Protein 7RU7 (pdb70)

Foldseek 3Di:
DDDDLVVVLVVCVVFPDFEKEFAVVCLVVLVVVLVVLAAPLAAEEEECQFDLQLVSVLVVQVVPHAYEYAFLVSVVSNVVSPRQLARYEYFYLDYDLVRLLVNLVRNHNAYADQDLVVVVSNLVSCVVVVAQHEYEFEEQELADFDDDDDDGTGDDDSGTYYPVCVVVSVVSVVVRPRYHYAYYAYADDAQDQGQRRLLVQLLVQLVVQVVCCVPPVDRHQEGESEENQHDDFDPPGDHHPSSVSRNSSNVSVVVCCVPPHVNHRYYYYDHLSSWQQRMKGKWFFAAWDDDPHAIETETADFQLFFVVLQVQAGDKDKADDDDDDPQFDWDFHWYAYDDPDPSGTRHHRDTGGDHHGGMMMIGGRQGTCGRSVGNNCVVHAWHGWYWYDDPNDIDTSDDTGDSCVVCVVPVD

B-factor: mean 30.93, std 13.12, range [15.96, 106.15]

Sequence (412 aa):
MNLDQAEITALTKRFETPFYLYDGDFIEAHYRQLRSRTNPAIQFYLSLKANNNIHLAKLFRQWGLGVEVASAGELALARHAGFSAENIIFSSGPGKKRSELEIAVQSSGIYCIIAESVEELFYIEELAEKENKTARRVAIRINPDKSFGSTAIKMGGVPRQFGMDESMLDAVMDAVRSLQFTKFIGIHVYTGTQNLNTDSIIESMKYTVDLGRNIYERYGIVCEECINLGGGFGVPYFSSHEKALDIGKITRTVSDYVQEARDTRFPQTTFIIESGRYLLAQAAVVYVTTEVLYRKASKGEVFVIVDGGMHHHAASTFSNYPMEYIPVREDSGRRELEKVTIAGPLCTPEDCCLGKDVHVPALYPGDLVCVLNSSGAYGLLSFSPVHFLGHPTPIEILKRNGSYELIRRKGTADDIVATQLQ

Secondary structure (DSSP, 8-state):
----HHHHHHHHHHSPSSEEEEEHHHHHHHHHHHHHTS-TTEEEEEEGGG---HHHHHHHHHHT-EEEE-SHHHHHHHHHTT--GGGEEE--TT--HHHHHHHHHHT-SEEEE-SHHHHHHHHHHHHHHT--EEEEEEEE-SS--SS--SSSS----SSSEEGGGHHHHHHHHHT-TTEEEEEEE----SSB--HHHHHHHHHHHHHHHHHHHHHH----SEEE----B----STT-----HHHHHHHHHHHHHHHHHTT-TTPEEEEEESHHHHGGGEEEEEEEEEEEEETTEEEEEES--TTT-GGGG-----EEEE---SS-----EEEEEEE-SSSSTT-EEEEEEEEEPP-TT-EEEESS-SSSSGGGS-TTGGGPPPPEEEEEETTEEEEEEPPP-HHHHHHHHH-

Structure (mmCIF, N/CA/C/O backbone):
data_7RU7
#
_entry.id   7RU7
#
_cell.length_a   71.912
_cell.length_b   129.544
_cell.length_c   45.721
_cell.angle_alpha   90.000
_cell.angle_beta   90.000
_cell.angle_gamma   90.000
#
_symmetry.space_group_name_H-M   'P 21 21 2'
#
loop_
_entity.id
_entity.type
_entity.pdbx_description
1 polymer 'L-glutamyl-[BtrI acyl-carrier protein] decarboxylase'
2 non-polymer "PYRIDOXAL-5'-PHOSPHATE"
3 non-polymer DI(HYDROXYETHYL)ETHER
4 water water
#
loop_
_atom_site.group_PDB
_atom_site.id
_atom_site.type_symbol
_atom_site.label_atom_id
_atom_site.label_alt_id
_atom_site.label_comp_id
_atom_site.label_asym_id
_atom_site.label_entity_id
_atom_site.label_seq_id
_atom_site.pdbx_PDB_ins_code
_atom_site.Cartn_x
_atom_site.Cartn_y
_atom_site.Cartn_z
_atom_site.occupancy
_atom_site.B_iso_or_equiv
_atom_site.auth_seq_id
_atom_site.auth_comp_id
_atom_site.auth_asym_id
_atom_site.auth_atom_id
_atom_site.pdbx_PDB_model_num
ATOM 1 N N . MET A 1 21 ? 19.178 276.410 -33.494 1.00 63.12 1 MET A N 1
ATOM 2 C CA . MET A 1 21 ? 19.875 276.400 -32.230 1.00 66.84 1 MET A CA 1
ATOM 3 C C . MET A 1 21 ? 21.197 275.789 -32.679 1.00 81.08 1 MET A C 1
ATOM 4 O O . MET A 1 21 ? 21.214 275.051 -33.663 1.00 80.59 1 MET A O 1
ATOM 9 N N . ASN A 1 22 ? 22.324 276.170 -32.096 1.00 72.67 2 ASN A N 1
ATOM 10 C CA . ASN A 1 22 ? 23.556 275.459 -32.415 1.00 72.56 2 ASN A CA 1
ATOM 11 C C . ASN A 1 22 ? 23.762 274.249 -31.522 1.00 68.18 2 ASN A C 1
ATOM 12 O O . ASN A 1 22 ? 23.622 274.319 -30.295 1.00 64.23 2 ASN A O 1
ATOM 17 N N . LEU A 1 23 ? 24.074 273.135 -32.172 1.00 63.10 3 LEU A N 1
ATOM 18 C CA . LEU A 1 23 ? 24.270 271.843 -31.536 1.00 55.69 3 LEU A CA 1
ATOM 19 C C . LEU A 1 23 ? 25.748 271.684 -31.209 1.00 54.68 3 LEU A C 1
ATOM 20 O O . LEU A 1 23 ? 26.593 271.669 -32.112 1.00 56.54 3 LEU A O 1
ATOM 25 N N . ASP A 1 24 ? 26.053 271.558 -29.921 1.00 48.16 4 ASP A N 1
ATOM 26 C CA . ASP A 1 24 ? 27.401 271.273 -29.445 1.00 48.99 4 ASP A CA 1
ATOM 27 C C . ASP A 1 24 ? 27.498 269.766 -29.225 1.00 44.12 4 ASP A C 1
ATOM 28 O O . ASP A 1 24 ? 26.886 269.232 -28.297 1.00 42.08 4 ASP A O 1
ATOM 33 N N . GLN A 1 25 ? 28.280 269.085 -30.069 1.00 43.88 5 GLN A N 1
ATOM 34 C CA . GLN A 1 25 ? 28.346 267.626 -29.999 1.00 41.25 5 GLN A CA 1
ATOM 35 C C . GLN A 1 25 ? 28.958 267.149 -28.687 1.00 39.13 5 GLN A C 1
ATOM 36 O O . GLN A 1 25 ? 28.525 266.136 -28.128 1.00 38.25 5 GLN A O 1
ATOM 42 N N . ALA A 1 26 ? 29.972 267.856 -28.181 1.00 41.01 6 ALA A N 1
ATOM 43 C CA . ALA A 1 26 ? 30.573 267.448 -26.916 1.00 41.52 6 ALA A CA 1
ATOM 44 C C . ALA A 1 26 ? 29.604 267.660 -25.763 1.00 37.01 6 ALA A C 1
ATOM 45 O O . ALA A 1 26 ? 29.571 266.868 -24.812 1.00 38.82 6 ALA A O 1
ATOM 47 N N . GLU A 1 27 ? 28.806 268.725 -25.840 1.00 37.82 7 GLU A N 1
ATOM 48 C CA . GLU A 1 27 ? 27.766 268.974 -24.852 1.00 38.56 7 GLU A CA 1
ATOM 49 C C . GLU A 1 27 ? 26.732 267.857 -24.859 1.00 37.04 7 GLU A C 1
ATOM 50 O O . GLU A 1 27 ? 26.332 267.353 -23.803 1.00 34.09 7 GLU A O 1
ATOM 56 N N . ILE A 1 28 ? 26.292 267.451 -26.048 1.00 36.48 8 ILE A N 1
ATOM 57 C CA . ILE A 1 28 ? 25.281 266.402 -26.124 1.00 34.84 8 ILE A CA 1
ATOM 58 C C . ILE A 1 28 ? 25.839 265.070 -25.639 1.00 35.96 8 ILE A C 1
ATOM 59 O O . ILE A 1 28 ? 25.187 264.357 -24.866 1.00 31.06 8 ILE A O 1
ATOM 64 N N . THR A 1 29 ? 27.055 264.716 -26.067 1.00 34.42 9 THR A N 1
ATOM 65 C CA . THR A 1 29 ? 27.667 263.486 -25.571 1.00 33.21 9 THR A CA 1
ATOM 66 C C . THR A 1 29 ? 27.767 263.498 -24.050 1.00 34.99 9 THR A C 1
ATOM 67 O O . THR A 1 29 ? 27.450 262.501 -23.392 1.00 35.75 9 THR A O 1
ATOM 71 N N . ALA A 1 30 ? 28.188 264.628 -23.474 1.00 36.07 10 ALA A N 1
ATOM 72 C CA . ALA A 1 30 ? 28.280 264.731 -22.021 1.00 36.76 10 ALA A CA 1
ATOM 73 C C . ALA A 1 30 ? 26.919 264.544 -21.363 1.00 34.21 10 ALA A C 1
ATOM 74 O O . ALA A 1 30 ? 26.813 263.894 -20.316 1.00 35.89 10 ALA A O 1
ATOM 76 N N . LEU A 1 31 ? 25.863 265.098 -21.968 1.00 35.04 11 LEU A N 1
ATOM 77 C CA . LEU A 1 31 ? 24.526 264.964 -21.398 1.00 35.43 11 LEU A CA 1
ATOM 78 C C . LEU A 1 31 ? 24.067 263.511 -21.378 1.00 32.99 11 LEU A C 1
ATOM 79 O O . LEU A 1 31 ? 23.390 263.089 -20.432 1.00 33.71 11 LEU A O 1
ATOM 84 N N . THR A 1 32 ? 24.427 262.728 -22.403 1.00 31.35 12 THR A N 1
ATOM 85 C CA . THR A 1 32 ? 24.007 261.329 -22.431 1.00 31.60 12 THR A CA 1
ATOM 86 C C . THR A 1 32 ? 24.664 260.500 -21.336 1.00 35.68 12 THR A C 1
ATOM 87 O O . THR A 1 32 ? 24.199 259.391 -21.061 1.00 34.22 12 THR A O 1
ATOM 91 N N . LYS A 1 33 ? 25.743 260.994 -20.724 1.00 35.11 13 LYS A N 1
ATOM 92 C CA . LYS A 1 33 ? 26.292 260.317 -19.557 1.00 38.59 13 LYS A CA 1
ATOM 93 C C . LYS A 1 33 ? 25.450 260.590 -18.319 1.00 41.54 13 LYS A C 1
ATOM 94 O O . LYS A 1 33 ? 25.439 259.779 -17.387 1.00 47.58 13 LYS A O 1
ATOM 100 N N . ARG A 1 34 ? 24.744 261.720 -18.298 1.00 37.45 14 ARG A N 1
ATOM 101 C CA . ARG A 1 34 ? 23.920 262.140 -17.171 1.00 41.29 14 ARG A CA 1
ATOM 102 C C . ARG A 1 34 ? 22.444 261.808 -17.350 1.00 41.38 14 ARG A C 1
ATOM 103 O O . ARG A 1 34 ? 21.757 261.541 -16.357 1.00 41.02 14 ARG A O 1
ATOM 111 N N . PHE A 1 35 ? 21.945 261.781 -18.585 1.00 35.93 15 PHE A N 1
ATOM 112 C CA . PHE A 1 35 ? 20.533 261.539 -18.842 1.00 34.48 15 PHE A CA 1
ATOM 113 C C . PHE A 1 35 ? 20.401 260.419 -19.859 1.00 31.64 15 PHE A C 1
ATOM 114 O O . PHE A 1 35 ? 21.075 260.428 -20.893 1.00 32.65 15 PHE A O 1
ATOM 122 N N . GLU A 1 36 ? 19.530 259.464 -19.563 1.00 31.72 16 GLU A N 1
ATOM 123 C CA . GLU A 1 36 ? 19.326 258.325 -20.446 1.00 29.13 16 GLU A CA 1
ATOM 124 C C . GLU A 1 36 ? 18.624 258.748 -21.730 1.00 26.92 16 GLU A C 1
ATOM 125 O O . GLU A 1 36 ? 17.599 259.432 -21.691 1.00 27.00 16 GLU A O 1
ATOM 131 N N . THR A 1 37 ? 19.181 258.336 -22.873 1.00 28.95 17 THR A N 1
ATOM 132 C CA . THR A 1 37 ? 18.497 258.513 -24.146 1.00 24.17 17 THR A CA 1
ATOM 133 C C . THR A 1 37 ? 17.342 257.525 -24.248 1.00 25.44 17 THR A C 1
ATOM 134 O O . THR A 1 37 ? 17.354 256.473 -23.601 1.00 27.01 17 THR A O 1
ATOM 138 N N . PRO A 1 38 ? 16.332 257.835 -25.062 1.00 23.50 18 PRO A N 1
ATOM 139 C CA . PRO A 1 38 ? 16.225 259.065 -25.863 1.00 22.18 18 PRO A CA 1
ATOM 140 C C . PRO A 1 38 ? 15.721 260.248 -25.044 1.00 22.42 18 PRO A C 1
ATOM 141 O O . PRO A 1 38 ? 14.913 260.051 -24.138 1.00 24.78 18 PRO A O 1
ATOM 145 N N . PHE A 1 39 ? 16.159 261.465 -25.369 1.00 21.73 19 PHE A N 1
ATOM 146 C CA . PHE A 1 39 ? 15.634 262.633 -24.676 1.00 20.12 19 PHE A CA 1
ATOM 147 C C . PHE A 1 39 ? 15.474 263.806 -25.632 1.00 20.89 19 PHE A C 1
ATOM 148 O O . PHE A 1 39 ? 16.095 263.857 -26.701 1.00 21.36 19 PHE A O 1
ATOM 156 N N . TYR A 1 40 ? 14.612 264.749 -25.234 1.00 21.77 20 TYR A N 1
ATOM 157 C CA . TYR A 1 40 ? 14.498 266.048 -25.896 1.00 20.55 20 TYR A CA 1
ATOM 158 C C . TYR A 1 40 ? 15.355 267.047 -25.133 1.00 21.46 20 TYR A C 1
ATOM 159 O O . TYR A 1 40 ? 15.312 267.088 -23.901 1.00 23.71 20 TYR A O 1
ATOM 168 N N . LEU A 1 41 ? 16.137 267.837 -25.862 1.00 21.57 21 LEU A N 1
ATOM 169 C CA . LEU A 1 41 ? 16.949 268.898 -25.282 1.00 20.25 21 LEU A CA 1
ATOM 170 C C . LEU A 1 41 ? 16.534 270.220 -25.908 1.00 21.47 21 LEU A C 1
ATOM 171 O O . LEU A 1 41 ? 16.601 270.375 -27.131 1.00 22.36 21 LEU A O 1
ATOM 176 N N . TYR A 1 42 ? 16.125 271.169 -25.071 1.00 20.10 22 TYR A N 1
ATOM 177 C CA . TYR A 1 42 ? 15.646 272.476 -25.503 1.00 19.61 22 TYR A CA 1
ATOM 178 C C . TYR A 1 42 ? 16.681 273.535 -25.167 1.00 22.11 22 TYR A C 1
ATOM 179 O O . TYR A 1 42 ? 17.148 273.605 -24.027 1.00 23.88 22 TYR A O 1
ATOM 188 N N . ASP A 1 43 ? 17.017 274.364 -26.153 1.00 22.63 23 ASP A N 1
ATOM 189 C CA . ASP A 1 43 ? 17.931 275.492 -25.953 1.00 25.11 23 ASP A CA 1
ATOM 190 C C . ASP A 1 43 ? 17.085 276.702 -25.552 1.00 24.06 23 ASP A C 1
ATOM 191 O O . ASP A 1 43 ? 16.517 277.393 -26.406 1.00 23.52 23 ASP A O 1
ATOM 196 N N . GLY A 1 44 ? 16.980 276.947 -24.243 1.00 23.55 24 GLY A N 1
ATOM 197 C CA . GLY A 1 44 ? 16.165 278.044 -23.748 1.00 25.35 24 GLY A CA 1
ATOM 198 C C . GLY A 1 44 ? 16.752 279.412 -24.017 1.00 26.42 24 GLY A C 1
ATOM 199 O O . GLY A 1 44 ? 16.007 280.404 -24.029 1.00 25.78 24 GLY A O 1
ATOM 200 N N . ASP A 1 45 ? 18.068 279.488 -24.240 1.00 28.23 25 ASP A N 1
ATOM 201 C CA . ASP A 1 45 ? 18.663 280.754 -24.663 1.00 25.39 25 ASP A CA 1
ATOM 202 C C . ASP A 1 45 ? 18.241 281.091 -26.084 1.00 27.63 25 ASP A C 1
ATOM 203 O O . ASP A 1 45 ? 17.914 282.245 -26.389 1.00 25.79 25 ASP A O 1
ATOM 208 N N . PHE A 1 46 ? 18.232 280.099 -26.964 1.00 25.24 26 PHE A N 1
ATOM 209 C CA . PHE A 1 46 ? 17.688 280.320 -28.295 1.00 24.07 26 PHE A CA 1
ATOM 210 C C . PHE A 1 46 ? 16.205 280.673 -28.232 1.00 24.10 26 PHE A C 1
ATOM 211 O O . PHE A 1 46 ? 15.752 281.582 -28.940 1.00 22.89 26 PHE A O 1
ATOM 219 N N . ILE A 1 47 ? 15.425 279.975 -27.393 1.00 22.30 27 ILE A N 1
ATOM 220 C CA . ILE A 1 47 ? 13.990 280.270 -27.329 1.00 21.02 27 ILE A CA 1
ATOM 221 C C . ILE A 1 47 ? 13.781 281.748 -27.052 1.00 20.20 27 ILE A C 1
ATOM 222 O O . ILE A 1 47 ? 12.981 282.420 -27.715 1.00 21.86 27 ILE A O 1
ATOM 227 N N . GLU A 1 48 ? 14.513 282.277 -26.071 1.00 20.36 28 GLU A N 1
ATOM 228 C CA . GLU A 1 48 ? 14.327 283.671 -25.684 1.00 20.50 28 GLU A CA 1
ATOM 229 C C . GLU A 1 48 ? 14.804 284.623 -26.773 1.00 23.00 28 GLU A C 1
ATOM 230 O O . GLU A 1 48 ? 14.100 285.579 -27.124 1.00 21.74 28 GLU A O 1
ATOM 236 N N . ALA A 1 49 ? 15.995 284.377 -27.329 1.00 22.68 29 ALA A N 1
ATOM 237 C CA . ALA A 1 49 ? 16.529 285.274 -28.357 1.00 21.42 29 ALA A CA 1
ATOM 238 C C . ALA A 1 49 ? 15.661 285.269 -29.606 1.00 22.89 29 ALA A C 1
ATOM 239 O O . ALA A 1 49 ? 15.404 286.323 -30.201 1.00 23.91 29 ALA A O 1
ATOM 241 N N . HIS A 1 50 ? 15.199 284.086 -30.007 1.00 23.17 30 HIS A N 1
ATOM 242 C CA . HIS A 1 50 ? 14.313 283.952 -31.159 1.00 22.85 30 HIS A CA 1
ATOM 243 C C . HIS A 1 50 ? 12.997 284.695 -30.935 1.00 22.51 30 HIS A C 1
ATOM 244 O O . HIS A 1 50 ? 12.524 285.419 -31.821 1.00 22.05 30 HIS A O 1
ATOM 251 N N . TYR A 1 51 ? 12.413 284.567 -29.738 1.00 20.04 31 TYR A N 1
ATOM 252 C CA . TYR A 1 51 ? 11.190 285.304 -29.443 1.00 20.50 31 TYR A CA 1
ATOM 253 C C . TYR A 1 51 ? 11.439 286.808 -29.431 1.00 20.20 31 TYR A C 1
ATOM 254 O O . TYR A 1 51 ? 10.660 287.577 -30.003 1.00 19.86 31 TYR A O 1
ATOM 263 N N . ARG A 1 52 ? 12.516 287.248 -28.781 1.00 20.54 32 ARG A N 1
ATOM 264 C CA . ARG A 1 52 ? 12.743 288.686 -28.666 1.00 20.48 32 ARG A CA 1
ATOM 265 C C . ARG A 1 52 ? 13.001 289.331 -30.018 1.00 23.51 32 ARG A C 1
ATOM 266 O O . ARG A 1 52 ? 12.592 290.482 -30.243 1.00 22.41 32 ARG A O 1
ATOM 274 N N . GLN A 1 53 ? 13.634 288.600 -30.942 1.00 21.56 33 GLN A N 1
ATOM 275 C CA . GLN A 1 53 ? 13.828 289.150 -32.281 1.00 24.00 33 GLN A CA 1
ATOM 276 C C . GLN A 1 53 ? 12.483 289.345 -32.979 1.00 22.85 33 GLN A C 1
ATOM 277 O O . GLN A 1 53 ? 12.249 290.370 -33.630 1.00 24.60 33 GLN A O 1
ATOM 283 N N . LEU A 1 54 ? 11.573 288.386 -32.811 1.00 21.08 34 LEU A N 1
ATOM 284 C CA . LEU A 1 54 ? 10.234 288.522 -33.374 1.00 19.84 34 LEU A CA 1
ATOM 285 C C . LEU A 1 54 ? 9.491 289.681 -32.720 1.00 22.84 34 LEU A C 1
ATOM 286 O O . LEU A 1 54 ? 8.910 290.531 -33.400 1.00 21.29 34 LEU A O 1
ATOM 291 N N . ARG A 1 55 ? 9.535 289.747 -31.386 1.00 19.92 35 ARG A N 1
ATOM 292 C CA . ARG A 1 55 ? 8.851 290.809 -30.657 1.00 20.09 35 ARG A CA 1
ATOM 293 C C . ARG A 1 55 ? 9.340 292.182 -31.087 1.00 21.96 35 ARG A C 1
ATOM 294 O O . ARG A 1 55 ? 8.534 293.100 -31.298 1.00 21.39 35 ARG A O 1
ATOM 302 N N . SER A 1 56 ? 10.661 292.336 -31.232 1.00 20.57 36 SER A N 1
ATOM 303 C CA . SER A 1 56 ? 11.215 293.661 -31.496 1.00 21.63 36 SER A CA 1
ATOM 304 C C . SER A 1 56 ? 10.732 294.214 -32.828 1.00 21.35 36 SER A C 1
ATOM 305 O O . SER A 1 56 ? 10.685 295.432 -33.009 1.00 22.52 36 SER A O 1
ATOM 308 N N . ARG A 1 57 ? 10.395 293.334 -33.771 1.00 23.03 37 ARG A N 1
ATOM 309 C CA . ARG A 1 57 ? 9.989 293.739 -35.113 1.00 24.35 37 ARG A CA 1
ATOM 310 C C . ARG A 1 57 ? 8.501 294.030 -35.223 1.00 22.75 37 ARG A C 1
ATOM 311 O O . ARG A 1 57 ? 8.042 294.436 -36.299 1.00 27.23 37 ARG A O 1
ATOM 319 N N . THR A 1 58 ? 7.743 293.882 -34.144 1.00 21.05 38 THR A N 1
ATOM 320 C CA . THR A 1 58 ? 6.290 293.828 -34.222 1.00 22.33 38 THR A CA 1
ATOM 321 C C . THR A 1 58 ? 5.651 294.957 -33.417 1.00 24.71 38 THR A C 1
ATOM 322 O O . THR A 1 58 ? 6.023 295.202 -32.265 1.00 21.90 38 THR A O 1
ATOM 326 N N . ASN A 1 59 ? 4.669 295.621 -34.027 1.00 23.53 39 ASN A N 1
ATOM 327 C CA . ASN A 1 59 ? 3.956 296.720 -33.392 1.00 24.63 39 ASN A CA 1
ATOM 328 C C . ASN A 1 59 ? 3.535 296.338 -31.973 1.00 22.62 39 ASN A C 1
ATOM 329 O O . ASN A 1 59 ? 2.978 295.252 -31.771 1.00 21.70 39 ASN A O 1
ATOM 334 N N . PRO A 1 60 ? 3.762 297.200 -30.978 1.00 24.80 40 PRO A N 1
ATOM 335 C CA . PRO A 1 60 ? 3.440 296.822 -29.592 1.00 23.29 40 PRO A CA 1
ATOM 336 C C . PRO A 1 60 ? 1.966 296.594 -29.316 1.00 23.17 40 PRO A C 1
ATOM 337 O O . PRO A 1 60 ? 1.644 295.974 -28.298 1.00 25.64 40 PRO A O 1
ATOM 341 N N . ALA A 1 61 ? 1.065 297.042 -30.196 1.00 22.11 41 ALA A N 1
ATOM 342 C CA . ALA A 1 61 ? -0.362 296.759 -30.061 1.00 24.00 41 ALA A CA 1
ATOM 343 C C . ALA A 1 61 ? -0.713 295.320 -30.407 1.00 23.33 41 ALA A C 1
ATOM 344 O O . ALA A 1 61 ? -1.856 294.900 -30.166 1.00 24.52 41 ALA A O 1
ATOM 346 N N . ILE A 1 62 ? 0.219 294.578 -30.997 1.00 20.24 42 ILE A N 1
ATOM 347 C CA . ILE A 1 62 ? 0.052 293.149 -31.238 1.00 19.82 42 ILE A CA 1
ATOM 348 C C . ILE A 1 62 ? 0.682 292.410 -30.069 1.00 20.64 42 ILE A C 1
ATOM 349 O O . ILE A 1 62 ? 1.846 292.660 -29.732 1.00 21.74 42 ILE A O 1
ATOM 354 N N . GLN A 1 63 ? -0.079 291.512 -29.453 1.00 20.47 43 GLN A N 1
ATOM 355 C CA . GLN A 1 63 ? 0.413 290.620 -28.410 1.00 19.47 43 GLN A CA 1
ATOM 356 C C . GLN A 1 63 ? 0.563 289.231 -29.010 1.00 18.90 43 GLN A C 1
ATOM 357 O O . GLN A 1 63 ? -0.333 288.750 -29.718 1.00 20.20 43 GLN A O 1
ATOM 363 N N . PHE A 1 64 ? 1.693 288.585 -28.738 1.00 17.86 44 PHE A N 1
ATOM 364 C CA . PHE A 1 64 ? 1.830 287.205 -29.163 1.00 17.45 44 PHE A CA 1
ATOM 365 C C . PHE A 1 64 ? 1.196 286.252 -28.163 1.00 18.71 44 PHE A C 1
ATOM 366 O O . PHE A 1 64 ? 1.270 286.457 -26.942 1.00 18.18 44 PHE A O 1
ATOM 374 N N . TYR A 1 65 ? 0.565 285.210 -28.695 1.00 17.05 45 TYR A N 1
ATOM 375 C CA . TYR A 1 65 ? -0.048 284.149 -27.899 1.00 16.27 45 TYR A CA 1
ATOM 376 C C . TYR A 1 65 ? 0.607 282.827 -28.266 1.00 18.96 45 TYR A C 1
ATOM 377 O O . TYR A 1 65 ? 0.686 282.473 -29.447 1.00 19.35 45 TYR A O 1
ATOM 386 N N . LEU A 1 66 ? 1.053 282.095 -27.258 1.00 17.32 46 LEU A N 1
ATOM 387 C CA . LEU A 1 66 ? 1.595 280.753 -27.437 1.00 16.87 46 LEU A CA 1
ATOM 388 C C . LEU A 1 66 ? 0.462 279.753 -27.635 1.00 18.40 46 LEU A C 1
ATOM 389 O O . LEU A 1 66 ? -0.484 279.713 -26.843 1.00 18.52 46 LEU A O 1
ATOM 394 N N . SER A 1 67 ? 0.569 278.924 -28.664 1.00 17.36 47 SER A N 1
ATOM 395 C CA . SER A 1 67 ? -0.398 277.849 -28.862 1.00 17.46 47 SER A CA 1
ATOM 396 C C . SER A 1 67 ? 0.093 276.631 -28.093 1.00 20.27 47 SER A C 1
ATOM 397 O O . SER A 1 67 ? 1.086 276.001 -28.477 1.00 19.87 47 SER A O 1
ATOM 400 N N . LEU A 1 68 ? -0.594 276.306 -27.001 1.00 17.71 48 LEU A N 1
ATOM 401 C CA . LEU A 1 68 ? -0.101 275.271 -26.109 1.00 20.92 48 LEU A CA 1
ATOM 402 C C . LEU A 1 68 ? -0.088 273.896 -26.766 1.00 21.18 48 LEU A C 1
ATOM 403 O O . LEU A 1 68 ? 0.696 273.032 -26.361 1.00 23.72 48 LEU A O 1
ATOM 408 N N . LYS A 1 69 ? -0.908 273.659 -27.782 1.00 18.80 49 LYS A N 1
ATOM 409 C CA . LYS A 1 69 ? -0.910 272.321 -28.349 1.00 21.27 49 LYS A CA 1
ATOM 410 C C . LYS A 1 69 ? 0.401 271.952 -29.020 1.00 20.01 49 LYS A C 1
ATOM 411 O O . LYS A 1 69 ? 0.679 270.754 -29.171 1.00 21.48 49 LYS A O 1
ATOM 417 N N . ALA A 1 70 ? 1.224 272.936 -29.404 1.00 18.25 50 ALA A N 1
ATOM 418 C CA . ALA A 1 70 ? 2.507 272.635 -30.021 1.00 17.70 50 ALA A CA 1
ATOM 419 C C . ALA A 1 70 ? 3.506 272.027 -29.050 1.00 19.03 50 ALA A C 1
ATOM 420 O O . ALA A 1 70 ? 4.467 271.395 -29.492 1.00 19.14 50 ALA A O 1
ATOM 422 N N . ASN A 1 71 ? 3.330 272.226 -27.746 1.00 17.66 51 ASN A N 1
ATOM 423 C CA . ASN A 1 71 ? 4.235 271.647 -26.762 1.00 18.67 51 ASN A CA 1
ATOM 424 C C . ASN A 1 71 ? 3.597 271.802 -25.399 1.00 19.40 51 ASN A C 1
ATOM 425 O O . ASN A 1 71 ? 3.358 272.932 -24.957 1.00 20.91 51 ASN A O 1
ATOM 430 N N . ASN A 1 72 ? 3.273 270.687 -24.744 1.00 20.12 52 ASN A N 1
ATOM 431 C CA . ASN A 1 72 ? 2.508 270.744 -23.503 1.00 19.25 52 ASN A CA 1
ATOM 432 C C . ASN A 1 72 ? 3.378 270.799 -22.257 1.00 19.99 52 ASN A C 1
ATOM 433 O O . ASN A 1 72 ? 2.872 270.554 -21.161 1.00 21.32 52 ASN A O 1
ATOM 438 N N . ASN A 1 73 ? 4.665 271.106 -22.393 1.00 19.82 53 ASN A N 1
ATOM 439 C CA . ASN A 1 73 ? 5.518 271.180 -21.211 1.00 18.83 53 ASN A CA 1
ATOM 440 C C . ASN A 1 73 ? 5.350 272.523 -20.504 1.00 20.91 53 ASN A C 1
ATOM 441 O O . ASN A 1 73 ? 5.678 273.576 -21.065 1.00 21.09 53 ASN A O 1
ATOM 446 N N . ILE A 1 74 ? 4.852 272.479 -19.265 1.00 19.13 54 ILE A N 1
ATOM 447 C CA . ILE A 1 74 ? 4.525 273.698 -18.529 1.00 21.14 54 ILE A CA 1
ATOM 448 C C . ILE A 1 74 ? 5.764 274.526 -18.219 1.00 21.27 54 ILE A C 1
ATOM 449 O O . ILE A 1 74 ? 5.664 275.740 -18.012 1.00 21.72 54 ILE A O 1
ATOM 454 N N . HIS A 1 75 ? 6.942 273.899 -18.145 1.00 21.82 55 HIS A N 1
ATOM 455 C CA . HIS A 1 75 ? 8.146 274.668 -17.836 1.00 21.74 55 HIS A CA 1
ATOM 456 C C . HIS A 1 75 ? 8.592 275.515 -19.015 1.00 22.38 55 HIS A C 1
ATOM 457 O O . HIS A 1 75 ? 9.159 276.598 -18.815 1.00 24.16 55 HIS A O 1
ATOM 464 N N . LEU A 1 76 ? 8.366 275.044 -20.238 1.00 19.65 56 LEU A N 1
ATOM 465 C CA . LEU A 1 76 ? 8.595 275.890 -21.400 1.00 19.42 56 LEU A CA 1
ATOM 466 C C . LEU A 1 76 ? 7.535 276.975 -21.477 1.00 20.42 56 LEU A C 1
ATOM 467 O O . LEU A 1 76 ? 7.846 278.141 -21.750 1.00 21.68 56 LEU A O 1
ATOM 472 N N . ALA A 1 77 ? 6.266 276.606 -21.248 1.00 19.41 57 ALA A N 1
ATOM 473 C CA . ALA A 1 77 ? 5.201 277.593 -21.335 1.00 19.13 57 ALA A CA 1
ATOM 474 C C . ALA A 1 77 ? 5.406 278.717 -20.331 1.00 21.45 57 ALA A C 1
ATOM 475 O O . ALA A 1 77 ? 5.085 279.872 -20.629 1.00 20.06 57 ALA A O 1
ATOM 477 N N . LYS A 1 78 ? 5.973 278.404 -19.159 1.00 21.25 58 LYS A N 1
ATOM 478 C CA . LYS A 1 78 ? 6.229 279.415 -18.139 1.00 21.56 58 LYS A CA 1
ATOM 479 C C . LYS A 1 78 ? 7.199 280.473 -18.630 1.00 20.95 58 LYS A C 1
ATOM 480 O O . LYS A 1 78 ? 7.085 281.643 -18.238 1.00 22.41 58 LYS A O 1
ATOM 486 N N . LEU A 1 79 ? 8.156 280.097 -19.484 1.00 21.45 59 LEU A N 1
ATOM 487 C CA . LEU A 1 79 ? 9.071 281.096 -20.040 1.00 21.71 59 LEU A CA 1
ATOM 488 C C . LEU A 1 79 ? 8.300 282.151 -20.814 1.00 21.71 59 LEU A C 1
ATOM 489 O O . LEU A 1 79 ? 8.503 283.359 -20.627 1.00 22.43 59 LEU A O 1
ATOM 494 N N . PHE A 1 80 ? 7.412 281.706 -21.700 1.00 19.86 60 PHE A N 1
ATOM 495 C CA . PHE A 1 80 ? 6.619 282.646 -22.485 1.00 21.14 60 PHE A CA 1
ATOM 496 C C . PHE A 1 80 ? 5.684 283.461 -21.600 1.00 19.16 60 PHE A C 1
ATOM 497 O O . PHE A 1 80 ? 5.489 284.659 -21.830 1.00 20.44 60 PHE A O 1
ATOM 505 N N . ARG A 1 81 ? 5.098 282.838 -20.581 1.00 20.08 61 ARG A N 1
ATOM 506 C CA . ARG A 1 81 ? 4.299 283.603 -19.632 1.00 18.99 61 ARG A CA 1
ATOM 507 C C . ARG A 1 81 ? 5.118 284.745 -19.040 1.00 20.74 61 ARG A C 1
ATOM 508 O O . ARG A 1 81 ? 4.650 285.884 -18.960 1.00 21.57 61 ARG A O 1
ATOM 516 N N . GLN A 1 82 ? 6.356 284.456 -18.625 1.00 21.35 62 GLN A N 1
ATOM 517 C CA . GLN A 1 82 ? 7.186 285.481 -17.995 1.00 22.86 62 GLN A CA 1
ATOM 518 C C . GLN A 1 82 ? 7.518 286.613 -18.956 1.00 21.19 62 GLN A C 1
ATOM 519 O O . GLN A 1 82 ? 7.721 287.758 -18.519 1.00 27.01 62 GLN A O 1
ATOM 525 N N . TRP A 1 83 ? 7.586 286.329 -20.257 1.00 22.28 63 TRP A N 1
ATOM 526 C CA . TRP A 1 83 ? 7.881 287.370 -21.239 1.00 23.75 63 TRP A CA 1
ATOM 527 C C . TRP A 1 83 ? 6.653 288.172 -21.662 1.00 22.59 63 TRP A C 1
ATOM 528 O O . TRP A 1 83 ? 6.804 289.130 -22.428 1.00 27.90 63 TRP A O 1
ATOM 539 N N . GLY A 1 84 ? 5.464 287.834 -21.177 1.00 21.66 64 GLY A N 1
ATOM 540 C CA . GLY A 1 84 ? 4.280 288.623 -21.437 1.00 22.66 64 GLY A CA 1
ATOM 541 C C . GLY A 1 84 ? 3.367 288.084 -22.510 1.00 22.19 64 GLY A C 1
ATOM 542 O O . GLY A 1 84 ? 2.413 288.781 -22.897 1.00 22.08 64 GLY A O 1
ATOM 543 N N . LEU A 1 85 ? 3.626 286.880 -23.019 1.00 19.58 65 LEU A N 1
ATOM 544 C CA . LEU A 1 85 ? 2.730 286.338 -24.031 1.00 18.48 65 LEU A CA 1
ATOM 545 C C . LEU A 1 85 ? 1.431 285.874 -23.383 1.00 18.96 65 LEU A C 1
ATOM 546 O O . LEU A 1 85 ? 1.375 285.563 -22.191 1.00 20.23 65 LEU A O 1
ATOM 551 N N . GLY A 1 86 ? 0.387 285.816 -24.192 1.00 18.18 66 GLY A N 1
ATOM 552 C CA . GLY A 1 86 ? -0.808 285.090 -23.829 1.00 18.27 66 GLY A CA 1
ATOM 553 C C . GLY A 1 86 ? -0.655 283.621 -24.172 1.00 18.10 66 GLY A C 1
ATOM 554 O O . GLY A 1 86 ? 0.362 283.176 -24.714 1.00 17.62 66 GLY A O 1
ATOM 555 N N . VAL A 1 87 ? -1.688 282.854 -23.860 1.00 16.96 67 VAL A N 1
ATOM 556 C CA . VAL A 1 87 ? -1.724 281.446 -24.244 1.00 17.66 67 VAL A CA 1
ATOM 557 C C . VAL A 1 87 ? -3.089 281.105 -24.826 1.00 18.05 67 VAL A C 1
ATOM 558 O O . VAL A 1 87 ? -4.129 281.524 -24.302 1.00 18.15 67 VAL A O 1
ATOM 562 N N . GLU A 1 88 ? -3.065 280.360 -25.928 1.00 17.71 68 GLU A N 1
ATOM 563 C CA . GLU A 1 88 ? -4.227 279.780 -26.583 1.00 17.63 68 GLU A CA 1
ATOM 564 C C . GLU A 1 88 ? -4.357 278.312 -26.232 1.00 18.21 68 GLU A C 1
ATOM 565 O O . GLU A 1 88 ? -3.446 277.524 -26.524 1.00 19.74 68 GLU A O 1
ATOM 571 N N . VAL A 1 89 ? -5.466 277.962 -25.573 1.00 18.00 69 VAL A N 1
ATOM 572 C CA . VAL A 1 89 ? -5.748 276.601 -25.132 1.00 18.24 69 VAL A CA 1
ATOM 573 C C . VAL A 1 89 ? -6.907 276.045 -25.940 1.00 18.92 69 VAL A C 1
ATOM 574 O O . VAL A 1 89 ? -7.774 276.783 -26.424 1.00 19.62 69 VAL A O 1
ATOM 578 N N . ALA A 1 90 ? -6.936 274.721 -26.068 1.00 18.66 70 ALA A N 1
ATOM 579 C CA . ALA A 1 90 ? -7.952 274.088 -26.900 1.00 20.04 70 ALA A CA 1
ATOM 580 C C . ALA A 1 90 ? -8.749 273.026 -26.158 1.00 17.26 70 ALA A C 1
ATOM 581 O O . ALA A 1 90 ? -9.517 272.281 -26.783 1.00 20.39 70 ALA A O 1
ATOM 583 N N . SER A 1 91 ? -8.617 272.961 -24.843 1.00 17.98 71 SER A N 1
ATOM 584 C CA . SER A 1 91 ? -9.366 272.014 -24.034 1.00 19.23 71 SER A CA 1
ATOM 585 C C . SER A 1 91 ? -9.297 272.465 -22.588 1.00 20.22 71 SER A C 1
ATOM 586 O O . SER A 1 91 ? -8.461 273.294 -22.205 1.00 20.16 71 SER A O 1
ATOM 589 N N . ALA A 1 92 ? -10.173 271.887 -21.767 1.00 20.49 72 ALA A N 1
ATOM 590 C CA . ALA A 1 92 ? -10.081 272.145 -20.338 1.00 21.58 72 ALA A CA 1
ATOM 591 C C . ALA A 1 92 ? -8.768 271.624 -19.762 1.00 21.95 72 ALA A C 1
ATOM 592 O O . ALA A 1 92 ? -8.254 272.195 -18.793 1.00 21.98 72 ALA A O 1
ATOM 594 N N . GLY A 1 93 ? -8.206 270.559 -20.342 1.00 20.53 73 GLY A N 1
ATOM 595 C CA . GLY A 1 93 ? -6.914 270.080 -19.878 1.00 21.43 73 GLY A CA 1
ATOM 596 C C . GLY A 1 93 ? -5.810 271.089 -20.138 1.00 18.92 73 GLY A C 1
ATOM 597 O O . GLY A 1 93 ? -4.971 271.347 -19.264 1.00 19.47 73 GLY A O 1
ATOM 598 N N . GLU A 1 94 ? -5.795 271.676 -21.344 1.00 18.91 74 GLU A N 1
ATOM 599 C CA . GLU A 1 94 ? -4.837 272.730 -21.662 1.00 18.92 74 GLU A CA 1
ATOM 600 C C . GLU A 1 94 ? -5.070 273.963 -20.796 1.00 19.79 74 GLU A C 1
ATOM 601 O O . GLU A 1 94 ? -4.111 274.635 -20.420 1.00 19.06 74 GLU A O 1
ATOM 607 N N . LEU A 1 95 ? -6.334 274.271 -20.457 1.00 19.11 75 LEU A N 1
ATOM 608 C CA . LEU A 1 95 ? -6.582 275.360 -19.515 1.00 19.98 75 LEU A CA 1
ATOM 609 C C . LEU A 1 95 ? -5.899 275.098 -18.174 1.00 20.32 75 LEU A C 1
ATOM 610 O O . LEU A 1 95 ? -5.272 275.998 -17.597 1.00 20.69 75 LEU A O 1
ATOM 615 N N . ALA A 1 96 ? -5.965 273.854 -17.690 1.00 19.83 76 ALA A N 1
ATOM 616 C CA . ALA A 1 96 ? -5.277 273.499 -16.455 1.00 20.62 76 ALA A CA 1
ATOM 617 C C . ALA A 1 96 ? -3.768 273.659 -16.590 1.00 21.26 76 ALA A C 1
ATOM 618 O O . ALA A 1 96 ? -3.113 274.212 -15.697 1.00 22.13 76 ALA A O 1
ATOM 620 N N . LEU A 1 97 ? -3.198 273.183 -17.705 1.00 20.66 77 LEU A N 1
ATOM 621 C CA . LEU A 1 97 ? -1.772 273.382 -17.965 1.00 19.48 77 LEU A CA 1
ATOM 622 C C . LEU A 1 97 ? -1.405 274.861 -17.972 1.00 20.44 77 LEU A C 1
ATOM 623 O O . LEU A 1 97 ? -0.370 275.255 -17.412 1.00 20.43 77 LEU A O 1
ATOM 628 N N . ALA A 1 98 ? -2.251 275.692 -18.587 1.00 19.94 78 ALA A N 1
ATOM 629 C CA . ALA A 1 98 ? -1.968 277.123 -18.670 1.00 19.47 78 ALA A CA 1
ATOM 630 C C . ALA A 1 98 ? -1.897 277.733 -17.278 1.00 20.63 78 ALA A C 1
ATOM 631 O O . ALA A 1 98 ? -1.067 278.609 -17.009 1.00 20.97 78 ALA A O 1
ATOM 633 N N . ARG A 1 99 ? -2.767 277.280 -16.374 1.00 20.17 79 ARG A N 1
ATOM 634 C CA . ARG A 1 99 ? -2.727 277.798 -15.011 1.00 21.64 79 ARG A CA 1
ATOM 635 C C . ARG A 1 99 ? -1.527 277.254 -14.234 1.00 22.50 79 ARG A C 1
ATOM 636 O O . ARG A 1 99 ? -0.902 278.000 -13.482 1.00 25.32 79 ARG A O 1
ATOM 644 N N . HIS A 1 100 ? -1.146 275.982 -14.445 1.00 21.49 80 HIS A N 1
ATOM 645 C CA . HIS A 1 100 ? 0.112 275.493 -13.877 1.00 23.03 80 HIS A CA 1
ATOM 646 C C . HIS A 1 100 ? 1.275 276.375 -14.304 1.00 24.20 80 HIS A C 1
ATOM 647 O O . HIS A 1 100 ? 2.197 276.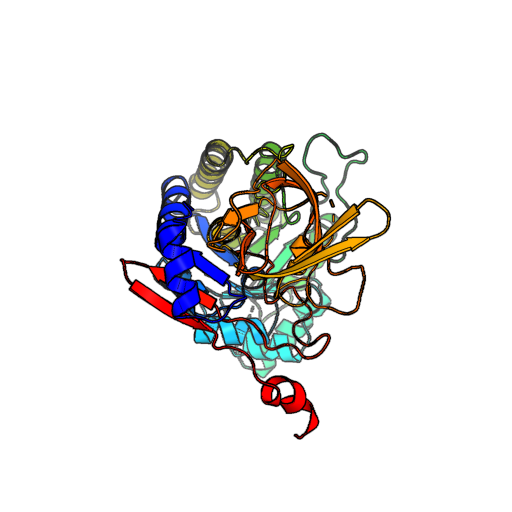628 -13.516 1.00 26.81 80 HIS A O 1
ATOM 654 N N . ALA A 1 101 ? 1.259 276.829 -15.559 1.00 21.42 81 ALA A N 1
ATOM 655 C CA . ALA A 1 101 ? 2.326 277.665 -16.096 1.00 22.22 81 ALA A CA 1
ATOM 656 C C . ALA A 1 101 ? 2.228 279.116 -15.642 1.00 22.96 81 ALA A C 1
ATOM 657 O O . ALA A 1 101 ? 3.121 279.905 -15.961 1.00 22.68 81 ALA A O 1
ATOM 659 N N . GLY A 1 102 ? 1.180 279.478 -14.902 1.00 21.02 82 GLY A N 1
ATOM 660 C CA . GLY A 1 102 ? 1.060 280.803 -14.323 1.00 21.96 82 GLY A CA 1
ATOM 661 C C . GLY A 1 102 ? 0.468 281.875 -15.210 1.00 21.07 82 GLY A C 1
ATOM 662 O O . GLY A 1 102 ? 0.536 283.061 -14.853 1.00 23.76 82 GLY A O 1
ATOM 663 N N . PHE A 1 103 ? -0.121 281.517 -16.344 1.00 21.32 83 PHE A N 1
ATOM 664 C CA . PHE A 1 103 ? -0.781 282.529 -17.160 1.00 19.59 83 PHE A CA 1
ATOM 665 C C . PHE A 1 103 ? -2.006 283.065 -16.434 1.00 22.84 83 PHE A C 1
ATOM 666 O O . PHE A 1 103 ? -2.806 282.296 -15.888 1.00 23.07 83 PHE A O 1
ATOM 674 N N . SER A 1 104 ? -2.158 284.381 -16.431 1.00 21.41 84 SER A N 1
ATOM 675 C CA . SER A 1 104 ? -3.330 284.953 -15.793 1.00 22.23 84 SER A CA 1
ATOM 676 C C . SER A 1 104 ? -4.552 284.791 -16.697 1.00 22.36 84 SER A C 1
ATOM 677 O O . SER A 1 104 ? -4.442 284.640 -17.916 1.00 21.92 84 SER A O 1
ATOM 680 N N . ALA A 1 105 ? -5.733 284.829 -16.078 1.00 22.97 85 ALA A N 1
ATOM 681 C CA . ALA A 1 105 ? -6.986 284.658 -16.814 1.00 22.21 85 ALA A CA 1
ATOM 682 C C . ALA A 1 105 ? -7.114 285.649 -17.972 1.00 23.15 85 ALA A C 1
ATOM 683 O O . ALA A 1 105 ? -7.612 285.290 -19.049 1.00 21.97 85 ALA A O 1
ATOM 685 N N . GLU A 1 106 ? -6.676 286.900 -17.772 1.00 22.49 86 GLU A N 1
ATOM 686 C CA . GLU A 1 106 ? -6.765 287.921 -18.808 1.00 22.09 86 GLU A CA 1
ATOM 687 C C . GLU A 1 106 ? -5.841 287.659 -19.989 1.00 22.57 86 GLU A C 1
ATOM 688 O O . GLU A 1 106 ? -5.952 288.357 -21.007 1.00 23.11 86 GLU A O 1
ATOM 694 N N . ASN A 1 107 ? -4.976 286.643 -19.890 1.00 19.75 87 ASN A N 1
ATOM 695 C CA . ASN A 1 107 ? -4.079 286.262 -20.973 1.00 20.72 87 ASN A CA 1
ATOM 696 C C . ASN A 1 107 ? -4.351 284.862 -21.493 1.00 21.02 87 ASN A C 1
ATOM 697 O O . ASN A 1 107 ? -3.444 284.248 -22.063 1.00 20.15 87 ASN A O 1
ATOM 702 N N . ILE A 1 108 ? -5.564 284.340 -21.304 1.00 18.65 88 ILE A N 1
ATOM 703 C CA . ILE A 1 108 ? -5.933 283.007 -21.781 1.00 19.00 88 ILE A CA 1
ATOM 704 C C . ILE A 1 108 ? -7.124 283.123 -22.722 1.00 18.49 88 ILE A C 1
ATOM 705 O O . ILE A 1 108 ? -8.147 283.725 -22.364 1.00 19.74 88 ILE A O 1
ATOM 710 N N . ILE A 1 109 ? -7.004 282.514 -23.900 1.00 16.11 89 ILE A N 1
ATOM 711 C CA . ILE A 1 109 ? -8.122 282.363 -24.823 1.00 15.96 89 ILE A CA 1
ATOM 712 C C . ILE A 1 109 ? -8.313 280.882 -25.118 1.00 17.77 89 ILE A C 1
ATOM 713 O O . ILE A 1 109 ? -7.360 280.097 -25.112 1.00 17.65 89 ILE A O 1
ATOM 718 N N . PHE A 1 110 ? -9.562 280.513 -25.371 1.00 18.15 90 PHE A N 1
ATOM 719 C CA . PHE A 1 110 ? -10.020 279.138 -25.555 1.00 17.62 90 PHE A CA 1
ATOM 720 C C . PHE A 1 110 ? -10.631 278.900 -26.924 1.00 18.59 90 PHE A C 1
ATOM 721 O O . PHE A 1 110 ? -11.687 279.442 -27.229 1.00 20.02 90 PHE A O 1
ATOM 729 N N A SER A 1 111 ? -9.927 278.135 -27.757 0.56 18.44 91 SER A N 1
ATOM 730 N N B SER A 1 111 ? -9.929 278.121 -27.762 0.44 18.46 91 SER A N 1
ATOM 731 C CA A SER A 1 111 ? -10.364 277.824 -29.109 0.56 18.46 91 SER A CA 1
ATOM 732 C CA B SER A 1 111 ? -10.298 277.858 -29.151 0.44 18.48 91 SER A CA 1
ATOM 733 C C A SER A 1 111 ? -10.833 276.379 -29.195 0.56 18.26 91 SER A C 1
ATOM 734 C C B SER A 1 111 ? -10.616 276.377 -29.334 0.44 18.41 91 SER A C 1
ATOM 735 O O A SER A 1 111 ? -10.656 275.577 -28.274 0.56 18.46 91 SER A O 1
ATOM 736 O O B SER A 1 111 ? -10.115 275.530 -28.594 0.44 19.82 91 SER A O 1
ATOM 741 N N . GLY A 1 112 ? -11.463 276.061 -30.318 1.00 19.24 92 GLY A N 1
ATOM 742 C CA . GLY A 1 112 ? -11.714 274.678 -30.677 1.00 20.27 92 GLY A CA 1
ATOM 743 C C . GLY A 1 112 ? -13.115 274.431 -31.207 1.00 20.16 92 GLY A C 1
ATOM 744 O O . GLY A 1 112 ? -14.082 275.054 -30.764 1.00 19.50 92 GLY A O 1
ATOM 745 N N . PRO A 1 113 ? -13.262 273.497 -32.146 1.00 18.20 93 PRO A N 1
ATOM 746 C CA . PRO A 1 113 ? -14.557 273.274 -32.806 1.00 18.17 93 PRO A CA 1
ATOM 747 C C . PRO A 1 113 ? -15.470 272.300 -32.085 1.00 17.59 93 PRO A C 1
ATOM 748 O O . PRO A 1 113 ? -16.605 272.110 -32.522 1.00 19.72 93 PRO A O 1
ATOM 752 N N . GLY A 1 114 ? -15.010 271.696 -30.994 1.00 17.90 94 GLY A N 1
ATOM 753 C CA . GLY A 1 114 ? -15.795 270.680 -30.328 1.00 18.31 94 GLY A CA 1
ATOM 754 C C . GLY A 1 114 ? -15.738 270.789 -28.818 1.00 19.37 94 GLY A C 1
ATOM 755 O O . GLY A 1 114 ? -15.471 269.799 -28.125 1.00 21.01 94 GLY A O 1
ATOM 756 N N . LYS A 1 115 ? -15.989 271.983 -28.289 1.00 19.60 95 LYS A N 1
ATOM 757 C CA . LYS A 1 115 ? -15.946 272.158 -26.843 1.00 19.17 95 LYS A CA 1
ATOM 758 C C . LYS A 1 115 ? -17.174 271.517 -26.210 1.00 21.35 95 LYS A C 1
ATOM 759 O O . LYS A 1 115 ? -18.311 271.799 -26.598 1.00 21.70 95 LYS A O 1
ATOM 765 N N . LYS A 1 116 ? -16.948 270.625 -25.254 1.00 19.91 96 LYS A N 1
ATOM 766 C CA . LYS A 1 116 ? -18.061 270.077 -24.496 1.00 22.79 96 LYS A CA 1
ATOM 767 C C . LYS A 1 116 ? -18.611 271.131 -23.551 1.00 21.25 96 LYS A C 1
ATOM 768 O O . LYS A 1 116 ? -17.904 272.046 -23.128 1.00 21.39 96 LYS A O 1
ATOM 774 N N . ARG A 1 117 ? -19.887 270.971 -23.179 1.00 23.27 97 ARG A N 1
ATOM 775 C CA . ARG A 1 117 ? -20.478 271.895 -22.216 1.00 22.96 97 ARG A CA 1
ATOM 776 C C . ARG A 1 117 ? -19.710 271.928 -20.891 1.00 22.59 97 ARG A C 1
ATOM 777 O O . ARG A 1 117 ? -19.583 272.997 -20.287 1.00 23.18 97 ARG A O 1
ATOM 785 N N . SER A 1 118 ? -19.144 270.797 -20.449 1.00 22.15 98 SER A N 1
ATOM 786 C CA . SER A 1 118 ? -18.342 270.812 -19.222 1.00 23.08 98 SER A CA 1
ATOM 787 C C . SER A 1 118 ? -17.078 271.657 -19.370 1.00 21.85 98 SER A C 1
ATOM 788 O O . SER A 1 118 ? -16.635 272.292 -18.402 1.00 24.10 98 SER A O 1
ATOM 791 N N . GLU A 1 119 ? -16.498 271.694 -20.574 1.00 21.38 99 GLU A N 1
ATOM 792 C CA . GLU A 1 119 ? -15.361 272.564 -20.838 1.00 21.54 99 GLU A CA 1
ATOM 793 C C . GLU A 1 119 ? -15.771 274.027 -20.877 1.00 20.91 99 GLU A C 1
ATOM 794 O O . GLU A 1 119 ? -15.070 274.890 -20.340 1.00 20.96 99 GLU A O 1
ATOM 800 N N . LEU A 1 120 ? -16.910 274.319 -21.505 1.00 20.92 100 LEU A N 1
ATOM 801 C CA . LEU A 1 120 ? -17.420 275.686 -21.488 1.00 21.53 100 LEU A CA 1
ATOM 802 C C . LEU A 1 120 ? -17.708 276.139 -20.066 1.00 20.36 100 LEU A C 1
ATOM 803 O O . LEU A 1 120 ? -17.461 277.299 -19.721 1.00 20.93 100 LEU A O 1
ATOM 808 N N . GLU A 1 121 ? -18.225 275.230 -19.233 1.00 21.24 101 GLU A N 1
ATOM 809 C CA . GLU A 1 121 ? -18.527 275.572 -17.845 1.00 22.12 101 GLU A CA 1
ATOM 810 C C . GLU A 1 121 ? -17.274 276.017 -17.105 1.00 23.34 101 GLU A C 1
ATOM 811 O O . GLU A 1 121 ? -17.265 277.073 -16.467 1.00 23.84 101 GLU A O 1
ATOM 817 N N . ILE A 1 122 ? -16.207 275.213 -17.174 1.00 23.12 102 ILE A N 1
ATOM 818 C CA . ILE A 1 122 ? -14.955 275.584 -16.508 1.00 22.82 102 ILE A CA 1
ATOM 819 C C . ILE A 1 122 ? -14.405 276.897 -17.055 1.00 22.60 102 ILE A C 1
ATOM 820 O O . ILE A 1 122 ? -13.867 277.719 -16.305 1.00 23.16 102 ILE A O 1
ATOM 825 N N . ALA A 1 123 ? -14.518 277.112 -18.372 1.00 20.91 103 ALA A N 1
ATOM 826 C CA . ALA A 1 123 ? -14.009 278.350 -18.959 1.00 20.79 103 ALA A CA 1
ATOM 827 C C . ALA A 1 123 ? -14.784 279.562 -18.452 1.00 21.56 103 ALA A C 1
ATOM 828 O O . ALA A 1 123 ? -14.191 280.606 -18.170 1.00 22.38 103 ALA A O 1
ATOM 830 N N . VAL A 1 124 ? -16.115 279.443 -18.350 1.00 21.79 104 VAL A N 1
ATOM 831 C CA . VAL A 1 124 ? -16.927 280.522 -17.789 1.00 23.07 104 VAL A CA 1
ATOM 832 C C . VAL A 1 124 ? -16.568 280.749 -16.325 1.00 24.89 104 VAL A C 1
ATOM 833 O O . VAL A 1 124 ? -16.409 281.893 -15.884 1.00 24.84 104 VAL A O 1
ATOM 837 N N . GLN A 1 125 ? -16.399 279.662 -15.562 1.00 22.65 105 GLN A N 1
ATOM 838 C CA . GLN A 1 125 ? -16.056 279.771 -14.141 1.00 24.92 105 GLN A CA 1
ATOM 839 C C . GLN A 1 125 ? -14.677 280.387 -13.929 1.00 27.61 105 GLN A C 1
ATOM 840 O O . GLN A 1 125 ? -14.423 280.999 -12.880 1.00 29.48 105 GLN A O 1
ATOM 846 N N A SER A 1 126 ? -13.778 280.228 -14.900 0.46 25.86 106 SER A N 1
ATOM 847 N N B SER A 1 126 ? -13.781 280.239 -14.901 0.54 25.86 106 SER A N 1
ATOM 848 C CA A SER A 1 126 ? -12.415 280.734 -14.805 0.46 25.85 106 SER A CA 1
ATOM 849 C CA B SER A 1 126 ? -12.421 280.748 -14.786 0.54 25.84 106 SER A CA 1
ATOM 850 C C A SER A 1 126 ? -12.284 282.204 -15.182 0.46 25.31 106 SER A C 1
ATOM 851 C C B SER A 1 126 ? -12.288 282.212 -15.172 0.54 25.29 106 SER A C 1
ATOM 852 O O A SER A 1 126 ? -11.230 282.795 -14.923 0.46 27.60 106 SER A O 1
ATOM 853 O O B SER A 1 126 ? -11.235 282.804 -14.913 0.54 27.62 106 SER A O 1
ATOM 858 N N . GLY A 1 127 ? -13.304 282.803 -15.794 1.00 24.66 107 GLY A N 1
ATOM 859 C CA . GLY A 1 127 ? -13.237 284.213 -16.143 1.00 24.95 107 GLY A CA 1
ATOM 860 C C . GLY A 1 127 ? -12.144 284.574 -17.126 1.00 24.34 107 GLY A C 1
ATOM 861 O O . GLY A 1 127 ? -11.577 285.666 -17.040 1.00 26.15 107 GLY A O 1
ATOM 862 N N . ILE A 1 128 ? -11.837 283.684 -18.070 1.00 22.50 108 ILE A N 1
ATOM 863 C CA . ILE A 1 128 ? -10.738 283.924 -19.001 1.00 21.19 108 ILE A CA 1
ATOM 864 C C . ILE A 1 128 ? -11.072 285.061 -19.952 1.00 21.26 108 ILE A C 1
ATOM 865 O O . ILE A 1 128 ? -12.239 285.445 -20.108 1.00 24.12 108 ILE A O 1
ATOM 870 N N . TYR A 1 129 ? -10.046 285.561 -20.641 1.00 20.47 109 TYR A N 1
ATOM 871 C CA . TYR A 1 129 ? -10.204 286.700 -21.544 1.00 20.47 109 TYR A CA 1
ATOM 872 C C . TYR A 1 129 ? -11.288 286.465 -22.590 1.00 23.44 109 TYR A C 1
ATOM 873 O O . TYR A 1 129 ? -12.139 287.332 -22.808 1.00 24.60 109 TYR A O 1
ATOM 882 N N . CYS A 1 130 ? -11.262 285.323 -23.282 1.00 21.18 110 CYS A N 1
ATOM 883 C CA . CYS A 1 130 ? -12.442 285.006 -24.082 1.00 22.77 110 CYS A CA 1
ATOM 884 C C . CYS A 1 130 ? -12.465 283.541 -24.474 1.00 19.40 110 CYS A C 1
ATOM 885 O O . CYS A 1 130 ? -11.432 282.868 -24.574 1.00 19.52 110 CYS A O 1
ATOM 888 N N . ILE A 1 131 ? -13.680 283.079 -24.726 1.00 17.27 111 ILE A N 1
ATOM 889 C CA . ILE A 1 131 ? -13.937 281.805 -25.371 1.00 18.79 111 ILE A CA 1
ATOM 890 C C . ILE A 1 131 ? -14.213 282.121 -26.827 1.00 19.29 111 ILE A C 1
ATOM 891 O O . ILE A 1 131 ? -15.076 282.958 -27.141 1.00 19.42 111 ILE A O 1
ATOM 896 N N . ILE A 1 132 ? -13.482 281.474 -27.728 1.00 17.54 112 ILE A N 1
ATOM 897 C CA . ILE A 1 132 ? -13.628 281.750 -29.155 1.00 17.33 112 ILE A CA 1
ATOM 898 C C . ILE A 1 132 ? -14.629 280.738 -29.691 1.00 17.88 112 ILE A C 1
ATOM 899 O O . ILE A 1 132 ? -14.291 279.574 -29.947 1.00 18.43 112 ILE A O 1
ATOM 904 N N . ALA A 1 133 ? -15.872 281.178 -29.862 1.00 17.15 113 ALA A N 1
ATOM 905 C CA . ALA A 1 133 ? -16.949 280.283 -30.265 1.00 17.45 113 ALA A CA 1
ATOM 906 C C . ALA A 1 133 ? -16.847 279.921 -31.743 1.00 17.94 113 ALA A C 1
ATOM 907 O O . ALA A 1 133 ? -16.449 280.733 -32.582 1.00 18.03 113 ALA A O 1
ATOM 909 N N . GLU A 1 134 ? -17.242 278.684 -32.056 1.00 18.11 114 GLU A N 1
ATOM 910 C CA . GLU A 1 134 ? -17.187 278.165 -33.414 1.00 19.71 114 GLU A CA 1
ATOM 911 C C . GLU A 1 134 ? -18.557 277.769 -33.944 1.00 21.24 114 GLU A C 1
ATOM 912 O O . GLU A 1 134 ? -18.641 277.222 -35.050 1.00 21.55 114 GLU A O 1
ATOM 918 N N . SER A 1 135 ? -19.629 278.027 -33.198 1.00 18.95 115 SER A N 1
ATOM 919 C CA . SER A 1 135 ? -20.982 277.825 -33.698 1.00 18.28 115 SER A CA 1
ATOM 920 C C . SER A 1 135 ? -21.950 278.697 -32.910 1.00 19.76 115 SER A C 1
ATOM 921 O O . SER A 1 135 ? -21.661 279.149 -31.799 1.00 20.53 115 SER A O 1
ATOM 924 N N . VAL A 1 136 ? -23.119 278.915 -33.508 1.00 22.78 116 VAL A N 1
ATOM 925 C CA . VAL A 1 136 ? -24.177 279.634 -32.806 1.00 22.19 116 VAL A CA 1
ATOM 926 C C . VAL A 1 136 ? -24.668 278.829 -31.609 1.00 22.76 116 VAL A C 1
ATOM 927 O O . VAL A 1 136 ? -24.956 279.387 -30.542 1.00 24.20 116 VAL A O 1
ATOM 931 N N . GLU A 1 137 ? -24.760 277.504 -31.751 1.00 20.91 117 GLU A N 1
ATOM 932 C CA . GLU A 1 13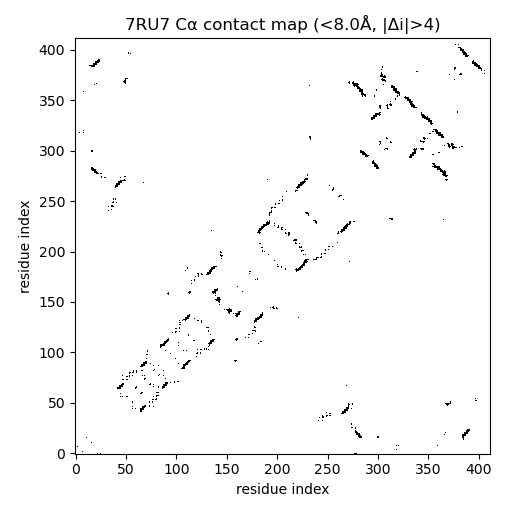7 ? -25.184 276.684 -30.617 1.00 20.43 117 GLU A CA 1
ATOM 933 C C . GLU A 1 137 ? -24.222 276.837 -29.443 1.00 20.84 117 GLU A C 1
ATOM 934 O O . GLU A 1 137 ? -24.652 276.882 -28.280 1.00 21.99 117 GLU A O 1
ATOM 940 N N . GLU A 1 138 ? -22.915 276.905 -29.724 1.00 19.57 118 GLU A N 1
ATOM 941 C CA . GLU A 1 138 ? -21.935 277.176 -28.682 1.00 19.21 118 GLU A CA 1
ATOM 942 C C . GLU A 1 138 ? -22.209 278.485 -27.965 1.00 20.40 118 GLU A C 1
ATOM 943 O O . GLU A 1 138 ? -22.102 278.552 -26.732 1.00 20.10 118 GLU A O 1
ATOM 949 N N . LEU A 1 139 ? -22.527 279.538 -28.722 1.00 19.27 119 LEU A N 1
ATOM 950 C CA . LEU A 1 139 ? -22.860 280.823 -28.105 1.00 20.42 119 LEU A CA 1
ATOM 951 C C . LEU A 1 139 ? -24.006 280.673 -27.116 1.00 21.78 119 LEU A C 1
ATOM 952 O O . LEU A 1 139 ? -23.949 281.205 -26.002 1.00 20.95 119 LEU A O 1
ATOM 957 N N . PHE A 1 140 ? -25.049 279.927 -27.482 1.00 20.68 120 PHE A N 1
ATOM 958 C CA . PHE A 1 140 ? -26.175 279.781 -26.573 1.00 22.72 120 PHE A CA 1
ATOM 959 C C . PHE A 1 140 ? -25.804 278.963 -25.336 1.00 22.69 120 PHE A C 1
ATOM 960 O O . PHE A 1 140 ? -26.273 279.258 -24.231 1.00 23.01 120 PHE A O 1
ATOM 968 N N . TYR A 1 141 ? -24.950 277.947 -25.492 1.00 22.17 121 TYR A N 1
ATOM 969 C CA . TYR A 1 141 ? -24.453 277.201 -24.336 1.00 21.25 121 TYR A CA 1
ATOM 970 C C . TYR A 1 141 ? -23.718 278.117 -23.371 1.00 21.05 121 TYR A C 1
ATOM 971 O O . TYR A 1 141 ? -23.923 278.056 -22.150 1.00 21.94 121 TYR A O 1
ATOM 980 N N . ILE A 1 142 ? -22.853 278.969 -23.911 1.00 19.88 122 ILE A N 1
ATOM 981 C CA . ILE A 1 142 ? -22.094 279.910 -23.092 1.00 20.04 122 ILE A CA 1
ATOM 982 C C . ILE A 1 142 ? -23.030 280.841 -22.346 1.00 21.92 122 ILE A C 1
ATOM 983 O O . ILE A 1 142 ? -22.869 281.066 -21.140 1.00 21.54 122 ILE A O 1
ATOM 988 N N . GLU A 1 143 ? -24.051 281.360 -23.035 1.00 20.62 123 GLU A N 1
ATOM 989 C CA . GLU A 1 143 ? -25.017 282.237 -22.378 1.00 22.06 123 GLU A CA 1
ATOM 990 C C . GLU A 1 143 ? -25.700 281.530 -21.218 1.00 23.06 123 GLU A C 1
ATOM 991 O O . GLU A 1 143 ? -25.872 282.111 -20.132 1.00 22.91 123 GLU A O 1
ATOM 997 N N . GLU A 1 144 ? -26.115 280.277 -21.432 1.00 22.04 124 GLU A N 1
ATOM 998 C CA . GLU A 1 144 ? -26.810 279.536 -20.390 1.00 23.99 124 GLU A CA 1
ATOM 999 C C . GLU A 1 144 ? -25.905 279.326 -19.184 1.00 22.78 124 GLU A C 1
ATOM 1000 O O . GLU A 1 144 ? -26.341 279.449 -18.033 1.00 24.37 124 GLU A O 1
ATOM 1006 N N . LEU A 1 145 ? -24.624 279.060 -19.432 1.00 22.06 125 LEU A N 1
ATOM 1007 C CA . LEU A 1 145 ? -23.681 278.870 -18.336 1.00 22.50 125 LEU A CA 1
ATOM 1008 C C . LEU A 1 145 ? -23.362 280.185 -17.630 1.00 22.96 125 LEU A C 1
ATOM 1009 O O . LEU A 1 145 ? -23.207 280.209 -16.401 1.00 25.40 125 LEU A O 1
ATOM 1014 N N . ALA A 1 146 ? -23.239 281.282 -18.384 1.00 22.03 126 ALA A N 1
ATOM 1015 C CA . ALA A 1 146 ? -23.024 282.582 -17.756 1.00 22.25 126 ALA A CA 1
ATOM 1016 C C . ALA A 1 146 ? -24.172 282.927 -16.819 1.00 25.27 126 ALA A C 1
ATOM 1017 O O . ALA A 1 146 ? -23.954 283.445 -15.713 1.00 23.34 126 ALA A O 1
ATOM 1019 N N . GLU A 1 147 ? -25.407 282.652 -17.241 1.00 22.26 127 GLU A N 1
ATOM 1020 C CA . GLU A 1 147 ? -26.551 282.880 -16.365 1.00 23.75 127 GLU A CA 1
ATOM 1021 C C . GLU A 1 147 ? -26.442 282.040 -15.101 1.00 25.61 127 GLU A C 1
ATOM 1022 O O . GLU A 1 147 ? -26.665 282.535 -13.990 1.00 27.27 127 GLU A O 1
ATOM 1028 N N . LYS A 1 148 ? -26.114 280.756 -15.251 1.00 25.66 128 LYS A N 1
ATOM 1029 C CA . LYS A 1 148 ? -26.077 279.871 -14.090 1.00 26.17 128 LYS A CA 1
ATOM 1030 C C . LYS A 1 148 ? -24.979 280.287 -13.122 1.00 28.42 128 LYS A C 1
ATOM 1031 O O . LYS A 1 148 ? -25.141 280.175 -11.898 1.00 30.71 128 LYS A O 1
ATOM 1037 N N . GLU A 1 149 ? -23.862 280.771 -13.649 1.00 24.53 129 GLU A N 1
ATOM 1038 C CA . GLU A 1 149 ? -22.717 281.173 -12.847 1.00 23.50 129 GLU A CA 1
ATOM 1039 C C . GLU A 1 149 ? -22.755 282.626 -12.407 1.00 28.82 129 GLU A C 1
ATOM 1040 O O . GLU A 1 149 ? -21.866 283.050 -11.657 1.00 28.25 129 GLU A O 1
ATOM 1046 N N . ASN A 1 150 ? -23.769 283.390 -12.813 1.00 23.63 130 ASN A N 1
ATOM 1047 C CA . ASN A 1 150 ? -23.830 284.811 -12.493 1.00 24.22 130 ASN A CA 1
ATOM 1048 C C . ASN A 1 150 ? -22.555 285.540 -12.910 1.00 24.14 130 ASN A C 1
ATOM 1049 O O . ASN A 1 150 ? -21.957 286.291 -12.141 1.00 27.76 130 ASN A O 1
ATOM 1054 N N . LYS A 1 151 ? -22.147 285.320 -14.152 1.00 24.44 131 LYS A N 1
ATOM 1055 C CA . LYS A 1 151 ? -20.987 285.981 -14.723 1.00 25.97 131 LYS A CA 1
ATOM 1056 C C . LYS A 1 151 ? -21.347 286.580 -16.075 1.00 23.75 131 LYS A C 1
ATOM 1057 O O . LYS A 1 151 ? -22.356 286.218 -16.690 1.00 27.57 131 LYS A O 1
ATOM 1063 N N . THR A 1 152 ? -20.548 287.553 -16.502 1.00 22.85 132 THR A N 1
ATOM 1064 C CA . THR A 1 152 ? -20.565 288.010 -17.882 1.00 22.46 132 THR A CA 1
ATOM 1065 C C . THR A 1 152 ? -19.477 287.242 -18.609 1.00 24.92 132 THR A C 1
ATOM 1066 O O . THR A 1 152 ? -18.290 287.418 -18.315 1.00 26.55 132 THR A O 1
ATOM 1070 N N . ALA A 1 153 ? -19.873 286.406 -19.557 1.00 23.28 133 ALA A N 1
ATOM 1071 C CA . ALA A 1 153 ? -18.906 285.662 -20.343 1.00 23.61 133 ALA A CA 1
ATOM 1072 C C . ALA A 1 153 ? -18.465 286.465 -21.564 1.00 23.05 133 ALA A C 1
ATOM 1073 O O . ALA A 1 153 ? -19.280 287.078 -22.246 1.00 31.06 133 ALA A O 1
ATOM 1075 N N B ARG A 1 154 ? -17.172 286.433 -21.843 0.48 22.40 134 ARG A N 1
ATOM 1076 N N C ARG A 1 154 ? -17.159 286.489 -21.810 0.52 22.38 134 ARG A N 1
ATOM 1077 C CA B ARG A 1 154 ? -16.600 287.164 -22.962 0.48 21.32 134 ARG A CA 1
ATOM 1078 C CA C ARG A 1 154 ? -16.598 287.176 -22.968 0.52 21.32 134 ARG A CA 1
ATOM 1079 C C B ARG A 1 154 ? -16.341 286.201 -24.114 0.48 20.29 134 ARG A C 1
ATOM 1080 C C C ARG A 1 154 ? -16.392 286.177 -24.100 0.52 20.27 134 ARG A C 1
ATOM 1081 O O B ARG A 1 154 ? -15.669 285.178 -23.936 0.48 20.03 134 ARG A O 1
ATOM 1082 O O C ARG A 1 154 ? -15.794 285.113 -23.900 0.52 20.09 134 ARG A O 1
ATOM 1097 N N . VAL A 1 155 ? -16.881 286.518 -25.287 1.00 19.42 135 VAL A N 1
ATOM 1098 C CA . VAL A 1 155 ? -16.790 285.614 -26.431 1.00 19.79 135 VAL A CA 1
ATOM 1099 C C . VAL A 1 155 ? -16.247 286.331 -27.657 1.00 19.06 135 VAL A C 1
ATOM 1100 O O . VAL A 1 155 ? -16.507 287.516 -27.889 1.00 20.90 135 VAL A O 1
ATOM 1104 N N . ALA A 1 156 ? -15.491 285.593 -28.461 1.00 18.85 136 ALA A N 1
ATOM 1105 C CA . ALA A 1 156 ? -15.127 285.995 -29.807 1.00 17.53 136 ALA A CA 1
ATOM 1106 C C . ALA A 1 156 ? -15.698 284.966 -30.770 1.00 18.18 136 ALA A C 1
ATOM 1107 O O . ALA A 1 156 ? -16.176 283.904 -30.369 1.00 19.23 136 ALA A O 1
ATOM 1109 N N . ILE A 1 157 ? -15.676 285.281 -32.050 1.00 18.46 137 ILE A N 1
ATOM 1110 C CA . ILE A 1 157 ? -16.155 284.347 -33.057 1.00 17.66 137 ILE A CA 1
ATOM 1111 C C . ILE A 1 157 ? -15.020 283.972 -33.997 1.00 19.67 137 ILE A C 1
ATOM 1112 O O . ILE A 1 157 ? -14.282 284.844 -34.476 1.00 19.21 137 ILE A O 1
ATOM 1117 N N . ARG A 1 158 ? -14.895 282.678 -34.266 1.00 17.89 138 ARG A N 1
ATOM 1118 C CA . ARG A 1 158 ? -13.943 282.197 -35.254 1.00 17.33 138 ARG A CA 1
ATOM 1119 C C . ARG A 1 158 ? -14.616 282.207 -36.620 1.00 17.41 138 ARG A C 1
ATOM 1120 O O . ARG A 1 158 ? -15.663 281.577 -36.814 1.00 18.43 138 ARG A O 1
ATOM 1128 N N . ILE A 1 159 ? -14.041 282.961 -37.557 1.00 17.42 139 ILE A N 1
ATOM 1129 C CA . ILE A 1 159 ? -14.623 283.148 -38.880 1.00 18.52 139 ILE A CA 1
ATOM 1130 C C . ILE A 1 159 ? -13.814 282.361 -39.904 1.00 18.70 139 ILE A C 1
ATOM 1131 O O . ILE A 1 159 ? -12.580 282.470 -39.952 1.00 19.07 139 ILE A O 1
ATOM 1136 N N . ASN A 1 160 ? -14.506 281.585 -40.720 1.00 19.37 140 ASN A N 1
ATOM 1137 C CA . ASN A 1 160 ? -13.901 280.933 -41.868 1.00 19.56 140 ASN A CA 1
ATOM 1138 C C . ASN A 1 160 ? -14.089 281.867 -43.057 1.00 20.18 140 ASN A C 1
ATOM 1139 O O . ASN A 1 160 ? -15.203 281.968 -43.585 1.00 21.41 140 ASN A O 1
ATOM 1144 N N . PRO A 1 161 ? -13.042 282.559 -43.515 1.00 21.60 141 PRO A N 1
ATOM 1145 C CA . PRO A 1 161 ? -13.236 283.608 -44.529 1.00 24.20 141 PRO A CA 1
ATOM 1146 C C . PRO A 1 161 ? -13.796 283.060 -45.831 1.00 26.27 141 PRO A C 1
ATOM 1147 O O . PRO A 1 161 ? -13.503 281.930 -46.243 1.00 26.12 141 PRO A O 1
ATOM 1151 N N . ASP A 1 162 ? -14.583 283.894 -46.501 1.00 25.05 142 ASP A N 1
ATOM 1152 C CA . ASP A 1 162 ? -15.069 283.551 -47.834 1.00 28.53 142 ASP A CA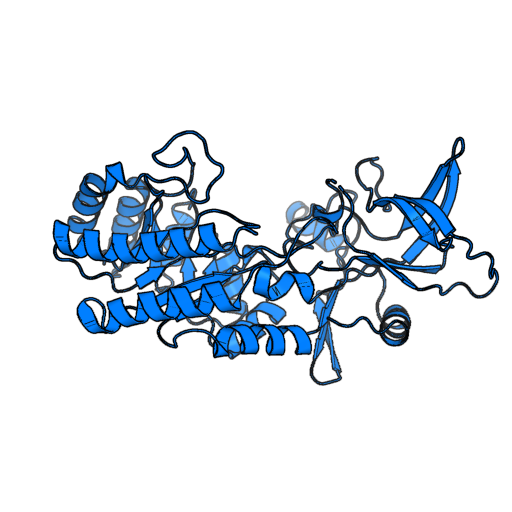 1
ATOM 1153 C C . ASP A 1 162 ? -14.084 284.029 -48.895 1.00 28.70 142 ASP A C 1
ATOM 1154 O O . ASP A 1 162 ? -14.433 284.715 -49.849 1.00 30.03 142 ASP A O 1
ATOM 1159 N N . LYS A 1 163 ? -12.821 283.667 -48.701 1.00 29.38 143 LYS A N 1
ATOM 1160 C CA . LYS A 1 163 ? -11.755 284.023 -49.623 1.00 28.53 143 LYS A CA 1
ATOM 1161 C C . LYS A 1 163 ? -10.635 283.013 -49.452 1.00 28.62 143 LYS A C 1
ATOM 1162 O O . LYS A 1 163 ? -10.389 282.548 -48.341 1.00 26.99 143 LYS A O 1
ATOM 1168 N N . SER A 1 164 ? -9.989 282.646 -50.558 1.00 32.86 144 SER A N 1
ATOM 1169 C CA . SER A 1 164 ? -8.825 281.773 -50.516 1.00 33.92 144 SER A CA 1
ATOM 1170 C C . SER A 1 164 ? -7.574 282.631 -50.623 1.00 33.96 144 SER A C 1
ATOM 1171 O O . SER A 1 164 ? -7.535 283.593 -51.395 1.00 37.92 144 SER A O 1
ATOM 1174 N N . PHE A 1 165 ? -6.544 282.269 -49.875 1.00 28.98 145 PHE A N 1
ATOM 1175 C CA . PHE A 1 165 ? -5.342 283.086 -49.789 1.00 32.66 145 PHE A CA 1
ATOM 1176 C C . PHE A 1 165 ? -4.153 282.407 -50.456 1.00 44.08 145 PHE A C 1
ATOM 1177 O O . PHE A 1 165 ? -4.044 281.177 -50.478 1.00 47.61 145 PHE A O 1
ATOM 1185 N N . GLY A 1 166 ? -3.252 283.234 -50.975 1.00 44.35 146 GLY A N 1
ATOM 1186 C CA . GLY A 1 166 ? -2.134 282.780 -51.774 1.00 48.37 146 GLY A CA 1
ATOM 1187 C C . GLY A 1 166 ? -2.383 283.007 -53.251 1.00 58.34 146 GLY A C 1
ATOM 1188 O O . GLY A 1 166 ? -3.308 283.712 -53.665 1.00 57.90 146 GLY A O 1
ATOM 1189 N N . SER A 1 167 ? -1.532 282.385 -54.062 1.00 67.57 147 SER A N 1
ATOM 1190 C CA . SER A 1 167 ? -1.653 282.470 -55.513 1.00 70.25 147 SER A CA 1
ATOM 1191 C C . SER A 1 167 ? -1.647 281.084 -56.147 1.00 66.61 147 SER A C 1
ATOM 1192 O O . SER A 1 167 ? -1.106 280.886 -57.238 1.00 60.83 147 SER A O 1
ATOM 1195 N N . THR A 1 168 ? -2.285 280.109 -55.488 1.00 78.86 148 THR A N 1
ATOM 1196 C CA . THR A 1 168 ? -2.281 278.726 -55.963 1.00 75.74 148 THR A CA 1
ATOM 1197 C C . THR A 1 168 ? -3.644 278.018 -55.947 1.00 78.58 148 THR A C 1
ATOM 1198 O O . THR A 1 168 ? -3.840 277.088 -56.742 1.00 75.13 148 THR A O 1
ATOM 1202 N N . ALA A 1 169 ? -4.600 278.449 -55.126 1.00 58.59 149 ALA A N 1
ATOM 1203 C CA . ALA A 1 169 ? -5.918 277.830 -55.117 1.00 49.69 149 ALA A CA 1
ATOM 1204 C C . ALA A 1 169 ? -6.691 278.155 -56.392 1.00 44.12 149 ALA A C 1
ATOM 1205 O O . ALA A 1 169 ? -6.537 279.224 -56.991 1.00 43.00 149 ALA A O 1
ATOM 1207 N N . ILE A 1 170 ? -7.547 277.216 -56.792 1.00 39.38 150 ILE A N 1
ATOM 1208 C CA . ILE A 1 170 ? -8.335 277.385 -58.013 1.00 44.80 150 ILE A CA 1
ATOM 1209 C C . ILE A 1 170 ? -9.588 278.222 -57.762 1.00 46.11 150 ILE A C 1
ATOM 1210 O O . ILE A 1 170 ? -9.831 279.283 -58.368 1.00 42.13 150 ILE A O 1
ATOM 1215 N N . LYS A 1 171 ? -10.465 277.720 -56.897 1.00 43.71 151 LYS A N 1
ATOM 1216 C CA . LYS A 1 171 ? -11.769 278.352 -56.763 1.00 42.59 151 LYS A CA 1
ATOM 1217 C C . LYS A 1 171 ? -11.694 279.547 -55.803 1.00 45.91 151 LYS A C 1
ATOM 1218 O O . LYS A 1 171 ? -10.991 279.514 -54.778 1.00 43.10 151 LYS A O 1
ATOM 1224 N N . MET A 1 172 ? -12.363 280.615 -56.178 1.00 39.33 152 MET A N 1
ATOM 1225 C CA . MET A 1 172 ? -12.561 281.742 -55.275 1.00 43.57 152 MET A CA 1
ATOM 1226 C C . MET A 1 172 ? -13.482 281.340 -54.127 1.00 44.81 152 MET A C 1
ATOM 1227 O O . MET A 1 172 ? -14.226 280.354 -54.198 1.00 42.86 152 MET A O 1
ATOM 1232 N N . GLY A 1 173 ? -13.437 282.133 -53.066 1.00 41.21 153 GLY A N 1
ATOM 1233 C CA . GLY A 1 173 ? -14.450 282.089 -52.043 1.00 35.14 153 GLY A CA 1
ATOM 1234 C C . GLY A 1 173 ? -14.123 281.303 -50.794 1.00 35.87 153 GLY A C 1
ATOM 1235 O O . GLY A 1 173 ? -15.019 281.092 -49.974 1.00 40.50 153 GLY A O 1
ATOM 1236 N N . GLY A 1 174 ? -12.896 280.853 -50.623 1.00 34.59 154 GLY A N 1
ATOM 1237 C CA . GLY A 1 174 ? -12.554 280.146 -49.402 1.00 36.20 154 GLY A CA 1
ATOM 1238 C C . GLY A 1 174 ? -12.971 278.688 -49.466 1.00 38.74 154 GLY A C 1
ATOM 1239 O O . GLY A 1 174 ? -13.609 278.223 -50.417 1.00 36.92 154 GLY A O 1
ATOM 1240 N N . VAL A 1 175 ? -12.624 277.965 -48.404 1.00 35.64 155 VAL A N 1
ATOM 1241 C CA . VAL A 1 175 ? -12.617 276.502 -48.405 1.00 37.39 155 VAL A CA 1
ATOM 1242 C C . VAL A 1 175 ? -13.494 275.900 -47.309 1.00 34.00 155 VAL A C 1
ATOM 1243 O O . VAL A 1 175 ? -13.604 276.467 -46.211 1.00 27.75 155 VAL A O 1
ATOM 1247 N N . PRO A 1 176 ? -14.152 274.770 -47.570 1.00 28.62 156 PRO A N 1
ATOM 1248 C CA . PRO A 1 176 ? -15.004 274.150 -46.546 1.00 27.81 156 PRO A CA 1
ATOM 1249 C C . PRO A 1 176 ? -14.157 273.632 -45.396 1.00 27.03 156 PRO A C 1
ATOM 1250 O O . PRO A 1 176 ? -13.194 272.891 -45.602 1.00 28.47 156 PRO A O 1
ATOM 1254 N N . ARG A 1 177 ? -14.517 274.028 -44.173 1.00 27.01 157 ARG A N 1
ATOM 1255 C CA . ARG A 1 177 ? -13.751 273.639 -43.005 1.00 28.18 157 ARG A CA 1
ATOM 1256 C C . ARG A 1 177 ? -14.690 273.361 -41.844 1.00 22.65 157 ARG A C 1
ATOM 1257 O O . ARG A 1 177 ? -15.751 273.971 -41.738 1.00 22.78 157 ARG A O 1
ATOM 1265 N N . GLN A 1 178 ? -14.275 272.434 -40.972 1.00 22.78 158 GLN A N 1
ATOM 1266 C CA . GLN A 1 178 ? -15.005 272.167 -39.740 1.00 22.98 158 GLN A CA 1
ATOM 1267 C C . GLN A 1 178 ? -14.842 273.275 -38.712 1.00 21.64 158 GLN A C 1
ATOM 1268 O O . GLN A 1 178 ? -15.568 273.267 -37.713 1.00 22.29 158 GLN A O 1
ATOM 1274 N N . PHE A 1 179 ? -13.925 274.224 -38.928 1.00 19.87 159 PHE A N 1
ATOM 1275 C CA . PHE A 1 179 ? -13.601 275.233 -37.929 1.00 19.27 159 PHE A CA 1
ATOM 1276 C C . PHE A 1 179 ? -14.410 276.504 -38.152 1.00 21.70 159 PHE A C 1
ATOM 1277 O O . PHE A 1 179 ? -14.577 276.960 -39.289 1.00 23.78 159 PHE A O 1
ATOM 1285 N N . GLY A 1 180 ? -14.928 277.053 -37.060 1.00 19.77 160 GLY A N 1
ATOM 1286 C CA . GLY A 1 180 ? -15.550 278.365 -37.087 1.00 21.10 160 GLY A CA 1
ATOM 1287 C C . GLY A 1 180 ? -16.823 278.399 -37.919 1.00 20.39 160 GLY A C 1
ATOM 1288 O O . GLY A 1 180 ? -17.506 277.392 -38.135 1.00 20.58 160 GLY A O 1
ATOM 1289 N N . MET A 1 181 ? -17.148 279.598 -38.383 1.00 19.60 161 MET A N 1
ATOM 1290 C CA . MET A 1 181 ? -18.423 279.857 -39.032 1.00 21.17 161 MET A CA 1
ATOM 1291 C C . MET A 1 181 ? -18.104 280.626 -40.304 1.00 20.16 161 MET A C 1
ATOM 1292 O O . MET A 1 181 ? -17.303 281.572 -40.264 1.00 20.32 161 MET A O 1
ATOM 1297 N N . ASP A 1 182 ? -18.693 280.200 -41.425 1.00 22.27 162 ASP A N 1
ATOM 1298 C CA . ASP A 1 182 ? -18.467 280.877 -42.702 1.00 21.94 162 ASP A CA 1
ATOM 1299 C C . ASP A 1 182 ? -18.746 282.367 -42.568 1.00 23.64 162 ASP A C 1
ATOM 1300 O O . ASP A 1 182 ? -19.731 282.778 -41.955 1.00 23.38 162 ASP A O 1
ATOM 1305 N N . GLU A 1 183 ? -17.889 283.177 -43.190 1.00 22.58 163 GLU A N 1
ATOM 1306 C CA . GLU A 1 183 ? -18.098 284.620 -43.203 1.00 22.49 163 GLU A CA 1
ATOM 1307 C C . GLU A 1 183 ? -19.490 284.993 -43.716 1.00 23.89 163 GLU A C 1
ATOM 1308 O O . GLU A 1 183 ? -20.075 285.978 -43.254 1.00 26.13 163 GLU A O 1
ATOM 1314 N N . SER A 1 184 ? -20.036 284.223 -44.662 1.00 24.34 164 SER A N 1
ATOM 1315 C CA . SER A 1 184 ? -21.358 284.515 -45.209 1.00 26.84 164 SER A CA 1
ATOM 1316 C C . SER A 1 184 ? -22.457 284.426 -44.155 1.00 28.69 164 SER A C 1
ATOM 1317 O O . SER A 1 184 ? -23.556 284.956 -44.373 1.00 29.60 164 SER A O 1
ATOM 1320 N N . MET A 1 185 ? -22.195 283.759 -43.036 1.00 28.77 165 MET A N 1
ATOM 1321 C CA . MET A 1 185 ? -23.149 283.615 -41.945 1.00 27.04 165 MET A CA 1
ATOM 1322 C C . MET A 1 185 ? -23.066 284.726 -40.918 1.00 27.06 165 MET A C 1
ATOM 1323 O O . MET A 1 185 ? -23.743 284.642 -39.890 1.00 28.10 165 MET A O 1
ATOM 1328 N N . LEU A 1 186 ? -22.266 285.767 -41.165 1.00 23.86 166 LEU A N 1
ATOM 1329 C CA . LEU A 1 186 ? -22.015 286.769 -40.133 1.00 22.91 166 LEU A CA 1
ATOM 1330 C C . LEU A 1 186 ? -23.295 287.429 -39.616 1.00 25.84 166 LEU A C 1
ATOM 1331 O O . LEU A 1 186 ? -23.401 287.713 -38.419 1.00 24.13 166 LEU A O 1
ATOM 1336 N N . ASP A 1 187 ? -24.267 287.706 -40.491 1.00 27.02 167 ASP A N 1
ATOM 1337 C CA . ASP A 1 187 ? -25.491 288.351 -40.014 1.00 26.69 167 ASP A CA 1
ATOM 1338 C C . ASP A 1 187 ? -26.222 287.480 -39.000 1.00 27.06 167 ASP A C 1
ATOM 1339 O O . ASP A 1 187 ? -26.684 287.971 -37.961 1.00 27.14 167 ASP A O 1
ATOM 1344 N N . ALA A 1 188 ? -26.356 286.189 -39.295 1.00 26.00 168 ALA A N 1
ATOM 1345 C CA . ALA A 1 188 ? -27.013 285.282 -38.359 1.00 28.54 168 ALA A CA 1
ATOM 1346 C C . ALA A 1 188 ? -26.234 285.186 -37.054 1.00 25.15 168 ALA A C 1
ATOM 1347 O O . ALA A 1 188 ? -26.820 285.164 -35.964 1.00 27.36 168 ALA A O 1
ATOM 1349 N N . VAL A 1 189 ? -24.906 285.137 -37.144 1.00 24.27 169 VAL A N 1
ATOM 1350 C CA . VAL A 1 189 ? -24.081 285.050 -35.946 1.00 25.93 169 VAL A CA 1
ATOM 1351 C C . VAL A 1 189 ? -24.242 286.305 -35.095 1.00 25.81 169 VAL A C 1
ATOM 1352 O O . VAL A 1 189 ? -24.468 286.226 -33.881 1.00 24.51 169 VAL A O 1
ATOM 1356 N N . MET A 1 190 ? -24.110 287.487 -35.717 1.00 25.69 170 MET A N 1
ATOM 1357 C CA . MET A 1 190 ? -24.282 288.745 -34.984 1.00 25.75 170 MET A CA 1
ATOM 1358 C C . MET A 1 190 ? -25.691 288.933 -34.434 1.00 25.78 170 MET A C 1
ATOM 1359 O O . MET A 1 190 ? -25.845 289.510 -33.353 1.00 27.52 170 MET A O 1
ATOM 1364 N N . ASP A 1 191 ? -26.718 288.444 -35.129 1.00 27.78 171 ASP A N 1
ATOM 1365 C CA . ASP A 1 191 ? -28.058 288.472 -34.545 1.00 28.27 171 ASP A CA 1
ATOM 1366 C C . ASP A 1 191 ? -28.107 287.639 -33.269 1.00 29.24 171 ASP A C 1
ATOM 1367 O O . ASP A 1 191 ? -28.645 288.081 -32.246 1.00 29.99 171 ASP A O 1
ATOM 1372 N N . ALA A 1 192 ? -27.525 286.434 -33.304 1.00 25.00 172 ALA A N 1
ATOM 1373 C CA . ALA A 1 192 ? -27.460 285.609 -32.103 1.00 25.18 172 ALA A CA 1
ATOM 1374 C C . ALA A 1 192 ? -26.657 286.297 -31.002 1.00 25.99 172 ALA A C 1
ATOM 1375 O O . ALA A 1 192 ? -27.102 286.364 -29.851 1.00 26.53 172 ALA A O 1
ATOM 1377 N N . VAL A 1 193 ? -25.454 286.780 -31.338 1.00 26.82 173 VAL A N 1
ATOM 1378 C CA . VAL A 1 193 ? -24.579 287.458 -30.377 1.00 26.96 173 VAL A CA 1
ATOM 1379 C C . VAL A 1 193 ? -25.319 288.562 -29.637 1.00 29.74 173 VAL A C 1
ATOM 1380 O O . VAL A 1 193 ? -25.271 288.661 -28.405 1.00 29.67 173 VAL A O 1
ATOM 1384 N N . ARG A 1 194 ? -25.996 289.421 -30.384 1.00 29.04 174 ARG A N 1
ATOM 1385 C CA . ARG A 1 194 ? -26.590 290.597 -29.769 1.00 30.20 174 ARG A CA 1
ATOM 1386 C C . ARG A 1 194 ? -27.815 290.277 -28.923 1.00 31.84 174 ARG A C 1
ATOM 1387 O O . ARG A 1 194 ? -28.261 291.145 -28.168 1.00 36.52 174 ARG A O 1
ATOM 1395 N N . SER A 1 195 ? -28.335 289.053 -28.989 1.00 30.83 175 SER A N 1
ATOM 1396 C CA . SER A 1 195 ? -29.455 288.633 -28.161 1.00 29.23 175 SER A CA 1
ATOM 1397 C C . SER A 1 195 ? -29.030 288.031 -26.825 1.00 28.72 175 SER A C 1
ATOM 1398 O O . SER A 1 195 ? -29.902 287.700 -26.013 1.00 33.18 175 SER A O 1
ATOM 1401 N N . LEU A 1 196 ? -27.727 287.878 -26.578 1.00 26.65 176 LEU A N 1
ATOM 1402 C CA . LEU A 1 196 ? -27.228 287.181 -25.392 1.00 29.46 176 LEU A CA 1
ATOM 1403 C C . LEU A 1 196 ? -26.975 288.203 -24.292 1.00 30.65 176 LEU A C 1
ATOM 1404 O O . LEU A 1 196 ? -26.021 288.979 -24.368 1.00 39.62 176 LEU A O 1
ATOM 1409 N N . GLN A 1 197 ? -27.785 288.155 -23.241 1.00 26.27 177 GLN A N 1
ATOM 1410 C CA . GLN A 1 197 ? -27.776 289.224 -22.249 1.00 26.68 177 GLN A CA 1
ATOM 1411 C C . GLN A 1 197 ? -26.632 289.121 -21.250 1.00 30.00 177 GLN A C 1
ATOM 1412 O O . GLN A 1 197 ? -26.289 290.134 -20.623 1.00 32.13 177 GLN A O 1
ATOM 1418 N N . PHE A 1 198 ? -26.062 287.933 -21.065 1.00 24.62 178 PHE A N 1
ATOM 1419 C CA . PHE A 1 198 ? -24.987 287.682 -20.110 1.00 24.12 178 PHE A CA 1
ATOM 1420 C C . PHE A 1 198 ? -23.647 287.470 -20.791 1.00 30.53 178 PHE A C 1
ATOM 1421 O O . PHE A 1 198 ? -22.684 287.054 -20.140 1.00 32.13 178 PHE A O 1
ATOM 1429 N N . THR A 1 199 ? -23.563 287.721 -22.089 1.00 25.39 179 THR A N 1
ATOM 1430 C CA . THR A 1 199 ? -22.357 287.454 -22.846 1.00 25.51 179 THR A CA 1
ATOM 1431 C C . THR A 1 199 ? -21.955 288.749 -23.533 1.00 26.48 179 THR A C 1
ATOM 1432 O O . THR A 1 199 ? -22.813 289.465 -24.060 1.00 30.26 179 THR A O 1
ATOM 1436 N N . LYS A 1 200 ? -20.664 289.069 -23.493 1.00 24.06 180 LYS A N 1
ATOM 1437 C CA . LYS A 1 200 ? -20.128 290.258 -24.151 1.00 21.85 180 LYS A CA 1
ATOM 1438 C C . LYS A 1 200 ? -19.299 289.838 -25.362 1.00 21.88 180 LYS A C 1
ATOM 1439 O O . LYS A 1 200 ? -18.384 289.019 -25.244 1.00 21.75 180 LYS A O 1
ATOM 1445 N N . PHE A 1 201 ? -19.641 290.373 -26.527 1.00 22.91 181 PHE A N 1
ATOM 1446 C CA . PHE A 1 201 ? -18.887 290.094 -27.744 1.00 19.36 181 PHE A CA 1
ATOM 1447 C C . PHE A 1 201 ? -17.630 290.941 -27.721 1.00 20.75 181 PHE A C 1
ATOM 1448 O O . PHE A 1 201 ? -17.702 292.169 -27.621 1.00 24.41 181 PHE A O 1
ATOM 1456 N N . ILE A 1 202 ? -16.469 290.313 -27.846 1.00 20.12 182 ILE A N 1
ATOM 1457 C CA . ILE A 1 202 ? -15.234 291.080 -27.842 1.00 21.11 182 ILE A CA 1
ATOM 1458 C C . ILE A 1 202 ? -14.456 291.030 -29.141 1.00 20.19 182 ILE A C 1
ATOM 1459 O O . ILE A 1 202 ? -13.531 291.833 -29.299 1.00 20.52 182 ILE A O 1
ATOM 1464 N N . GLY A 1 203 ? -14.806 290.164 -30.091 1.00 19.16 183 GLY A N 1
ATOM 1465 C CA . GLY A 1 203 ? -14.114 290.294 -31.367 1.00 19.86 183 GLY A CA 1
ATOM 1466 C C . GLY A 1 203 ? -14.108 289.004 -32.166 1.00 18.72 183 GLY A C 1
ATOM 1467 O O . GLY A 1 203 ? -15.019 288.177 -32.050 1.00 18.53 183 GLY A O 1
ATOM 1468 N N . ILE A 1 204 ? -13.074 288.882 -33.002 1.00 19.18 184 ILE A N 1
ATOM 1469 C CA . ILE A 1 204 ? -13.041 287.886 -34.068 1.00 17.53 184 ILE A CA 1
ATOM 1470 C C . ILE A 1 204 ? -11.684 287.199 -34.110 1.00 17.87 184 ILE A C 1
ATOM 1471 O O . ILE A 1 204 ? -10.685 287.688 -33.569 1.00 18.22 184 ILE A O 1
ATOM 1476 N N . HIS A 1 205 ? -11.661 286.057 -34.804 1.00 17.17 185 HIS A N 1
ATOM 1477 C CA . HIS A 1 205 ? -10.455 285.247 -34.941 1.00 17.39 185 HIS A CA 1
ATOM 1478 C C . HIS A 1 205 ? -10.477 284.592 -36.316 1.00 16.38 185 HIS A C 1
ATOM 1479 O O . HIS A 1 205 ? -11.494 284.005 -36.707 1.00 17.01 185 HIS A O 1
ATOM 1486 N N . VAL A 1 206 ? -9.361 284.686 -37.039 1.00 17.46 186 VAL A N 1
ATOM 1487 C CA . VAL A 1 206 ? -9.149 283.944 -38.282 1.00 18.62 186 VAL A CA 1
ATOM 1488 C C . VAL A 1 206 ? -7.840 283.180 -38.147 1.00 18.38 186 VAL A C 1
ATOM 1489 O O . VAL A 1 206 ? -6.829 283.750 -37.725 1.00 20.18 186 VAL A O 1
ATOM 1493 N N . TYR A 1 207 ? -7.860 281.894 -38.493 1.00 18.64 187 TYR A N 1
ATOM 1494 C CA . TYR A 1 207 ? -6.640 281.086 -38.497 1.00 17.90 187 TYR A CA 1
ATOM 1495 C C . TYR A 1 207 ? -6.685 280.210 -39.729 1.00 20.97 187 TYR A C 1
ATOM 1496 O O . TYR A 1 207 ? -7.597 279.389 -39.871 1.00 21.77 187 TYR A O 1
ATOM 1505 N N . THR A 1 208 ? -5.703 280.382 -40.608 1.00 20.04 188 THR A N 1
ATOM 1506 C CA . THR A 1 208 ? -5.771 279.753 -41.919 1.00 24.21 188 THR A CA 1
ATOM 1507 C C . THR A 1 208 ? -5.079 278.397 -42.000 1.00 29.28 188 THR A C 1
ATOM 1508 O O . THR A 1 208 ? -5.210 277.726 -43.032 1.00 36.72 188 THR A O 1
ATOM 1512 N N . GLY A 1 209 ? -4.384 277.959 -40.957 1.00 22.19 189 GLY A N 1
ATOM 1513 C CA . GLY A 1 209 ? -3.791 276.632 -40.972 1.00 22.76 189 GLY A CA 1
ATOM 1514 C C . GLY A 1 209 ? -2.312 276.641 -40.644 1.00 21.91 189 GLY A C 1
ATOM 1515 O O . GLY A 1 209 ? -1.620 277.653 -40.789 1.00 23.37 189 GLY A O 1
ATOM 1516 N N . THR A 1 210 ? -1.809 275.482 -40.240 1.00 20.66 190 THR A N 1
ATOM 1517 C CA . THR A 1 210 ? -0.451 275.359 -39.746 1.00 19.31 190 THR A CA 1
ATOM 1518 C C . THR A 1 210 ? 0.538 275.169 -40.892 1.00 21.88 190 THR A C 1
ATOM 1519 O O . THR A 1 210 ? 0.168 274.855 -42.025 1.00 22.66 190 THR A O 1
ATOM 1523 N N . GLN A 1 211 ? 1.818 275.3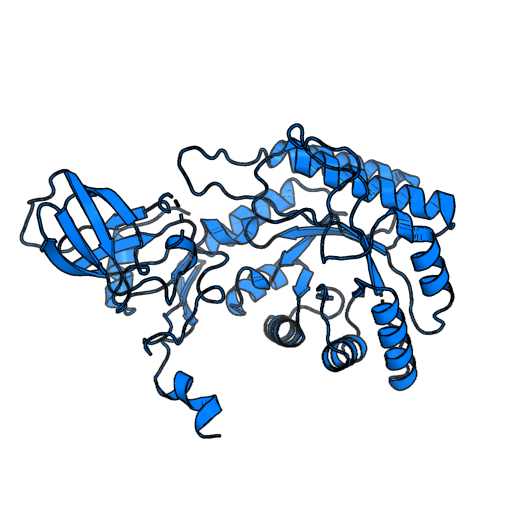82 -40.571 1.00 20.74 191 GLN A N 1
ATOM 1524 C CA . GLN A 1 211 ? 2.937 275.152 -41.497 1.00 21.41 191 GLN A CA 1
ATOM 1525 C C . GLN A 1 211 ? 2.767 275.933 -42.800 1.00 22.74 191 GLN A C 1
ATOM 1526 O O . GLN A 1 211 ? 2.892 275.406 -43.912 1.00 24.58 191 GLN A O 1
ATOM 1532 N N . ASN A 1 212 ? 2.452 277.213 -42.653 1.00 20.59 192 ASN A N 1
ATOM 1533 C CA . ASN A 1 212 ? 2.287 278.104 -43.785 1.00 22.96 192 ASN A CA 1
ATOM 1534 C C . ASN A 1 212 ? 3.649 278.715 -44.092 1.00 21.39 192 ASN A C 1
ATOM 1535 O O . ASN A 1 212 ? 4.190 279.491 -43.292 1.00 22.49 192 ASN A O 1
ATOM 1540 N N . LEU A 1 213 ? 4.209 278.362 -45.246 1.00 24.47 193 LEU A N 1
ATOM 1541 C CA . LEU A 1 213 ? 5.499 278.885 -45.673 1.00 24.19 193 LEU A CA 1
ATOM 1542 C C . LEU A 1 213 ? 5.364 279.926 -46.775 1.00 27.48 193 LEU A C 1
ATOM 1543 O O . LEU A 1 213 ? 6.361 280.285 -47.413 1.00 27.85 193 LEU A O 1
ATOM 1548 N N . ASN A 1 214 ? 4.158 280.431 -47.002 1.00 24.73 194 ASN A N 1
ATOM 1549 C CA . ASN A 1 214 ? 3.896 281.370 -48.085 1.00 26.00 194 ASN A CA 1
ATOM 1550 C C . ASN A 1 214 ? 3.736 282.738 -47.414 1.00 24.27 194 ASN A C 1
ATOM 1551 O O . ASN A 1 214 ? 2.683 283.053 -46.846 1.00 24.00 194 ASN A O 1
ATOM 1556 N N . THR A 1 215 ? 4.801 283.542 -47.476 1.00 25.34 195 THR A N 1
ATOM 1557 C CA . THR A 1 215 ? 4.840 284.838 -46.806 1.00 24.51 195 THR A CA 1
ATOM 1558 C C . THR A 1 215 ? 3.669 285.716 -47.210 1.00 24.43 195 THR A C 1
ATOM 1559 O O . THR A 1 215 ? 3.003 286.315 -46.357 1.00 23.60 195 THR A O 1
ATOM 1563 N N . ASP A 1 216 ? 3.409 285.816 -48.514 1.00 25.99 196 ASP A N 1
ATOM 1564 C CA . ASP A 1 216 ? 2.370 286.730 -48.973 1.00 25.46 196 ASP A CA 1
ATOM 1565 C C . ASP A 1 216 ? 0.982 286.261 -48.543 1.00 25.27 196 ASP A C 1
ATOM 1566 O O . ASP A 1 216 ? 0.117 287.093 -48.251 1.00 26.59 196 ASP A O 1
ATOM 1571 N N . SER A 1 217 ? 0.757 284.945 -48.472 1.00 24.56 197 SER A N 1
ATOM 1572 C CA . SER A 1 217 ? -0.556 284.456 -48.054 1.00 27.78 197 SER A CA 1
ATOM 1573 C C . SER A 1 217 ? -0.831 284.797 -46.600 1.00 25.70 197 SER A C 1
ATOM 1574 O O . SER A 1 217 ? -1.981 285.066 -46.225 1.00 23.45 197 SER A O 1
ATOM 1577 N N . ILE A 1 218 ? 0.200 284.761 -45.765 1.00 21.24 198 ILE A N 1
ATOM 1578 C CA . ILE A 1 218 ? 0.047 285.158 -44.369 1.00 20.91 198 ILE A CA 1
ATOM 1579 C C . ILE A 1 218 ? -0.305 286.635 -44.272 1.00 22.03 198 ILE A C 1
ATOM 1580 O O . ILE A 1 218 ? -1.228 287.024 -43.547 1.00 20.24 198 ILE A O 1
ATOM 1585 N N . ILE A 1 219 ? 0.447 287.489 -44.969 1.00 22.25 199 ILE A N 1
ATOM 1586 C CA . ILE A 1 219 ? 0.155 288.920 -44.952 1.00 22.23 199 ILE A CA 1
ATOM 1587 C C . ILE A 1 219 ? -1.272 289.180 -45.422 1.00 23.68 199 ILE A C 1
ATOM 1588 O O . ILE A 1 219 ? -2.026 289.931 -44.788 1.00 21.93 199 ILE A O 1
ATOM 1593 N N . GLU A 1 220 ? -1.666 288.541 -46.530 1.00 21.84 200 GLU A N 1
ATOM 1594 C CA . GLU A 1 220 ? -3.014 288.720 -47.067 1.00 23.74 200 GLU A CA 1
ATOM 1595 C C . GLU A 1 220 ? -4.088 288.320 -46.062 1.00 22.34 200 GLU A C 1
ATOM 1596 O O . GLU A 1 220 ? -5.086 289.033 -45.892 1.00 22.79 200 GLU A O 1
ATOM 1602 N N . SER A 1 221 ? -3.923 287.173 -45.404 1.00 20.53 201 SER A N 1
ATOM 1603 C CA . SER A 1 221 ? -4.957 286.746 -44.461 1.00 20.31 201 SER A CA 1
ATOM 1604 C C . SER A 1 221 ? -5.046 287.677 -43.259 1.00 20.09 201 SER A C 1
ATOM 1605 O O . SER A 1 221 ? -6.141 287.958 -42.762 1.00 20.53 201 SER A O 1
ATOM 1608 N N . MET A 1 222 ? -3.904 288.151 -42.752 1.00 20.59 202 MET A N 1
ATOM 1609 C CA . MET A 1 222 ? -3.941 289.031 -41.582 1.00 21.01 202 MET A CA 1
ATOM 1610 C C . MET A 1 222 ? -4.566 290.378 -41.942 1.00 19.83 202 MET A C 1
ATOM 1611 O O . MET A 1 222 ? -5.362 290.931 -41.171 1.00 20.22 202 MET A O 1
ATOM 1616 N N . LYS A 1 223 ? -4.223 290.919 -43.122 1.00 20.88 203 LYS A N 1
ATOM 1617 C CA . LYS A 1 223 ? -4.877 292.138 -43.579 1.00 22.14 203 LYS A CA 1
ATOM 1618 C C . LYS A 1 223 ? -6.373 291.922 -43.736 1.00 21.16 203 LYS A C 1
ATOM 1619 O O . LYS A 1 223 ? -7.175 292.786 -43.357 1.00 22.28 203 LYS A O 1
ATOM 1625 N N . TYR A 1 224 ? -6.764 290.772 -44.294 1.00 20.77 204 TYR A N 1
ATOM 1626 C CA . TYR A 1 224 ? -8.185 290.463 -44.467 1.00 20.60 204 TYR A CA 1
ATOM 1627 C C . TYR A 1 224 ? -8.904 290.442 -43.125 1.00 22.22 204 TYR A C 1
ATOM 1628 O O . TYR A 1 224 ? -10.060 290.866 -43.020 1.00 21.65 204 TYR A O 1
ATOM 1637 N N . THR A 1 225 ? -8.230 289.956 -42.085 1.00 20.36 205 THR A N 1
ATOM 1638 C CA . THR A 1 225 ? -8.841 289.888 -40.762 1.00 19.36 205 THR A CA 1
ATOM 1639 C C . THR A 1 225 ? -9.033 291.274 -40.156 1.00 20.83 205 THR A C 1
ATOM 1640 O O . THR A 1 225 ? -10.075 291.545 -39.541 1.00 21.25 205 THR A O 1
ATOM 1644 N N . VAL A 1 226 ? -8.047 292.164 -40.308 1.00 20.34 206 VAL A N 1
ATOM 1645 C CA . VAL A 1 226 ? -8.253 293.547 -39.881 1.00 21.27 206 VAL A CA 1
ATOM 1646 C C . VAL A 1 226 ? -9.427 294.153 -40.629 1.00 23.45 206 VAL A C 1
ATOM 1647 O O . VAL A 1 226 ? -10.278 294.836 -40.041 1.00 22.94 206 VAL A O 1
ATOM 1651 N N . ASP A 1 227 ? -9.500 293.894 -41.938 1.00 22.41 207 ASP A N 1
ATOM 1652 C CA . ASP A 1 227 ? -10.582 294.440 -42.753 1.00 23.30 207 ASP A CA 1
ATOM 1653 C C . ASP A 1 227 ? -11.935 293.883 -42.337 1.00 24.96 207 ASP A C 1
ATOM 1654 O O . ASP A 1 227 ? -12.943 294.591 -42.424 1.00 26.71 207 ASP A O 1
ATOM 1659 N N . LEU A 1 228 ? -11.984 292.621 -41.893 1.00 21.67 208 LEU A N 1
ATOM 1660 C CA . LEU A 1 228 ? -13.226 292.076 -41.347 1.00 23.87 208 LEU A CA 1
ATOM 1661 C C . LEU A 1 228 ? -13.651 292.842 -40.105 1.00 24.85 208 LEU A C 1
ATOM 1662 O O . LEU A 1 228 ? -14.850 293.064 -39.877 1.00 24.52 208 LEU A O 1
ATOM 1667 N N . GLY A 1 229 ? -12.684 293.244 -39.280 1.00 21.91 209 GLY A N 1
ATOM 1668 C CA . GLY A 1 229 ? -13.001 294.103 -38.152 1.00 22.41 209 GLY A CA 1
ATOM 1669 C C . GLY A 1 229 ? -13.635 295.407 -38.599 1.00 24.95 209 GLY A C 1
ATOM 1670 O O . GLY A 1 229 ? -14.619 295.863 -38.016 1.00 25.86 209 GLY A O 1
ATOM 1671 N N . ARG A 1 230 ? -13.098 296.011 -39.656 1.00 23.40 210 ARG A N 1
ATOM 1672 C CA . ARG A 1 230 ? -13.727 297.220 -40.176 1.00 26.01 210 ARG A CA 1
ATOM 1673 C C . ARG A 1 230 ? -15.136 296.932 -40.673 1.00 26.97 210 ARG A C 1
ATOM 1674 O O . ARG A 1 230 ? -16.060 297.722 -40.440 1.00 28.54 210 ARG A O 1
ATOM 1682 N N . ASN A 1 231 ? -15.317 295.798 -41.354 1.00 26.59 211 ASN A N 1
ATOM 1683 C CA . ASN A 1 231 ? -16.619 295.418 -41.892 1.00 28.41 211 ASN A CA 1
ATOM 1684 C C . ASN A 1 231 ? -17.648 295.261 -40.776 1.00 29.18 211 ASN A C 1
ATOM 1685 O O . ASN A 1 231 ? -18.812 295.656 -40.929 1.00 28.72 211 ASN A O 1
ATOM 1690 N N . ILE A 1 232 ? -17.223 294.738 -39.624 1.00 26.66 212 ILE A N 1
ATOM 1691 C CA . ILE A 1 232 ? -18.131 294.567 -38.497 1.00 26.29 212 ILE A CA 1
ATOM 1692 C C . ILE A 1 232 ? -18.534 295.918 -37.915 1.00 30.07 212 ILE A C 1
ATOM 1693 O O . ILE A 1 232 ? -19.682 296.108 -37.492 1.00 29.17 212 ILE A O 1
ATOM 1698 N N . TYR A 1 233 ? -17.611 296.882 -37.884 1.00 26.00 213 TYR A N 1
ATOM 1699 C CA . TYR A 1 233 ? -18.014 298.225 -37.474 1.00 28.13 213 TYR A CA 1
ATOM 1700 C C . TYR A 1 233 ? -18.993 298.841 -38.468 1.00 31.16 213 TYR A C 1
ATOM 1701 O O . TYR A 1 233 ? -19.996 299.448 -38.067 1.00 31.69 213 TYR A O 1
ATOM 1710 N N . GLU A 1 234 ? -18.720 298.693 -39.765 1.00 27.12 214 GLU A N 1
ATOM 1711 C CA . GLU A 1 234 ? -19.572 299.305 -40.787 1.00 30.76 214 GLU A CA 1
ATOM 1712 C C . GLU A 1 234 ? -20.975 298.709 -40.779 1.00 34.98 214 GLU A C 1
ATOM 1713 O O . GLU A 1 234 ? -21.958 299.426 -40.992 1.00 33.87 214 GLU A O 1
ATOM 1719 N N . ARG A 1 235 ? -21.088 297.401 -40.547 1.00 30.51 215 ARG A N 1
ATOM 1720 C CA . ARG A 1 235 ? -22.371 296.715 -40.644 1.00 29.58 215 ARG A CA 1
ATOM 1721 C C . ARG A 1 235 ? -23.153 296.697 -39.340 1.00 33.10 215 ARG A C 1
ATOM 1722 O O . ARG A 1 235 ? -24.393 296.700 -39.379 1.00 34.50 215 ARG A O 1
ATOM 1730 N N . TYR A 1 236 ? -22.472 296.672 -38.190 1.00 30.71 216 TYR A N 1
ATOM 1731 C CA . TYR A 1 236 ? -23.133 296.509 -36.901 1.00 29.99 216 TYR A CA 1
ATOM 1732 C C . TYR A 1 236 ? -22.818 297.606 -35.898 1.00 31.46 216 TYR A C 1
ATOM 1733 O O . TYR A 1 236 ? -23.381 297.596 -34.795 1.00 33.74 216 TYR A O 1
ATOM 1742 N N . GLY A 1 237 ? -21.934 298.541 -36.228 1.00 29.60 217 GLY A N 1
ATOM 1743 C CA . GLY A 1 237 ? -21.586 299.571 -35.274 1.00 30.55 217 GLY A CA 1
ATOM 1744 C C . GLY A 1 237 ? -20.756 299.114 -34.098 1.00 33.66 217 GLY A C 1
ATOM 1745 O O . GLY A 1 237 ? -20.577 299.881 -33.148 1.00 36.26 217 GLY A O 1
ATOM 1746 N N . ILE A 1 238 ? -20.216 297.899 -34.138 1.00 31.27 218 ILE A N 1
ATOM 1747 C CA . ILE A 1 238 ? -19.434 297.340 -33.042 1.00 29.17 218 ILE A CA 1
ATOM 1748 C C . ILE A 1 238 ? -17.956 297.471 -33.380 1.00 26.20 218 ILE A C 1
ATOM 1749 O O . ILE A 1 238 ? -17.545 297.175 -34.509 1.00 28.00 218 ILE A O 1
ATOM 1754 N N . VAL A 1 239 ? -17.168 297.937 -32.413 1.00 24.36 219 VAL A N 1
ATOM 1755 C CA . VAL A 1 239 ? -15.712 297.997 -32.512 1.00 24.89 219 VAL A CA 1
ATOM 1756 C C . VAL A 1 239 ? -15.164 296.800 -31.746 1.00 25.05 219 VAL A C 1
ATOM 1757 O O . VAL A 1 239 ? -15.277 296.733 -30.516 1.00 26.56 219 VAL A O 1
ATOM 1761 N N . CYS A 1 240 ? -14.595 295.843 -32.479 1.00 24.26 220 CYS A N 1
ATOM 1762 C CA . CYS A 1 240 ? -13.960 294.691 -31.855 1.00 22.69 220 CYS A CA 1
ATOM 1763 C C . CYS A 1 240 ? -12.868 295.126 -30.886 1.00 24.39 220 CYS A C 1
ATOM 1764 O O . CYS A 1 240 ? -11.958 295.883 -31.244 1.00 26.28 220 CYS A O 1
ATOM 1767 N N . GLU A 1 241 ? -12.955 294.624 -29.661 1.00 22.60 221 GLU A N 1
ATOM 1768 C CA A GLU A 1 241 ? -11.922 294.864 -28.663 0.51 26.29 221 GLU A CA 1
ATOM 1769 C CA B GLU A 1 241 ? -11.941 294.853 -28.649 0.49 26.29 221 GLU A CA 1
ATOM 1770 C C . GLU A 1 241 ? -10.723 293.951 -28.845 1.00 22.78 221 GLU A C 1
ATOM 1771 O O . GLU A 1 241 ? -9.640 294.246 -28.324 1.00 22.29 221 GLU A O 1
ATOM 1782 N N . CYS A 1 242 ? -10.885 292.853 -29.578 1.00 20.68 222 CYS A N 1
ATOM 1783 C CA . CYS A 1 242 ? -9.822 291.890 -29.810 1.00 20.90 222 CYS A CA 1
ATOM 1784 C C . CYS A 1 242 ? -9.946 291.403 -31.239 1.00 19.68 222 CYS A C 1
ATOM 1785 O O . CYS A 1 242 ? -11.015 290.944 -31.655 1.00 20.82 222 CYS A O 1
ATOM 1788 N N . ILE A 1 243 ? -8.873 291.533 -32.003 1.00 19.58 223 ILE A N 1
ATOM 1789 C CA . ILE A 1 243 ? -8.815 290.977 -33.345 1.00 18.56 223 ILE A CA 1
ATOM 1790 C C . ILE A 1 243 ? -7.641 289.999 -33.362 1.00 19.29 223 ILE A C 1
ATOM 1791 O O . ILE A 1 243 ? -6.469 290.401 -33.261 1.00 19.98 223 ILE A O 1
ATOM 1796 N N . ASN A 1 244 ? -7.961 288.706 -33.473 1.00 17.20 224 ASN A N 1
ATOM 1797 C CA . ASN A 1 244 ? -6.970 287.639 -33.446 1.00 18.12 224 ASN A CA 1
ATOM 1798 C C . ASN A 1 244 ? -6.650 287.271 -34.896 1.00 17.00 224 ASN A C 1
ATOM 1799 O O . ASN A 1 244 ? -7.497 286.719 -35.617 1.00 17.64 224 ASN A O 1
ATOM 1804 N N . LEU A 1 245 ? -5.426 287.601 -35.313 1.00 17.56 225 LEU A N 1
ATOM 1805 C CA . LEU A 1 245 ? -4.942 287.421 -36.669 1.00 17.94 225 LEU A CA 1
ATOM 1806 C C . LEU A 1 245 ? -4.464 286.005 -36.947 1.00 17.47 225 LEU A C 1
ATOM 1807 O O . LEU A 1 245 ? -4.076 285.719 -38.089 1.00 20.83 225 LEU A O 1
ATOM 1812 N N . GLY A 1 246 ? -4.470 285.132 -35.953 1.00 17.59 226 GLY A N 1
ATOM 1813 C CA . GLY A 1 246 ? -4.006 283.768 -36.180 1.00 21.06 226 GLY A CA 1
ATOM 1814 C C . GLY A 1 246 ? -2.514 283.746 -36.460 1.00 19.17 226 GLY A C 1
ATOM 1815 O O . GLY A 1 246 ? -1.721 284.399 -35.777 1.00 19.38 226 GLY A O 1
ATOM 1816 N N . GLY A 1 247 ? -2.108 283.005 -37.481 1.00 18.22 227 GLY A N 1
ATOM 1817 C CA . GLY A 1 247 ? -0.687 282.956 -37.790 1.00 21.57 227 GLY A CA 1
ATOM 1818 C C . GLY A 1 247 ? -0.311 281.750 -38.619 1.00 20.46 227 GLY A C 1
ATOM 1819 O O . GLY A 1 247 ? -0.263 281.820 -39.857 1.00 23.08 227 GLY A O 1
ATOM 1820 N N . GLY A 1 248 ? -0.055 280.636 -37.940 1.00 20.24 228 GLY A N 1
ATOM 1821 C CA . GLY A 1 248 ? 0.379 279.436 -38.629 1.00 19.30 228 GLY A CA 1
ATOM 1822 C C . GLY A 1 248 ? 1.741 279.562 -39.265 1.00 20.61 228 GLY A C 1
ATOM 1823 O O . GLY A 1 248 ? 2.010 278.878 -40.244 1.00 19.67 228 GLY A O 1
ATOM 1824 N N . PHE A 1 249 ? 2.607 280.434 -38.745 1.00 20.43 229 PHE A N 1
ATOM 1825 C CA . PHE A 1 249 ? 3.925 280.617 -39.352 1.00 19.38 229 PHE A CA 1
ATOM 1826 C C . PHE A 1 249 ? 4.637 279.270 -39.446 1.00 19.10 229 PHE A C 1
ATOM 1827 O O . PHE A 1 249 ? 4.815 278.581 -38.438 1.00 19.38 229 PHE A O 1
ATOM 1835 N N . GLY A 1 250 ? 5.052 278.904 -40.648 1.00 19.68 230 GLY A N 1
ATOM 1836 C CA . GLY A 1 250 ? 5.758 277.655 -40.829 1.00 22.16 230 GLY A CA 1
ATOM 1837 C C . GLY A 1 250 ? 7.235 277.747 -40.521 1.00 21.41 230 GLY A C 1
ATOM 1838 O O . GLY A 1 250 ? 7.812 278.827 -40.404 1.00 21.90 230 GLY A O 1
ATOM 1839 N N . VAL A 1 251 ? 7.846 276.567 -40.417 1.00 22.78 231 VAL A N 1
ATOM 1840 C CA . VAL A 1 251 ? 9.284 276.437 -40.202 1.00 24.36 231 VAL A CA 1
ATOM 1841 C C . VAL A 1 251 ? 9.781 275.458 -41.261 1.00 24.92 231 VAL A C 1
ATOM 1842 O O . VAL A 1 251 ? 9.142 274.415 -41.458 1.00 26.72 231 VAL A O 1
ATOM 1846 N N . PRO A 1 252 ? 10.889 275.724 -41.951 1.00 24.16 232 PRO A N 1
ATOM 1847 C CA . PRO A 1 252 ? 11.377 274.753 -42.944 1.00 27.04 232 PRO A CA 1
ATOM 1848 C C . PRO A 1 252 ? 11.942 273.522 -42.249 1.00 30.17 232 PRO A C 1
ATOM 1849 O O . PRO A 1 252 ? 12.752 273.630 -41.326 1.00 30.97 232 PRO A O 1
ATOM 1853 N N . TYR A 1 253 ? 11.484 272.349 -42.680 1.00 25.52 233 TYR A N 1
ATOM 1854 C CA . TYR A 1 253 ? 12.048 271.086 -42.216 1.00 26.47 233 TYR A CA 1
ATOM 1855 C C . TYR A 1 253 ? 12.896 270.399 -43.268 1.00 31.35 233 TYR A C 1
ATOM 1856 O O . TYR A 1 253 ? 13.846 269.697 -42.919 1.00 35.03 233 TYR A O 1
ATOM 1865 N N . PHE A 1 254 ? 12.578 270.587 -44.539 1.00 33.99 234 PHE A N 1
ATOM 1866 C CA . PHE A 1 254 ? 13.229 269.854 -45.611 1.00 39.51 234 PHE A CA 1
ATOM 1867 C C . PHE A 1 254 ? 14.040 270.804 -46.482 1.00 45.96 234 PHE A C 1
ATOM 1868 O O . PHE A 1 254 ? 13.822 272.020 -46.484 1.00 44.20 234 PHE A O 1
ATOM 1876 N N A SER A 1 255 ? 14.994 270.232 -47.224 0.49 45.28 235 SER A N 1
ATOM 1877 N N B SER A 1 255 ? 14.990 270.218 -47.218 0.51 45.27 235 SER A N 1
ATOM 1878 C CA A SER A 1 255 ? 15.955 271.053 -47.956 0.49 48.42 235 SER A CA 1
ATOM 1879 C CA B SER A 1 255 ? 15.953 271.006 -47.983 0.51 48.43 235 SER A CA 1
ATOM 1880 C C A SER A 1 255 ? 15.285 271.911 -49.023 0.49 48.86 235 SER A C 1
ATOM 1881 C C B SER A 1 255 ? 15.264 271.915 -48.992 0.51 48.85 235 SER A C 1
ATOM 1882 O O A SER A 1 255 ? 15.773 273.005 -49.331 0.49 51.68 235 SER A O 1
ATOM 1883 O O B SER A 1 255 ? 15.711 273.044 -49.228 0.51 51.67 235 SER A O 1
ATOM 1888 N N . HIS A 1 256 ? 14.174 271.446 -49.593 1.00 47.17 236 HIS A N 1
ATOM 1889 C CA . HIS A 1 256 ? 13.471 272.217 -50.609 1.00 50.91 236 HIS A CA 1
ATOM 1890 C C . HIS A 1 256 ? 12.607 273.331 -50.029 1.00 50.93 236 HIS A C 1
ATOM 1891 O O . HIS A 1 256 ? 12.032 274.109 -50.799 1.00 54.06 236 HIS A O 1
ATOM 1898 N N . GLU A 1 257 ? 12.490 273.432 -48.709 1.00 46.72 237 GLU A N 1
ATOM 1899 C CA . GLU A 1 257 ? 11.642 274.447 -48.099 1.00 45.50 237 GLU A CA 1
ATOM 1900 C C . GLU A 1 257 ? 12.455 275.689 -47.762 1.00 43.95 237 GLU A C 1
ATOM 1901 O O . GLU A 1 257 ? 13.629 275.600 -47.389 1.00 43.21 237 GLU A O 1
ATOM 1907 N N . LYS A 1 258 ? 11.830 276.852 -47.924 1.00 39.39 238 LYS A N 1
ATOM 1908 C CA . LYS A 1 258 ? 12.463 278.132 -47.653 1.00 39.14 238 LYS A CA 1
ATOM 1909 C C . LYS A 1 258 ? 11.780 278.788 -46.461 1.00 35.81 238 LYS A C 1
ATOM 1910 O O . LYS A 1 258 ? 10.562 278.671 -46.289 1.00 34.80 238 LYS A O 1
ATOM 1916 N N . ALA A 1 259 ? 12.574 279.468 -45.640 1.00 35.09 239 ALA A N 1
ATOM 1917 C CA . ALA A 1 259 ? 12.047 280.139 -44.461 1.00 33.56 239 ALA A CA 1
ATOM 1918 C C . ALA A 1 259 ? 11.163 281.313 -44.863 1.00 30.59 239 ALA A C 1
ATOM 1919 O O . ALA A 1 259 ? 11.366 281.949 -45.902 1.00 33.04 239 ALA A O 1
ATOM 1921 N N . LEU A 1 260 ? 10.179 281.607 -44.012 1.00 26.83 240 LEU A N 1
ATOM 1922 C CA . LEU A 1 260 ? 9.357 282.792 -44.214 1.00 27.26 240 LEU A CA 1
ATOM 1923 C C . LEU A 1 260 ? 10.200 284.058 -44.142 1.00 27.80 240 LEU A C 1
ATOM 1924 O O . LEU A 1 260 ? 11.196 284.130 -43.416 1.00 27.68 240 LEU A O 1
ATOM 1929 N N . ASP A 1 261 ? 9.762 285.082 -44.876 1.00 25.14 241 ASP A N 1
ATOM 1930 C CA . ASP A 1 261 ? 10.309 286.430 -44.725 1.00 26.52 241 ASP A CA 1
ATOM 1931 C C . ASP A 1 261 ? 9.585 287.078 -43.544 1.00 27.18 241 ASP A C 1
ATOM 1932 O O . ASP A 1 261 ? 8.588 287.794 -43.686 1.00 26.50 241 ASP A O 1
ATOM 1937 N N . ILE A 1 262 ? 10.084 286.779 -42.342 1.00 26.16 242 ILE A N 1
ATOM 1938 C CA . ILE A 1 262 ? 9.453 287.276 -41.122 1.00 26.14 242 ILE A CA 1
ATOM 1939 C C . ILE A 1 262 ? 9.560 288.795 -41.041 1.00 26.92 242 ILE A C 1
ATOM 1940 O O . ILE A 1 262 ? 8.656 289.469 -40.527 1.00 26.55 242 ILE A O 1
ATOM 1945 N N . GLY A 1 263 ? 10.648 289.366 -41.562 1.00 27.59 243 GLY A N 1
ATOM 1946 C CA . GLY A 1 263 ? 10.739 290.816 -41.644 1.00 30.38 243 GLY A CA 1
ATOM 1947 C C . GLY A 1 263 ? 9.597 291.428 -42.432 1.00 28.00 243 GLY A C 1
ATOM 1948 O O . GLY A 1 263 ? 8.996 292.418 -42.006 1.00 28.29 243 GLY A O 1
ATOM 1949 N N . LYS A 1 264 ? 9.281 290.851 -43.591 1.00 27.04 244 LYS A N 1
ATOM 1950 C CA . LYS A 1 264 ? 8.200 291.395 -44.405 1.00 25.34 244 LYS A CA 1
ATOM 1951 C C . LYS A 1 264 ? 6.847 291.246 -43.717 1.00 25.80 244 LYS A C 1
ATOM 1952 O O . LYS A 1 264 ? 6.041 292.186 -43.721 1.00 24.90 244 LYS A O 1
ATOM 1958 N N . ILE A 1 265 ? 6.571 290.078 -43.133 1.00 23.89 245 ILE A N 1
ATOM 1959 C CA . ILE A 1 265 ? 5.305 289.870 -42.427 1.00 23.47 245 ILE A CA 1
ATOM 1960 C C . ILE A 1 265 ? 5.151 290.870 -41.292 1.00 24.00 245 ILE A C 1
ATOM 1961 O O . ILE A 1 265 ? 4.125 291.553 -41.179 1.00 23.25 245 ILE A O 1
ATOM 1966 N N . THR A 1 266 ? 6.163 290.958 -40.425 1.00 24.79 246 THR A N 1
ATOM 1967 C CA . THR A 1 266 ? 6.050 291.815 -39.250 1.00 26.34 246 THR A CA 1
ATOM 1968 C C . THR A 1 266 ? 5.917 293.279 -39.640 1.00 24.68 246 THR A C 1
ATOM 1969 O O . THR A 1 266 ? 5.088 293.995 -39.076 1.00 25.61 246 THR A O 1
ATOM 1973 N N . ARG A 1 267 ? 6.701 293.738 -40.616 1.00 25.14 247 ARG A N 1
ATOM 1974 C CA . ARG A 1 267 ? 6.618 295.143 -41.002 1.00 26.59 247 ARG A CA 1
ATOM 1975 C C . A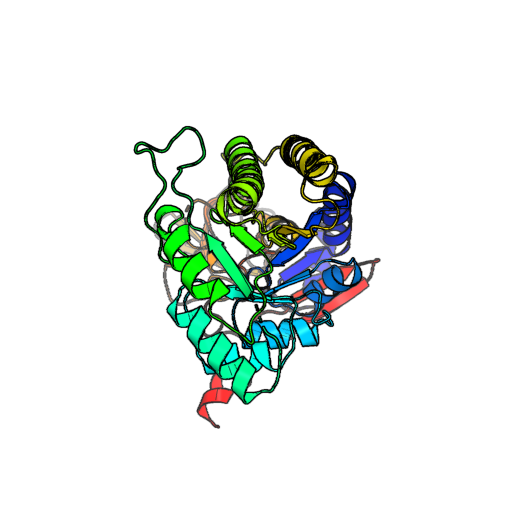RG A 1 267 ? 5.259 295.461 -41.617 1.00 29.54 247 ARG A C 1
ATOM 1976 O O . ARG A 1 267 ? 4.598 296.425 -41.220 1.00 27.75 247 ARG A O 1
ATOM 1984 N N . THR A 1 268 ? 4.823 294.653 -42.593 1.00 24.88 248 THR A N 1
ATOM 1985 C CA . THR A 1 268 ? 3.589 294.965 -43.315 1.00 24.17 248 THR A CA 1
ATOM 1986 C C . THR A 1 268 ? 2.359 294.871 -42.413 1.00 23.32 248 THR A C 1
ATOM 1987 O O . THR A 1 268 ? 1.502 295.759 -42.431 1.00 23.38 248 THR A O 1
ATOM 1991 N N . VAL A 1 269 ? 2.270 293.827 -41.596 1.00 21.71 249 VAL A N 1
ATOM 1992 C CA . VAL A 1 269 ? 1.121 293.696 -40.701 1.00 20.98 249 VAL A CA 1
ATOM 1993 C C . VAL A 1 269 ? 1.159 294.761 -39.608 1.00 22.70 249 VAL A C 1
ATOM 1994 O O . VAL A 1 269 ? 0.125 295.335 -39.261 1.00 21.61 249 VAL A O 1
ATOM 1998 N N . SER A 1 270 ? 2.348 295.063 -39.065 1.00 22.39 250 SER A N 1
ATOM 1999 C CA . SER A 1 270 ? 2.448 296.125 -38.057 1.00 24.83 250 SER A CA 1
ATOM 2000 C C . SER A 1 270 ? 1.921 297.446 -38.593 1.00 24.75 250 SER A C 1
ATOM 2001 O O . SER A 1 270 ? 1.184 298.159 -37.897 1.00 24.80 250 SER A O 1
ATOM 2004 N N . ASP A 1 271 ? 2.294 297.788 -39.832 1.00 24.41 251 ASP A N 1
ATOM 2005 C CA . ASP A 1 271 ? 1.837 299.037 -40.430 1.00 27.28 251 ASP A CA 1
ATOM 2006 C C . ASP A 1 271 ? 0.328 299.019 -40.645 1.00 26.75 251 ASP A C 1
ATOM 2007 O O . ASP A 1 271 ? -0.351 300.024 -40.406 1.00 26.53 251 ASP A O 1
ATOM 2012 N N . TYR A 1 272 ? -0.216 297.882 -41.093 1.00 22.53 252 TYR A N 1
ATOM 2013 C CA . TYR A 1 272 ? -1.659 297.786 -41.311 1.00 24.84 252 TYR A CA 1
ATOM 2014 C C . TYR A 1 272 ? -2.420 297.893 -39.995 1.00 24.42 252 TYR A C 1
ATOM 2015 O O . TYR A 1 272 ? -3.472 298.543 -39.919 1.00 24.99 252 TYR A O 1
ATOM 2024 N N . VAL A 1 273 ? -1.888 297.270 -38.942 1.00 22.66 253 VAL A N 1
ATOM 2025 C CA . VAL A 1 273 ? -2.490 297.372 -37.620 1.00 23.08 253 VAL A CA 1
ATOM 2026 C C . VAL A 1 273 ? -2.390 298.797 -37.085 1.00 24.20 253 VAL A C 1
ATOM 2027 O O . VAL A 1 273 ? -3.334 299.308 -36.468 1.00 24.76 253 VAL A O 1
ATOM 2031 N N . GLN A 1 274 ? -1.248 299.461 -37.301 1.00 24.12 254 GLN A N 1
ATOM 2032 C CA . GLN A 1 274 ? -1.116 300.835 -36.823 1.00 24.38 254 GLN A CA 1
ATOM 2033 C C . GLN A 1 274 ? -2.147 301.747 -37.475 1.00 26.43 254 GLN A C 1
ATOM 2034 O O . GLN A 1 274 ? -2.733 302.605 -36.805 1.00 26.47 254 GLN A O 1
ATOM 2040 N N . GLU A 1 275 ? -2.389 301.571 -38.778 1.00 25.42 255 GLU A N 1
ATOM 2041 C CA . GLU A 1 275 ? -3.415 302.369 -39.441 1.00 26.98 255 GLU A CA 1
ATOM 2042 C C . GLU A 1 275 ? -4.788 302.121 -38.825 1.00 29.11 255 GLU A C 1
ATOM 2043 O O . GLU A 1 275 ? -5.579 303.055 -38.661 1.00 29.25 255 GLU A O 1
ATOM 2045 N N . ALA A 1 276 ? -5.078 300.876 -38.439 1.00 27.41 256 ALA A N 1
ATOM 2046 C CA . ALA A 1 276 ? -6.348 300.614 -37.769 1.00 28.69 256 ALA A CA 1
ATOM 2047 C C . ALA A 1 276 ? -6.391 301.250 -36.382 1.00 29.08 256 ALA A C 1
ATOM 2048 O O . ALA A 1 276 ? -7.410 301.832 -35.997 1.00 28.30 256 ALA A O 1
ATOM 2050 N N . ARG A 1 277 ? -5.295 301.159 -35.621 1.00 25.25 257 ARG A N 1
ATOM 2051 C CA . ARG A 1 277 ? -5.261 301.785 -34.300 1.00 25.22 257 ARG A CA 1
ATOM 2052 C C . ARG A 1 277 ? -5.407 303.298 -34.401 1.00 30.49 257 ARG A C 1
ATOM 2053 O O . ARG A 1 277 ? -6.015 303.927 -33.528 1.00 33.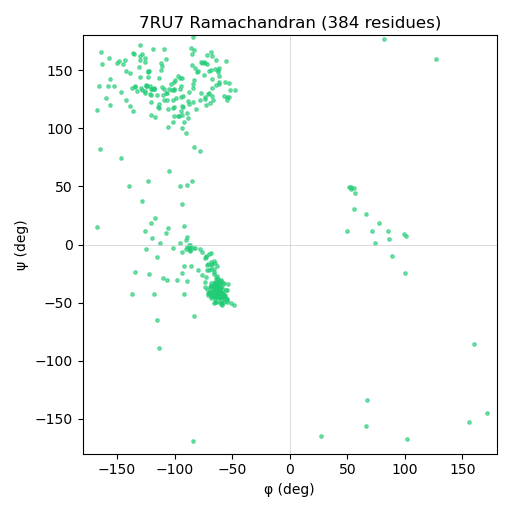39 257 ARG A O 1
ATOM 2061 N N . ASP A 1 278 ? -4.830 303.902 -35.446 1.00 27.78 258 ASP A N 1
ATOM 2062 C CA . ASP A 1 278 ? -4.894 305.352 -35.605 1.00 30.44 258 ASP A CA 1
ATOM 2063 C C . ASP A 1 278 ? -6.278 305.830 -35.999 1.00 33.19 258 ASP A C 1
ATOM 2064 O O . ASP A 1 278 ? -6.567 307.025 -35.881 1.00 34.50 258 ASP A O 1
ATOM 2069 N N . THR A 1 279 ? -7.126 304.941 -36.492 1.00 29.63 259 THR A N 1
ATOM 2070 C CA . THR A 1 279 ? -8.451 305.343 -36.933 1.00 32.39 259 THR A CA 1
ATOM 2071 C C . THR A 1 279 ? -9.531 304.737 -36.043 1.00 35.69 259 THR A C 1
ATOM 2072 O O . THR A 1 279 ? -9.902 305.330 -35.024 1.00 39.84 259 THR A O 1
ATOM 2076 N N . ARG A 1 280 ? -10.001 303.541 -36.385 1.00 31.88 260 ARG A N 1
ATOM 2077 C CA . ARG A 1 280 ? -11.202 302.989 -35.774 1.00 33.42 260 ARG A CA 1
ATOM 2078 C C . ARG A 1 280 ? -10.937 302.131 -34.537 1.00 30.83 260 ARG A C 1
ATOM 2079 O O . ARG A 1 280 ? -11.856 301.926 -33.735 1.00 29.77 260 ARG A O 1
ATOM 2087 N N . PHE A 1 281 ? -9.707 301.651 -34.331 1.00 27.68 261 PHE A N 1
ATOM 2088 C CA . PHE A 1 281 ? -9.469 300.654 -33.287 1.00 25.53 261 PHE A CA 1
ATOM 2089 C C . PHE A 1 281 ? -8.416 301.079 -32.267 1.00 25.53 261 PHE A C 1
ATOM 2090 O O . PHE A 1 281 ? -7.454 300.337 -32.034 1.00 25.64 261 PHE A O 1
ATOM 2098 N N . PRO A 1 282 ? -8.560 302.242 -31.614 1.00 27.28 262 PRO A N 1
ATOM 2099 C CA . PRO A 1 282 ? -7.457 302.756 -30.780 1.00 28.76 262 PRO A CA 1
ATOM 2100 C C . PRO A 1 282 ? -7.160 301.949 -29.530 1.00 27.10 262 PRO A C 1
ATOM 2101 O O . PRO A 1 282 ? -6.053 302.078 -28.990 1.00 30.36 262 PRO A O 1
ATOM 2105 N N . GLN A 1 283 ? -8.097 301.145 -29.030 1.00 24.77 263 GLN A N 1
ATOM 2106 C CA . GLN A 1 283 ? -7.868 300.367 -27.816 1.00 25.52 263 GLN A CA 1
ATOM 2107 C C . GLN A 1 283 ? -8.001 298.869 -28.063 1.00 24.98 263 GLN A C 1
ATOM 2108 O O . GLN A 1 283 ? -8.166 298.094 -27.114 1.00 28.77 263 GLN A O 1
ATOM 2114 N N . THR A 1 284 ? -7.912 298.448 -29.315 1.00 25.30 264 THR A N 1
ATOM 2115 C CA . THR A 1 284 ? -8.099 297.041 -29.653 1.00 23.23 264 THR A CA 1
ATOM 2116 C C . THR A 1 284 ? -6.805 296.266 -29.452 1.00 23.98 264 THR A C 1
ATOM 2117 O O . THR A 1 284 ? -5.730 296.718 -29.862 1.00 26.01 264 THR A O 1
ATOM 2121 N N . THR A 1 285 ? -6.917 295.096 -28.816 1.00 23.30 265 THR A N 1
ATOM 2122 C CA . THR A 1 285 ? -5.808 294.154 -28.711 1.00 23.38 265 THR A CA 1
ATOM 2123 C C . THR A 1 285 ? -5.762 293.319 -29.979 1.00 22.40 265 THR A C 1
ATOM 2124 O O . THR A 1 285 ? -6.759 292.687 -30.346 1.00 24.05 265 THR A O 1
ATOM 2128 N N . PHE A 1 286 ? -4.634 293.345 -30.678 1.00 19.30 266 PHE A N 1
ATOM 2129 C CA . PHE A 1 286 ? -4.422 292.466 -31.820 1.00 19.32 266 PHE A CA 1
ATOM 2130 C C . PHE A 1 286 ? -3.546 291.307 -31.356 1.00 19.52 266 PHE A C 1
ATOM 2131 O O . PHE A 1 286 ? -2.638 291.494 -30.540 1.00 20.97 266 PHE A O 1
ATOM 2139 N N . ILE A 1 287 ? -3.864 290.098 -31.820 1.00 18.66 267 ILE A N 1
ATOM 2140 C CA . ILE A 1 287 ? -3.135 288.893 -31.422 1.00 18.23 267 ILE A CA 1
ATOM 2141 C C . ILE A 1 287 ? -2.552 288.222 -32.658 1.00 16.39 267 ILE A C 1
ATOM 2142 O O . ILE A 1 287 ? -3.224 288.096 -33.693 1.00 18.37 267 ILE A O 1
ATOM 2147 N N . ILE A 1 288 ? -1.292 287.795 -32.546 1.00 18.53 268 ILE A N 1
ATOM 2148 C CA . ILE A 1 288 ? -0.717 286.786 -33.430 1.00 18.19 268 ILE A CA 1
ATOM 2149 C C . ILE A 1 288 ? -0.405 285.568 -32.570 1.00 16.82 268 ILE A C 1
ATOM 2150 O O . ILE A 1 288 ? 0.248 285.690 -31.529 1.00 18.35 268 ILE A O 1
ATOM 2155 N N . GLU A 1 289 ? -0.881 284.410 -33.003 1.00 18.63 269 GLU A N 1
ATOM 2156 C CA . GLU A 1 289 ? -0.680 283.145 -32.322 1.00 18.46 269 GLU A CA 1
ATOM 2157 C C . GLU A 1 289 ? 0.490 282.422 -32.965 1.00 18.62 269 GLU A C 1
ATOM 2158 O O . GLU A 1 289 ? 0.688 282.486 -34.182 1.00 19.36 269 GLU A O 1
ATOM 2164 N N . SER A 1 290 ? 1.254 281.704 -32.145 1.00 18.26 270 SER A N 1
ATOM 2165 C CA . SER A 1 290 ? 2.297 280.834 -32.676 1.00 17.93 270 SER A CA 1
ATOM 2166 C C . SER A 1 290 ? 2.561 279.679 -31.722 1.00 18.02 270 SER A C 1
ATOM 2167 O O . SER A 1 290 ? 2.695 279.871 -30.508 1.00 19.22 270 SER A O 1
ATOM 2170 N N . GLY A 1 291 ? 2.685 278.483 -32.299 1.00 18.95 271 GLY A N 1
ATOM 2171 C CA . GLY A 1 291 ? 3.267 277.350 -31.592 1.00 18.54 271 GLY A CA 1
ATOM 2172 C C . GLY A 1 291 ? 4.562 276.917 -32.255 1.00 18.06 271 GLY A C 1
ATOM 2173 O O . GLY A 1 291 ? 5.649 277.081 -31.690 1.00 18.76 271 GLY A O 1
ATOM 2174 N N . ARG A 1 292 ? 4.446 276.436 -33.495 1.00 18.18 272 ARG A N 1
ATOM 2175 C CA . ARG A 1 292 ? 5.600 275.884 -34.199 1.00 17.23 272 ARG A CA 1
ATOM 2176 C C . ARG A 1 292 ? 6.734 276.894 -34.310 1.00 18.27 272 ARG A C 1
ATOM 2177 O O . ARG A 1 292 ? 7.902 276.555 -34.079 1.00 18.85 272 ARG A O 1
ATOM 2185 N N . TYR A 1 293 ? 6.438 278.118 -34.752 1.00 18.09 273 TYR A N 1
ATOM 2186 C CA . TYR A 1 293 ? 7.530 279.051 -35.020 1.00 17.72 273 TYR A CA 1
ATOM 2187 C C . TYR A 1 293 ? 8.302 279.379 -33.749 1.00 18.79 273 TYR A C 1
ATOM 2188 O O . TYR A 1 293 ? 9.526 279.546 -33.794 1.00 19.75 273 TYR A O 1
ATOM 2197 N N . LEU A 1 294 ? 7.612 279.452 -32.609 1.00 18.57 274 LEU A N 1
ATOM 2198 C CA . LEU A 1 294 ? 8.293 279.809 -31.375 1.00 18.77 274 LEU A CA 1
ATOM 2199 C C . LEU A 1 294 ? 9.173 278.681 -30.862 1.00 19.87 274 LEU A C 1
ATOM 2200 O O . LEU A 1 294 ? 10.152 278.953 -30.166 1.00 21.93 274 LEU A O 1
ATOM 2205 N N . LEU A 1 295 ? 8.840 277.416 -31.168 1.00 19.52 275 LEU A N 1
ATOM 2206 C CA . LEU A 1 295 ? 9.451 276.278 -30.484 1.00 20.85 275 LEU A CA 1
ATOM 2207 C C . LEU A 1 295 ? 10.181 275.267 -31.362 1.00 19.55 275 LEU A C 1
ATOM 2208 O O . LEU A 1 295 ? 11.068 274.584 -30.845 1.00 21.08 275 LEU A O 1
ATOM 2213 N N . ALA A 1 296 ? 9.849 275.135 -32.650 1.00 19.09 276 ALA A N 1
ATOM 2214 C CA . ALA A 1 296 ? 10.322 273.977 -33.414 1.00 19.13 276 ALA A CA 1
ATOM 2215 C C . ALA A 1 296 ? 11.843 273.893 -33.427 1.00 20.22 276 ALA A C 1
ATOM 2216 O O . ALA A 1 296 ? 12.429 272.832 -33.170 1.00 19.84 276 ALA A O 1
ATOM 2218 N N . GLN A 1 297 ? 12.500 274.998 -33.760 1.00 19.56 277 GLN A N 1
ATOM 2219 C CA . GLN A 1 297 ? 13.945 274.992 -33.957 1.00 21.34 277 GLN A CA 1
ATOM 2220 C C . GLN A 1 297 ? 14.728 274.943 -32.658 1.00 23.42 277 GLN A C 1
ATOM 2221 O O . GLN A 1 297 ? 15.953 274.778 -32.698 1.00 27.17 277 GLN A O 1
ATOM 2227 N N . ALA A 1 298 ? 14.053 275.038 -31.523 1.00 20.85 278 ALA A N 1
ATOM 2228 C CA . ALA A 1 298 ? 14.733 275.157 -30.246 1.00 21.94 278 ALA A CA 1
ATOM 2229 C C . ALA A 1 298 ? 15.098 273.820 -29.617 1.00 25.39 278 ALA A C 1
ATOM 2230 O O . ALA A 1 298 ? 15.766 273.818 -28.579 1.00 26.45 278 ALA A O 1
ATOM 2232 N N . ALA A 1 299 ? 14.702 272.691 -30.204 1.00 22.62 279 ALA A N 1
ATOM 2233 C CA . ALA A 1 299 ? 14.937 271.406 -29.563 1.00 22.88 279 ALA A CA 1
ATOM 2234 C C . ALA A 1 299 ? 15.572 270.403 -30.510 1.00 21.49 279 ALA A C 1
ATOM 2235 O O . ALA A 1 299 ? 15.388 270.447 -31.730 1.00 22.01 279 ALA A O 1
ATOM 2237 N N . VAL A 1 300 ? 16.301 269.474 -29.902 1.00 20.49 280 VAL A N 1
ATOM 2238 C CA A VAL A 1 300 ? 16.841 268.328 -30.598 0.66 21.57 280 VAL A CA 1
ATOM 2239 C CA B VAL A 1 300 ? 16.905 268.313 -30.556 0.34 21.60 280 VAL A CA 1
ATOM 2240 C C . VAL A 1 300 ? 16.333 267.089 -29.871 1.00 22.26 280 VAL A C 1
ATOM 2241 O O . VAL A 1 300 ? 16.180 267.089 -28.644 1.00 23.48 280 VAL A O 1
ATOM 2248 N N . TYR A 1 301 ? 16.047 266.037 -30.628 1.00 21.22 281 TYR A N 1
ATOM 2249 C CA . TYR A 1 301 ? 15.677 264.753 -30.034 1.00 21.68 281 TYR A CA 1
ATOM 2250 C C . TYR A 1 301 ? 16.882 263.843 -30.214 1.00 21.67 281 TYR A C 1
ATOM 2251 O O . TYR A 1 301 ? 17.302 263.591 -31.347 1.00 22.67 281 TYR A O 1
ATOM 2260 N N . VAL A 1 302 ? 17.477 263.408 -29.106 1.00 20.49 282 VAL A N 1
ATOM 2261 C CA . VAL A 1 302 ? 18.754 262.697 -29.123 1.00 20.40 282 VAL A CA 1
ATOM 2262 C C . VAL A 1 302 ? 18.492 261.227 -28.850 1.00 21.07 282 VAL A C 1
ATOM 2263 O O . VAL A 1 302 ? 17.913 260.882 -27.819 1.00 21.77 282 VAL A O 1
ATOM 2267 N N A THR A 1 303 ? 18.958 260.358 -29.748 0.54 20.28 283 THR A N 1
ATOM 2268 N N B THR A 1 303 ? 18.902 260.372 -29.779 0.46 20.28 283 THR A N 1
ATOM 2269 C CA A THR A 1 303 ? 18.720 258.919 -29.644 0.54 21.16 283 THR A CA 1
ATOM 2270 C CA B THR A 1 303 ? 18.770 258.930 -29.648 0.46 21.18 283 THR A CA 1
ATOM 2271 C C A THR A 1 303 ? 19.973 258.129 -30.015 0.54 23.10 283 THR A C 1
ATOM 2272 C C B THR A 1 303 ? 20.140 258.285 -29.771 0.46 23.25 283 THR A C 1
ATOM 2273 O O A THR A 1 303 ? 20.669 258.458 -30.981 0.54 23.71 283 THR A O 1
ATOM 2274 O O B THR A 1 303 ? 21.080 258.858 -30.335 0.46 22.54 283 THR A O 1
ATOM 2281 N N . GLU A 1 304 ? 20.247 257.072 -29.243 1.00 20.82 284 GLU A N 1
ATOM 2282 C CA . GLU A 1 304 ? 21.472 256.297 -29.361 1.00 23.42 284 GLU A CA 1
ATOM 2283 C C . GLU A 1 304 ? 21.250 255.097 -30.271 1.00 22.23 284 GLU A C 1
ATOM 2284 O O . GLU A 1 304 ? 20.207 254.444 -30.205 1.00 23.16 284 GLU A O 1
ATOM 2290 N N . VAL A 1 305 ? 22.236 254.815 -31.119 1.00 22.16 285 VAL A N 1
ATOM 2291 C CA . VAL A 1 305 ? 22.216 253.618 -31.955 1.00 22.42 285 VAL A CA 1
ATOM 2292 C C . VAL A 1 305 ? 22.405 252.395 -31.072 1.00 22.66 285 VAL A C 1
ATOM 2293 O O . VAL A 1 305 ? 23.419 252.266 -30.375 1.00 24.81 285 VAL A O 1
ATOM 2297 N N . LEU A 1 306 ? 21.432 251.479 -31.107 1.00 22.39 286 LEU A N 1
ATOM 2298 C CA . LEU A 1 306 ? 21.544 250.217 -30.373 1.00 22.67 286 LEU A CA 1
ATOM 2299 C C . LEU A 1 306 ? 22.154 249.086 -31.193 1.00 23.27 286 LEU A C 1
ATOM 2300 O O . LEU A 1 306 ? 22.965 248.312 -30.671 1.00 23.80 286 LEU A O 1
ATOM 2305 N N . TYR A 1 307 ? 21.750 248.943 -32.455 1.00 23.25 287 TYR A N 1
ATOM 2306 C CA . TYR A 1 307 ? 22.154 247.817 -33.281 1.00 23.84 287 TYR A CA 1
ATOM 2307 C C . TYR A 1 307 ? 22.320 248.276 -34.719 1.00 24.04 287 TYR A C 1
ATOM 2308 O O . TYR A 1 307 ? 21.713 249.256 -35.149 1.00 23.60 287 TYR A O 1
ATOM 2317 N N . ARG A 1 308 ? 23.136 247.536 -35.457 1.00 24.76 288 ARG A N 1
ATOM 2318 C CA . ARG A 1 308 ? 23.363 247.759 -36.873 1.00 26.21 288 ARG A CA 1
ATOM 2319 C C . ARG A 1 308 ? 23.356 246.404 -37.559 1.00 25.70 288 ARG A C 1
ATOM 2320 O O . ARG A 1 308 ? 23.957 245.445 -37.064 1.00 27.71 288 ARG A O 1
ATOM 2328 N N . LYS A 1 309 ? 22.662 246.320 -38.692 1.00 25.79 289 LYS A N 1
ATOM 2329 C CA . LYS A 1 309 ? 22.559 245.066 -39.410 1.00 26.82 289 LYS A CA 1
ATOM 2330 C C . LYS A 1 309 ? 22.443 245.329 -40.902 1.00 26.73 289 LYS A C 1
ATOM 2331 O O . LYS A 1 309 ? 22.035 246.410 -41.332 1.00 28.01 289 LYS A O 1
ATOM 2337 N N . ALA A 1 310 ? 22.787 244.316 -41.679 1.00 29.92 290 ALA A N 1
ATOM 2338 C CA . ALA A 1 310 ? 22.498 244.304 -43.102 1.00 30.19 290 ALA A CA 1
ATOM 2339 C C . ALA A 1 310 ? 21.307 243.386 -43.332 1.00 30.45 290 ALA A C 1
ATOM 2340 O O . ALA A 1 310 ? 21.195 242.335 -42.694 1.00 29.67 290 ALA A O 1
ATOM 2342 N N . SER A 1 311 ? 20.388 243.812 -44.197 1.00 30.06 291 SER A N 1
ATOM 2343 C CA . SER A 1 311 ? 19.314 242.932 -44.641 1.00 30.05 291 SER A CA 1
ATOM 2344 C C . SER A 1 311 ? 19.134 243.083 -46.141 1.00 29.14 291 SER A C 1
ATOM 2345 O O . SER A 1 311 ? 18.727 244.154 -46.607 1.00 30.64 291 SER A O 1
ATOM 2348 N N . LYS A 1 312 ? 19.422 242.009 -46.869 1.00 32.40 292 LYS A N 1
ATOM 2349 C CA . LYS A 1 312 ? 19.117 241.893 -48.291 1.00 33.54 292 LYS A CA 1
ATOM 2350 C C . LYS A 1 312 ? 19.647 243.093 -49.073 1.00 35.71 292 LYS A C 1
ATOM 2351 O O . LYS A 1 312 ? 18.931 243.756 -49.829 1.00 38.28 292 LYS A O 1
ATOM 2357 N N . GLY A 1 313 ? 20.916 243.403 -48.829 1.00 36.60 293 GLY A N 1
ATOM 2358 C CA . GLY A 1 313 ? 21.600 244.455 -49.545 1.00 39.65 293 GLY A CA 1
ATOM 2359 C C . GLY A 1 313 ? 21.486 245.838 -48.944 1.00 42.78 293 GLY A C 1
ATOM 2360 O O . GLY A 1 313 ? 22.189 246.749 -49.403 1.00 45.02 293 GLY A O 1
ATOM 2361 N N . GLU A 1 314 ? 20.632 246.032 -47.944 1.00 34.64 294 GLU A N 1
ATOM 2362 C CA . GLU A 1 314 ? 20.459 247.316 -47.285 1.00 36.71 294 GLU A CA 1
ATOM 2363 C C . GLU A 1 314 ? 21.067 247.270 -45.889 1.00 36.15 294 GLU A C 1
ATOM 2364 O O . GLU A 1 314 ? 21.299 246.200 -45.324 1.00 38.89 294 GLU A O 1
ATOM 2370 N N . VAL A 1 315 ? 21.351 248.448 -45.348 1.00 33.09 295 VAL A N 1
ATOM 2371 C CA . VAL A 1 315 ? 21.828 248.590 -43.978 1.00 35.05 295 VAL A CA 1
ATOM 2372 C C . VAL A 1 315 ? 20.719 249.220 -43.155 1.00 32.07 295 VAL A C 1
ATOM 2373 O O . VAL A 1 315 ? 20.090 250.194 -43.588 1.00 29.19 295 VAL A O 1
ATOM 2377 N N . PHE A 1 316 ? 20.460 248.654 -41.977 1.00 27.15 296 PHE A N 1
ATOM 2378 C CA . PHE A 1 316 ? 19.526 249.222 -41.020 1.00 26.48 296 PHE A CA 1
ATOM 2379 C C . PHE A 1 316 ? 20.266 249.566 -39.735 1.00 24.54 296 PHE A C 1
ATOM 2380 O O . PHE A 1 316 ? 21.070 248.765 -39.240 1.00 25.39 296 PHE A O 1
ATOM 2388 N N . VAL A 1 317 ? 20.001 250.761 -39.226 1.00 23.68 297 VAL A N 1
ATOM 2389 C CA . VAL A 1 317 ? 20.515 251.250 -37.954 1.00 25.89 297 VAL A CA 1
ATOM 2390 C C . VAL A 1 317 ? 19.309 251.382 -37.035 1.00 24.97 297 VAL A C 1
ATOM 2391 O O . VAL A 1 317 ? 18.363 252.108 -37.357 1.00 26.56 297 VAL A O 1
ATOM 2395 N N . ILE A 1 318 ? 19.322 250.677 -35.902 1.00 22.94 298 ILE A N 1
ATOM 2396 C CA . ILE A 1 318 ? 18.207 250.701 -34.955 1.00 21.76 298 ILE A CA 1
ATOM 2397 C C . ILE A 1 318 ? 18.577 251.612 -33.797 1.00 21.48 298 ILE A C 1
ATOM 2398 O O . ILE A 1 318 ? 19.596 251.380 -33.132 1.00 23.06 298 ILE A O 1
ATOM 2403 N N . VAL A 1 319 ? 17.744 252.613 -33.531 1.00 21.10 299 VAL A N 1
ATOM 2404 C CA . VAL A 1 319 ? 18.007 253.565 -32.462 1.00 20.66 299 VAL A CA 1
ATOM 2405 C C . VAL A 1 319 ? 17.023 253.323 -31.317 1.00 21.18 299 VAL A C 1
ATOM 2406 O O . VAL A 1 319 ? 16.053 252.576 -31.455 1.00 22.93 299 VAL A O 1
ATOM 2410 N N . ASP A 1 320 ? 17.296 253.952 -30.167 1.00 20.84 300 ASP A N 1
ATOM 2411 C CA . ASP A 1 320 ? 16.513 253.731 -28.948 1.00 22.27 300 ASP A CA 1
ATOM 2412 C C . ASP A 1 320 ? 15.285 254.615 -28.829 1.00 23.68 300 ASP A C 1
ATOM 2413 O O . ASP A 1 320 ? 14.542 254.492 -27.854 1.00 26.05 300 ASP A O 1
ATOM 2418 N N . GLY A 1 321 ? 15.041 255.486 -29.802 1.00 21.84 301 GLY A N 1
ATOM 2419 C CA . GLY A 1 321 ? 13.874 256.334 -29.782 1.00 23.32 301 GLY A CA 1
ATOM 2420 C C . GLY A 1 321 ? 13.171 256.225 -31.119 1.00 23.35 301 GLY A C 1
ATOM 2421 O O . GLY A 1 321 ? 13.670 255.591 -32.048 1.00 27.48 301 GLY A O 1
ATOM 2422 N N . GLY A 1 322 ? 11.990 256.811 -31.190 1.00 24.96 302 GLY A N 1
ATOM 2423 C CA . GLY A 1 322 ? 11.249 256.695 -32.435 1.00 26.09 302 GLY A CA 1
ATOM 2424 C C . GLY A 1 322 ? 9.842 257.225 -32.321 1.00 24.12 302 GLY A C 1
ATOM 2425 O O . GLY A 1 322 ? 9.577 258.189 -31.590 1.00 24.49 302 GLY A O 1
ATOM 2426 N N . MET A 1 323 ? 8.942 256.556 -33.052 1.00 24.60 303 MET A N 1
ATOM 2427 C CA . MET A 1 323 ? 7.607 257.071 -33.341 1.00 27.16 303 MET A CA 1
ATOM 2428 C C . MET A 1 323 ? 6.792 257.326 -32.084 1.00 25.35 303 MET A C 1
ATOM 2429 O O . MET A 1 323 ? 5.946 258.231 -32.065 1.00 24.85 303 MET A O 1
ATOM 2434 N N . HIS A 1 324 ? 7.012 256.541 -31.030 1.00 25.59 304 HIS A N 1
ATOM 2435 C CA . HIS A 1 324 ? 6.242 256.720 -29.807 1.00 24.16 304 HIS A CA 1
ATOM 2436 C C . HIS A 1 324 ? 6.621 258.002 -29.071 1.00 24.08 304 HIS A C 1
ATOM 2437 O O . HIS A 1 324 ? 5.867 258.442 -28.191 1.00 24.71 304 HIS A O 1
ATOM 2444 N N . HIS A 1 325 ? 7.773 258.602 -29.401 1.00 23.50 305 HIS A N 1
ATOM 2445 C CA . HIS A 1 325 ? 8.188 259.885 -28.839 1.00 22.81 305 HIS A CA 1
ATOM 2446 C C . HIS A 1 325 ? 8.166 261.027 -29.825 1.00 23.27 305 HIS A C 1
ATOM 2447 O O . HIS A 1 325 ? 8.004 262.178 -29.408 1.00 23.67 305 HIS A O 1
ATOM 2454 N N . HIS A 1 326 ? 8.371 260.740 -31.108 1.00 23.80 306 HIS A N 1
ATOM 2455 C CA . HIS A 1 326 ? 8.477 261.811 -32.073 1.00 24.79 306 HIS A CA 1
ATOM 2456 C C . HIS A 1 326 ? 7.875 261.279 -33.376 1.00 26.04 306 HIS A C 1
ATOM 2457 O O . HIS A 1 326 ? 8.545 260.925 -34.352 1.00 28.93 306 HIS A O 1
ATOM 2464 N N . ALA A 1 327 ? 6.541 261.196 -33.368 1.00 24.46 307 ALA A N 1
ATOM 2465 C CA . ALA A 1 327 ? 5.824 260.633 -34.504 1.00 28.21 307 ALA A CA 1
ATOM 2466 C C . ALA A 1 327 ? 6.047 261.453 -35.762 1.00 31.48 307 ALA A C 1
ATOM 2467 O O . ALA A 1 327 ? 6.226 260.891 -36.845 1.00 32.18 307 ALA A O 1
ATOM 2469 N N . ALA A 1 328 ? 6.077 262.781 -35.635 1.00 27.42 308 ALA A N 1
ATOM 2470 C CA . ALA A 1 328 ? 6.145 263.629 -36.821 1.00 33.80 308 ALA A CA 1
ATOM 2471 C C . ALA A 1 328 ? 7.362 263.312 -37.679 1.00 35.37 308 ALA A C 1
ATOM 2472 O O . ALA A 1 328 ? 7.302 263.426 -38.910 1.00 34.26 308 ALA A O 1
ATOM 2474 N N . SER A 1 329 ? 8.473 262.906 -37.064 1.00 31.92 309 SER A N 1
ATOM 2475 C CA . SER A 1 329 ? 9.634 262.576 -37.882 1.00 34.49 309 SER A CA 1
ATOM 2476 C C . SER A 1 329 ? 9.438 261.298 -38.670 1.00 41.10 309 SER A C 1
ATOM 2477 O O . SER A 1 329 ? 10.283 260.967 -39.509 1.00 42.70 309 SER A O 1
ATOM 2480 N N . THR A 1 330 ? 8.364 260.564 -38.418 1.00 42.02 310 THR A N 1
ATOM 2481 C CA . THR A 1 330 ? 8.204 259.274 -39.055 1.00 46.69 310 THR A CA 1
ATOM 2482 C C . THR A 1 330 ? 7.247 259.265 -40.234 1.00 58.52 310 THR A C 1
ATOM 2483 O O . THR A 1 330 ? 7.116 258.212 -40.867 1.00 59.99 310 THR A O 1
ATOM 2487 N N . PHE A 1 331 ? 6.577 260.370 -40.573 1.00 87.24 311 PHE A N 1
ATOM 2488 C CA . PHE A 1 331 ? 5.529 260.095 -41.540 1.00 92.57 311 PHE A CA 1
ATOM 2489 C C . PHE A 1 331 ? 5.063 261.412 -42.154 1.00 92.56 311 PHE A C 1
ATOM 2490 O O . PHE A 1 331 ? 5.897 262.243 -42.545 1.00 91.41 311 PHE A O 1
ATOM 2498 N N . SER A 1 338 ? 9.695 262.503 -46.871 1.00 76.30 318 SER A N 1
ATOM 2499 C CA . SER A 1 338 ? 11.052 263.009 -46.702 1.00 71.97 318 SER A CA 1
ATOM 2500 C C . SER A 1 338 ? 11.580 262.670 -45.306 1.00 68.59 318 SER A C 1
ATOM 2501 O O . SER A 1 338 ? 11.012 261.825 -44.613 1.00 69.46 318 SER A O 1
ATOM 2504 N N . ASN A 1 339 ? 12.663 263.328 -44.892 1.00 54.31 319 ASN A N 1
ATOM 2505 C CA . ASN A 1 339 ? 13.311 263.037 -43.620 1.00 43.88 319 ASN A CA 1
ATOM 2506 C C . ASN A 1 339 ? 13.621 264.344 -42.905 1.00 46.48 319 ASN A C 1
ATOM 2507 O O . ASN A 1 339 ? 14.100 265.295 -43.530 1.00 45.36 319 ASN A O 1
ATOM 2512 N N . TYR A 1 340 ? 13.345 264.398 -41.592 1.00 41.16 320 TYR A N 1
ATOM 2513 C CA . TYR A 1 340 ? 13.755 265.565 -40.820 1.00 37.11 320 TYR A CA 1
ATOM 2514 C C . TYR A 1 340 ? 15.256 265.810 -40.953 1.00 40.19 320 TYR A C 1
ATOM 2515 O O . TYR A 1 340 ? 16.023 264.895 -41.268 1.00 39.68 320 TYR A O 1
ATOM 2524 N N . PRO A 1 341 ? 15.698 267.042 -40.693 1.00 36.77 321 PRO A N 1
ATOM 2525 C CA . PRO A 1 341 ? 17.137 267.291 -40.596 1.00 40.48 321 PRO A CA 1
ATOM 2526 C C . PRO A 1 341 ? 17.707 266.529 -39.411 1.00 34.89 321 PRO A C 1
ATOM 2527 O O . PRO A 1 341 ? 17.106 266.479 -38.333 1.00 31.89 321 PRO A O 1
ATOM 2531 N N . MET A 1 342 ? 18.871 265.919 -39.618 1.00 36.22 322 MET A N 1
ATOM 2532 C CA . MET A 1 342 ? 19.498 265.113 -38.583 1.00 35.17 322 MET A CA 1
ATOM 2533 C C . MET A 1 342 ? 20.993 265.375 -38.549 1.00 35.31 322 MET A C 1
ATOM 2534 O O . MET A 1 342 ? 21.618 265.647 -39.576 1.00 39.60 322 MET A O 1
ATOM 2539 N N . GLU A 1 343 ? 21.560 265.288 -37.350 1.00 33.10 323 GLU A N 1
ATOM 2540 C CA . GLU A 1 343 ? 22.997 265.351 -37.151 1.00 33.04 323 GLU A CA 1
ATOM 2541 C C . GLU A 1 343 ? 23.446 264.093 -36.424 1.00 34.25 323 GLU A C 1
ATOM 2542 O O . GLU A 1 343 ? 22.700 263.514 -35.626 1.00 33.06 323 GLU A O 1
ATOM 2548 N N . TYR A 1 344 ? 24.665 263.666 -36.720 1.00 32.74 324 TYR A N 1
ATOM 2549 C CA . TYR A 1 344 ? 25.182 262.391 -36.248 1.00 32.00 324 TYR A CA 1
ATOM 2550 C C . TYR A 1 344 ? 26.433 262.636 -35.423 1.00 37.43 324 TYR A C 1
ATOM 2551 O O . TYR A 1 344 ? 27.293 263.430 -35.814 1.00 40.39 324 TYR A O 1
ATOM 2560 N N . ILE A 1 345 ? 26.508 261.990 -34.266 1.00 34.53 325 ILE A N 1
ATOM 2561 C CA . ILE A 1 345 ? 27.646 262.144 -33.368 1.00 36.71 325 ILE A CA 1
ATOM 2562 C C . ILE A 1 345 ? 28.335 260.794 -33.226 1.00 35.79 325 ILE A C 1
ATOM 2563 O O . ILE A 1 345 ? 27.778 259.881 -32.602 1.00 33.21 325 ILE A O 1
ATOM 2568 N N . PRO A 1 346 ? 29.536 260.616 -33.776 1.00 36.43 326 PRO A N 1
ATOM 2569 C CA . PRO A 1 346 ? 30.254 259.350 -33.576 1.00 37.85 326 PRO A CA 1
ATOM 2570 C C . PRO A 1 346 ? 30.795 259.268 -32.156 1.00 43.87 326 PRO A C 1
ATOM 2571 O O . PRO A 1 346 ? 31.483 260.176 -31.683 1.00 47.90 326 PRO A O 1
ATOM 2575 N N . VAL A 1 347 ? 30.466 258.172 -31.471 1.00 42.62 327 VAL A N 1
ATOM 2576 C CA . VAL A 1 347 ? 30.910 257.931 -30.106 1.00 47.16 327 VAL A CA 1
ATOM 2577 C C . VAL A 1 347 ? 31.770 256.679 -30.003 1.00 56.89 327 VAL A C 1
ATOM 2578 O O . VAL A 1 347 ? 32.804 256.686 -29.323 1.00 64.54 327 VAL A O 1
ATOM 2582 N N . ARG A 1 348 ? 31.368 255.602 -30.680 1.00 54.36 328 ARG A N 1
ATOM 2583 C CA . ARG A 1 348 ? 32.048 254.316 -30.579 1.00 65.90 328 ARG A CA 1
ATOM 2584 C C . ARG A 1 348 ? 33.532 254.455 -30.893 1.00 76.13 328 ARG A C 1
ATOM 2585 O O . ARG A 1 348 ? 33.914 254.979 -31.944 1.00 75.73 328 ARG A O 1
ATOM 2587 N N . GLU A 1 349 ? 34.366 253.974 -29.971 1.00 81.05 329 GLU A N 1
ATOM 2588 C CA . GLU A 1 349 ? 35.804 254.204 -30.030 1.00 85.95 329 GLU A CA 1
ATOM 2589 C C . GLU A 1 349 ? 36.561 252.958 -30.471 1.00 94.17 329 GLU A C 1
ATOM 2590 O O . GLU A 1 349 ? 37.380 252.426 -29.713 1.00 96.38 329 GLU A O 1
ATOM 2592 N N . ASP A 1 350 ? 36.317 252.495 -31.698 1.00 96.03 330 ASP A N 1
ATOM 2593 C CA . ASP A 1 350 ? 36.941 251.258 -32.152 1.00 97.48 330 ASP A CA 1
ATOM 2594 C C . ASP A 1 350 ? 36.811 251.025 -33.652 1.00 100.28 330 ASP A C 1
ATOM 2595 O O . ASP A 1 350 ? 37.036 249.901 -34.115 1.00 99.83 330 ASP A O 1
ATOM 2600 N N . SER A 1 351 ? 36.445 252.035 -34.425 1.00 99.81 331 SER A N 1
ATOM 2601 C CA . SER A 1 351 ? 36.011 251.563 -35.740 1.00 97.26 331 SER A CA 1
ATOM 2602 C C . SER A 1 351 ? 36.502 252.378 -36.933 1.00 97.19 331 SER A C 1
ATOM 2603 O O . SER A 1 351 ? 36.882 251.778 -37.942 1.00 98.37 331 SER A O 1
ATOM 2606 N N . GLY A 1 352 ? 36.484 253.714 -36.861 1.00 92.41 332 GLY A N 1
ATOM 2607 C CA . GLY A 1 352 ? 37.079 254.563 -37.893 1.00 89.84 332 GLY A CA 1
ATOM 2608 C C . GLY A 1 352 ? 36.689 254.238 -39.324 1.00 91.25 332 GLY A C 1
ATOM 2609 O O . GLY A 1 352 ? 37.276 254.728 -40.294 1.00 92.66 332 GLY A O 1
ATOM 2610 N N . ARG A 1 353 ? 35.683 253.386 -39.436 1.00 95.29 333 ARG A N 1
ATOM 2611 C CA . ARG A 1 353 ? 35.081 252.862 -40.659 1.00 92.18 333 ARG A CA 1
ATOM 2612 C C . ARG A 1 353 ? 33.840 253.673 -41.060 1.00 86.40 333 ARG A C 1
ATOM 2613 O O . ARG A 1 353 ? 32.763 253.160 -41.376 1.00 80.34 333 ARG A O 1
ATOM 2621 N N . ARG A 1 354 ? 34.051 255.000 -41.089 1.00 82.49 334 ARG A N 1
ATOM 2622 C CA . ARG A 1 354 ? 33.028 256.040 -41.207 1.00 74.97 334 ARG A CA 1
ATOM 2623 C C . ARG A 1 354 ? 32.774 256.503 -42.642 1.00 71.90 334 ARG A C 1
ATOM 2624 O O . ARG A 1 354 ? 32.492 257.691 -42.856 1.00 70.56 334 ARG A O 1
ATOM 2632 N N . GLU A 1 355 ? 32.855 255.614 -43.625 1.00 74.67 335 GLU A N 1
ATOM 2633 C CA . GLU A 1 355 ? 32.546 255.998 -44.994 1.00 72.58 335 GLU A CA 1
ATOM 2634 C C . GLU A 1 355 ? 31.071 256.374 -45.106 1.00 63.17 335 GLU A C 1
ATOM 2635 O O . GLU A 1 355 ? 30.222 255.877 -44.360 1.00 58.99 335 GLU A O 1
ATOM 2641 N N . LEU A 1 356 ? 30.764 257.273 -46.041 1.00 58.33 336 LEU A N 1
ATOM 2642 C CA . LEU A 1 356 ? 29.371 257.580 -46.345 1.00 55.29 336 LEU A CA 1
ATOM 2643 C C . LEU A 1 356 ? 28.673 256.318 -46.840 1.00 52.95 336 LEU A C 1
ATOM 2644 O O . LEU A 1 356 ? 29.252 255.517 -47.575 1.00 51.64 336 LEU A O 1
ATOM 2649 N N . GLU A 1 357 ? 27.431 256.132 -46.407 1.00 48.34 337 GLU A N 1
ATOM 2650 C CA . GLU A 1 357 ? 26.637 254.981 -46.806 1.00 45.56 337 GLU A CA 1
ATOM 2651 C C . GLU A 1 357 ? 25.181 255.413 -46.803 1.00 42.34 337 GLU A C 1
ATOM 2652 O O . GLU A 1 357 ? 24.780 256.326 -46.059 1.00 44.67 337 GLU A O 1
ATOM 2658 N N . LYS A 1 358 ? 24.395 254.697 -47.590 1.00 38.34 338 LYS A N 1
ATOM 2659 C CA . LYS A 1 358 ? 22.957 254.813 -47.556 1.00 42.53 338 LYS A CA 1
ATOM 2660 C C . LYS A 1 358 ? 22.359 253.847 -46.520 1.00 40.33 338 LYS A C 1
ATOM 2661 O O . LYS A 1 358 ? 22.558 252.632 -46.616 1.00 37.97 338 LYS A O 1
ATOM 2667 N N . VAL A 1 359 ? 21.586 254.360 -45.541 1.00 39.88 339 VAL A N 1
ATOM 2668 C CA . VAL A 1 359 ? 21.044 253.490 -44.492 1.00 36.54 339 VAL A CA 1
ATOM 2669 C C . VAL A 1 359 ? 19.585 253.839 -44.258 1.00 38.65 339 VAL A C 1
ATOM 2670 O O . VAL A 1 359 ? 19.099 254.894 -44.669 1.00 37.11 339 VAL A O 1
ATOM 2674 N N . THR A 1 360 ? 18.886 252.937 -43.582 1.00 31.11 340 THR A N 1
ATOM 2675 C CA . THR A 1 360 ? 17.583 253.236 -43.018 1.00 31.60 340 THR A CA 1
ATOM 2676 C C . THR A 1 360 ? 17.750 253.263 -41.504 1.00 25.68 340 THR A C 1
ATOM 2677 O O . THR A 1 360 ? 18.332 252.336 -40.921 1.00 28.25 340 THR A O 1
ATOM 2681 N N . ILE A 1 361 ? 17.281 254.335 -40.890 1.00 25.88 341 ILE A N 1
ATOM 2682 C CA . ILE A 1 361 ? 17.316 254.505 -39.445 1.00 26.06 341 ILE A CA 1
ATOM 2683 C C . ILE A 1 361 ? 15.931 254.189 -38.896 1.00 28.13 341 ILE A C 1
ATOM 2684 O O . ILE A 1 361 ? 14.952 254.871 -39.219 1.00 27.42 341 ILE A O 1
ATOM 2689 N N . ALA A 1 362 ? 15.848 253.162 -38.052 1.00 24.94 342 ALA A N 1
ATOM 2690 C CA . ALA A 1 362 ? 14.584 252.682 -37.517 1.00 24.93 342 ALA A CA 1
ATOM 2691 C C . ALA A 1 362 ? 14.624 252.734 -35.998 1.00 24.73 342 ALA A C 1
ATOM 2692 O O . ALA A 1 362 ? 15.685 252.591 -35.394 1.00 26.35 342 ALA A O 1
ATOM 2694 N N . GLY A 1 363 ? 13.468 252.956 -35.377 1.00 27.65 343 GLY A N 1
ATOM 2695 C CA . GLY A 1 363 ? 13.369 252.927 -33.931 1.00 28.18 343 GLY A CA 1
ATOM 2696 C C . GLY A 1 363 ? 13.179 251.528 -33.364 1.00 28.63 343 GLY A C 1
ATOM 2697 O O . GLY A 1 363 ? 13.317 250.522 -34.065 1.00 30.73 343 GLY A O 1
ATOM 2698 N N . PRO A 1 364 ? 12.861 251.436 -32.073 1.00 24.64 344 PRO A N 1
ATOM 2699 C CA . PRO A 1 364 ? 12.790 250.132 -31.403 1.00 28.67 344 PRO A CA 1
ATOM 2700 C C . PRO A 1 364 ? 11.421 249.473 -31.452 1.00 29.50 344 PRO A C 1
ATOM 2701 O O . PRO A 1 364 ? 11.250 248.408 -30.846 1.00 28.43 344 PRO A O 1
ATOM 2705 N N . LEU A 1 365 ? 10.447 250.069 -32.137 1.00 28.34 345 LEU A N 1
ATOM 2706 C CA . LEU A 1 365 ? 9.088 249.544 -32.133 1.00 27.69 345 LEU A CA 1
ATOM 2707 C C . LEU A 1 365 ? 8.927 248.413 -33.144 1.00 30.26 345 LEU A C 1
ATOM 2708 O O . LEU A 1 365 ? 9.600 248.358 -34.179 1.00 31.81 345 LEU A O 1
ATOM 2713 N N . CYS A 1 366 ? 7.988 247.521 -32.838 1.00 31.99 346 CYS A N 1
ATOM 2714 C CA . CYS A 1 366 ? 7.705 246.333 -33.628 1.00 31.73 346 CYS A CA 1
ATOM 2715 C C . CYS A 1 366 ? 6.753 246.654 -34.770 1.00 34.06 346 CYS A C 1
ATOM 2716 O O . CYS A 1 366 ? 5.700 246.021 -34.908 1.00 38.17 346 CYS A O 1
ATOM 2719 N N . THR A 1 367 ? 7.116 247.638 -35.594 1.00 37.45 347 THR A N 1
ATOM 2720 C CA . THR A 1 367 ? 6.280 248.071 -36.707 1.00 36.00 347 THR A CA 1
ATOM 2721 C C . THR A 1 367 ? 7.161 248.757 -37.733 1.00 35.26 347 THR A C 1
ATOM 2722 O O . THR A 1 367 ? 8.039 249.540 -37.347 1.00 35.15 347 THR A O 1
ATOM 2726 N N . PRO A 1 368 ? 6.988 248.474 -39.030 1.00 35.26 348 PRO A N 1
ATOM 2727 C CA . PRO A 1 368 ? 7.824 249.139 -40.044 1.00 35.03 348 PRO A CA 1
ATOM 2728 C C . PRO A 1 368 ? 7.587 250.639 -40.152 1.00 37.10 348 PRO A C 1
ATOM 2729 O O . PRO A 1 368 ? 8.403 251.331 -40.777 1.00 41.93 348 PRO A O 1
ATOM 2733 N N . GLU A 1 369 ? 6.503 251.159 -39.575 1.00 35.46 349 GLU A N 1
ATOM 2734 C CA . GLU A 1 369 ? 6.266 252.597 -39.583 1.00 39.09 349 GLU A CA 1
ATOM 2735 C C . GLU A 1 369 ? 7.261 253.365 -38.715 1.00 37.29 349 GLU A C 1
ATOM 2736 O O . GLU A 1 369 ? 7.394 254.581 -38.884 1.00 36.74 349 GLU A O 1
ATOM 2738 N N . ASP A 1 370 ? 7.962 252.692 -37.794 1.00 33.73 350 ASP A N 1
ATOM 2739 C CA . ASP A 1 370 ? 8.889 253.355 -36.868 1.00 32.62 350 ASP A CA 1
ATOM 2740 C C . ASP A 1 370 ? 10.235 253.581 -37.564 1.00 35.61 350 ASP A C 1
ATOM 2741 O O . ASP A 1 370 ? 11.254 252.949 -37.273 1.00 32.74 350 ASP A O 1
ATOM 2746 N N A CYS A 1 371 ? 10.220 254.537 -38.493 0.63 34.23 351 CYS A N 1
ATOM 2747 N N B CYS A 1 371 ? 10.230 254.503 -38.522 0.37 34.26 351 CYS A N 1
ATOM 2748 C CA A CYS A 1 371 ? 11.357 254.837 -39.357 0.63 34.42 351 CYS A CA 1
ATOM 2749 C CA B CYS A 1 371 ? 11.427 254.787 -39.303 0.37 34.41 351 CYS A CA 1
ATOM 2750 C C A CYS A 1 371 ? 11.669 256.323 -39.235 0.63 36.38 351 CYS A C 1
ATOM 2751 C C B CYS A 1 371 ? 11.708 256.280 -39.279 0.37 36.33 351 CYS A C 1
ATOM 2752 O O A CYS A 1 371 ? 10.856 257.165 -39.633 0.63 36.96 351 CYS A O 1
ATOM 2753 O O B CYS A 1 371 ? 10.909 257.077 -39.783 0.37 37.08 351 CYS A O 1
ATOM 2758 N N . LEU A 1 372 ? 12.842 256.651 -38.683 1.00 33.99 352 LEU A N 1
ATOM 2759 C CA . LEU A 1 372 ? 13.239 258.053 -38.604 1.00 35.87 352 LEU A CA 1
ATOM 2760 C C . LEU A 1 372 ? 13.821 258.550 -39.917 1.00 34.10 352 LEU A C 1
ATOM 2761 O O . LEU A 1 372 ? 13.713 259.740 -40.228 1.00 37.46 352 LEU A O 1
ATOM 2766 N N . GLY A 1 373 ? 14.442 257.669 -40.694 1.00 37.07 353 GLY A N 1
ATOM 2767 C CA . GLY A 1 373 ? 15.008 258.073 -41.960 1.00 39.57 353 GLY A CA 1
ATOM 2768 C C . GLY A 1 373 ? 15.142 256.908 -42.910 1.00 39.79 353 GLY A C 1
ATOM 2769 O O . GLY A 1 373 ? 15.830 255.934 -42.600 1.00 35.65 353 GLY A O 1
ATOM 2770 N N . LYS A 1 374 ? 14.501 256.969 -44.070 1.00 42.45 354 LYS A N 1
ATOM 2771 C CA . LYS A 1 374 ? 14.675 255.914 -45.056 1.00 47.85 354 LYS A CA 1
ATOM 2772 C C . LYS A 1 374 ? 15.657 256.342 -46.138 1.00 50.04 354 LYS A C 1
ATOM 2773 O O . LYS A 1 374 ? 15.572 257.463 -46.654 1.00 49.15 354 LYS A O 1
ATOM 2779 N N . ASP A 1 375 ? 16.596 255.447 -46.454 1.00 47.34 355 ASP A N 1
ATOM 2780 C CA . ASP A 1 375 ? 17.551 255.620 -47.549 1.00 53.21 355 ASP A CA 1
ATOM 2781 C C . ASP A 1 375 ? 18.353 256.906 -47.397 1.00 52.08 355 ASP A C 1
ATOM 2782 O O . ASP A 1 375 ? 18.563 257.650 -48.353 1.00 56.99 355 ASP A O 1
ATOM 2787 N N . VAL A 1 376 ? 18.806 257.165 -46.198 1.00 46.05 356 VAL A N 1
ATOM 2788 C CA . VAL A 1 376 ? 19.430 258.441 -45.898 1.00 47.97 356 VAL A CA 1
ATOM 2789 C C . VAL A 1 376 ? 20.934 258.226 -46.045 1.00 47.61 356 VAL A C 1
ATOM 2790 O O . VAL A 1 376 ? 21.441 257.126 -45.800 1.00 44.70 356 VAL A O 1
ATOM 2794 N N . HIS A 1 377 ? 21.653 259.228 -46.559 1.00 47.77 357 HIS A N 1
ATOM 2795 C CA . HIS A 1 377 ? 23.082 259.063 -46.852 1.00 46.08 357 HIS A CA 1
ATOM 2796 C C . HIS A 1 377 ? 23.902 259.707 -45.737 1.00 50.60 357 HIS A C 1
ATOM 2797 O O . HIS A 1 377 ? 24.019 260.937 -45.667 1.00 52.73 357 HIS A O 1
ATOM 2804 N N . VAL A 1 378 ? 24.493 258.869 -44.881 1.00 47.84 358 VAL A N 1
ATOM 2805 C CA . VAL A 1 378 ? 25.111 259.329 -43.635 1.00 47.32 358 VAL A CA 1
ATOM 2806 C C . VAL A 1 378 ? 26.508 258.734 -43.551 1.00 48.57 358 VAL A C 1
ATOM 2807 O O . VAL A 1 378 ? 26.808 257.710 -44.187 1.00 50.14 358 VAL A O 1
ATOM 2811 N N . PRO A 1 379 ? 27.363 259.299 -42.701 1.00 50.23 359 PRO A N 1
ATOM 2812 C CA . PRO A 1 379 ? 28.578 258.573 -42.322 1.00 51.25 359 PRO A CA 1
ATOM 2813 C C . PRO A 1 379 ? 28.177 257.353 -41.504 1.00 47.16 359 PRO A C 1
ATOM 2814 O O . PRO A 1 379 ? 27.212 257.397 -40.736 1.00 45.55 359 PRO A O 1
ATOM 2818 N N . ALA A 1 380 ? 28.895 256.250 -41.719 1.00 49.56 360 ALA A N 1
ATOM 2819 C CA . ALA A 1 380 ? 28.498 254.956 -41.172 1.00 48.01 360 ALA A CA 1
ATOM 2820 C C . ALA A 1 380 ? 28.251 255.038 -39.672 1.00 43.62 360 ALA A C 1
ATOM 2821 O O . ALA A 1 380 ? 29.104 255.501 -38.910 1.00 46.40 360 ALA A O 1
ATOM 2823 N N . LEU A 1 381 ? 27.070 254.584 -39.257 1.00 37.21 361 LEU A N 1
ATOM 2824 C CA . LEU A 1 381 ? 26.630 254.664 -37.870 1.00 35.52 361 LEU A CA 1
ATOM 2825 C C . LEU A 1 381 ? 26.786 253.306 -37.200 1.00 36.75 361 LEU A C 1
ATOM 2826 O O . LEU A 1 381 ? 26.379 252.281 -37.761 1.00 33.91 361 LEU A O 1
ATOM 2831 N N . TYR A 1 382 ? 27.357 253.307 -36.002 1.00 31.42 362 TYR A N 1
ATOM 2832 C CA . TYR A 1 382 ? 27.644 252.107 -35.232 1.00 31.63 362 TYR A CA 1
ATOM 2833 C C . TYR A 1 382 ? 27.022 252.215 -33.851 1.00 27.35 362 TYR A C 1
ATOM 2834 O O . TYR A 1 382 ? 26.717 253.318 -33.383 1.00 26.87 362 TYR A O 1
ATOM 2843 N N . PRO A 1 383 ? 26.772 251.083 -33.194 1.00 27.72 363 PRO A N 1
ATOM 2844 C CA . PRO A 1 383 ? 26.193 251.121 -31.846 1.00 27.07 363 PRO A CA 1
ATOM 2845 C C . PRO A 1 383 ? 26.981 252.036 -30.922 1.00 29.89 363 PRO A C 1
ATOM 2846 O O . PRO A 1 383 ? 28.214 251.995 -30.879 1.00 30.60 363 PRO A O 1
ATOM 2850 N N . GLY A 1 384 ? 26.258 252.881 -30.194 1.00 26.85 364 GLY A N 1
ATOM 2851 C CA . GLY A 1 384 ? 26.829 253.896 -29.344 1.00 28.95 364 GLY A CA 1
ATOM 2852 C C . GLY A 1 384 ? 26.838 255.285 -29.952 1.00 27.53 364 GLY A C 1
ATOM 2853 O O . GLY A 1 384 ? 26.846 256.275 -29.208 1.00 29.40 364 GLY A O 1
ATOM 2854 N N . ASP A 1 385 ? 26.825 255.389 -31.279 1.00 27.31 365 ASP A N 1
ATOM 2855 C CA . ASP A 1 385 ? 26.705 256.701 -31.894 1.00 27.23 365 ASP A CA 1
ATOM 2856 C C . ASP A 1 385 ? 25.353 257.329 -31.545 1.00 28.07 365 ASP A C 1
ATOM 2857 O O . ASP A 1 385 ? 24.389 256.649 -31.179 1.00 25.41 365 ASP A O 1
ATOM 2862 N N . LEU A 1 386 ? 25.275 258.646 -31.662 1.00 24.85 366 LEU A N 1
ATOM 2863 C CA . LEU A 1 386 ? 24.044 259.373 -31.379 1.00 27.67 366 LEU A CA 1
ATOM 2864 C C . LEU A 1 386 ? 23.461 259.932 -32.670 1.00 29.51 366 LEU A C 1
ATOM 2865 O O . LEU A 1 386 ? 24.194 260.484 -33.501 1.00 30.17 366 LEU A O 1
ATOM 2870 N N . VAL A 1 387 ? 22.149 259.778 -32.836 1.00 25.18 367 VAL A N 1
ATOM 2871 C CA . VAL A 1 387 ? 21.395 260.399 -33.918 1.00 23.96 367 VAL A CA 1
ATOM 2872 C C . VAL A 1 387 ? 20.584 261.530 -33.300 1.00 26.71 367 VAL A C 1
ATOM 2873 O O . VAL A 1 387 ? 19.811 261.312 -32.363 1.00 26.15 367 VAL A O 1
ATOM 2877 N N . CYS A 1 388 ? 20.752 26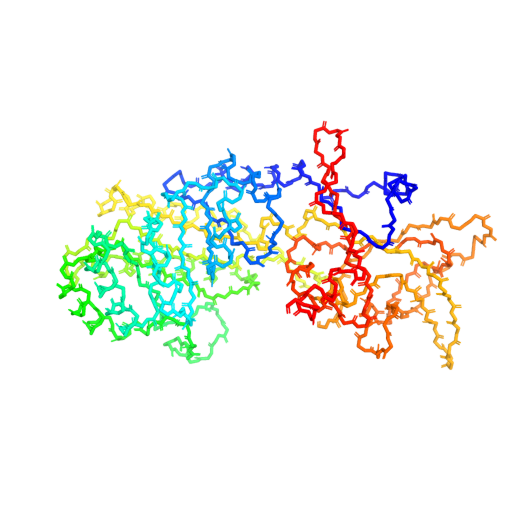2.735 -33.817 1.00 28.32 368 CYS A N 1
ATOM 2878 C CA . CYS A 1 388 ? 20.077 263.906 -33.274 1.00 26.49 368 CYS A CA 1
ATOM 2879 C C . CYS A 1 388 ? 19.099 264.431 -34.313 1.00 26.88 368 CYS A C 1
ATOM 2880 O O . CYS A 1 388 ? 19.512 264.841 -35.403 1.00 31.52 368 CYS A O 1
ATOM 2883 N N . VAL A 1 389 ? 17.817 264.430 -33.970 1.00 24.52 369 VAL A N 1
ATOM 2884 C CA . VAL A 1 389 ? 16.779 264.900 -34.876 1.00 25.30 369 VAL A CA 1
ATOM 2885 C C . VAL A 1 389 ? 16.514 266.372 -34.574 1.00 24.56 369 VAL A C 1
ATOM 2886 O O . VAL A 1 389 ? 16.135 266.736 -33.452 1.00 23.22 369 VAL A O 1
ATOM 2890 N N . LEU A 1 390 ? 16.733 267.217 -35.567 1.00 25.10 370 LEU A N 1
ATOM 2891 C CA . LEU A 1 390 ? 16.630 268.653 -35.379 1.00 24.96 370 LEU A CA 1
ATOM 2892 C C . LEU A 1 390 ? 15.186 269.097 -35.554 1.00 22.27 370 LEU A C 1
ATOM 2893 O O . LEU A 1 390 ? 14.318 268.338 -36.003 1.00 23.96 370 LEU A O 1
ATOM 2898 N N . ASN A 1 391 ? 14.933 270.353 -35.190 1.00 22.66 371 ASN A N 1
ATOM 2899 C CA . ASN A 1 391 ? 13.611 270.972 -35.344 1.00 22.46 371 ASN A CA 1
ATOM 2900 C C . ASN A 1 391 ? 12.512 270.170 -34.655 1.00 21.23 371 ASN A C 1
ATOM 2901 O O . ASN A 1 391 ? 11.416 270.004 -35.190 1.00 23.02 371 ASN A O 1
ATOM 2906 N N A SER A 1 392 ? 12.804 269.697 -33.441 0.67 20.28 372 SER A N 1
ATOM 2907 N N B SER A 1 392 ? 12.799 269.652 -33.463 0.33 20.30 372 SER A N 1
ATOM 2908 C CA A SER A 1 392 ? 11.950 268.764 -32.715 0.67 20.55 372 SER A CA 1
ATOM 2909 C CA B SER A 1 392 ? 11.860 268.784 -32.759 0.33 20.61 372 SER A CA 1
ATOM 2910 C C A SER A 1 392 ? 11.143 269.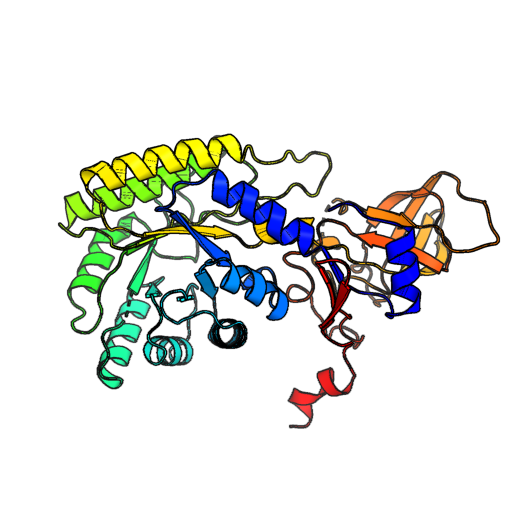414 -31.592 0.67 20.71 372 SER A C 1
ATOM 2911 C C B SER A 1 392 ? 11.312 269.431 -31.490 0.33 20.56 372 SER A C 1
ATOM 2912 O O A SER A 1 392 ? 10.501 268.695 -30.816 0.67 20.44 372 SER A O 1
ATOM 2913 O O B SER A 1 392 ? 11.049 268.745 -30.502 0.33 20.42 372 SER A O 1
ATOM 2918 N N . GLY A 1 393 ? 11.141 270.746 -31.500 1.00 20.46 373 GLY A N 1
ATOM 2919 C CA . GLY A 1 393 ? 10.555 271.429 -30.359 1.00 20.01 373 GLY A CA 1
ATOM 2920 C C . GLY A 1 393 ? 9.054 271.585 -30.381 1.00 21.39 373 GLY A C 1
ATOM 2921 O O . GLY A 1 393 ? 8.471 271.944 -29.353 1.00 22.80 373 GLY A O 1
ATOM 2922 N N . ALA A 1 394 ? 8.409 271.336 -31.515 1.00 18.59 374 ALA A N 1
ATOM 2923 C CA . ALA A 1 394 ? 6.975 271.533 -31.644 1.00 19.70 374 ALA A CA 1
ATOM 2924 C C . ALA A 1 394 ? 6.374 270.277 -32.244 1.00 20.67 374 ALA A C 1
ATOM 2925 O O . ALA A 1 394 ? 7.005 269.618 -33.078 1.00 22.35 374 ALA A O 1
ATOM 2927 N N . TYR A 1 395 ? 5.169 269.937 -31.799 1.00 18.60 375 TYR A N 1
ATOM 2928 C CA . TYR A 1 395 ? 4.474 268.736 -32.268 1.00 19.02 375 TYR A CA 1
ATOM 2929 C C . TYR A 1 395 ? 5.377 267.509 -32.114 1.00 20.74 375 TYR A C 1
ATOM 2930 O O . TYR A 1 395 ? 5.554 266.710 -33.037 1.00 21.98 375 TYR A O 1
ATOM 2939 N N . GLY A 1 396 ? 5.964 267.393 -30.924 1.00 20.48 376 GLY A N 1
ATOM 2940 C CA . GLY A 1 396 ? 6.892 266.333 -30.564 1.00 21.69 376 GLY A CA 1
ATOM 2941 C C . GLY A 1 396 ? 6.264 265.319 -29.630 1.00 21.13 376 GLY A C 1
ATOM 2942 O O . GLY A 1 396 ? 5.415 264.537 -30.060 1.00 21.00 376 GLY A O 1
ATOM 2943 N N A LEU A 1 397 ? 6.654 265.351 -28.353 0.40 21.58 377 LEU A N 1
ATOM 2944 N N B LEU A 1 397 ? 6.631 265.334 -28.342 0.60 21.55 377 LEU A N 1
ATOM 2945 C CA A LEU A 1 397 ? 6.214 264.349 -27.387 0.40 23.95 377 LEU A CA 1
ATOM 2946 C CA B LEU A 1 397 ? 6.186 264.272 -27.437 0.60 23.96 377 LEU A CA 1
ATOM 2947 C C A LEU A 1 397 ? 4.695 264.200 -27.362 0.40 23.57 377 LEU A C 1
ATOM 2948 C C B LEU A 1 397 ? 4.663 264.177 -27.358 0.60 23.60 377 LEU A C 1
ATOM 2949 O O A LEU A 1 397 ? 4.161 263.101 -27.546 0.40 23.35 377 LEU A O 1
ATOM 2950 O O B LEU A 1 397 ? 4.093 263.088 -27.490 0.60 23.33 377 LEU A O 1
ATOM 2959 N N . SER A 1 398 ? 3.981 265.298 -27.119 1.00 21.99 378 SER A N 1
ATOM 2960 C CA . SER A 1 398 ? 2.541 265.212 -26.919 1.00 21.20 378 SER A CA 1
ATOM 2961 C C . SER A 1 398 ? 1.774 264.928 -28.200 1.00 22.57 378 SER A C 1
ATOM 2962 O O . SER A 1 398 ? 0.588 264.617 -28.127 1.00 21.80 378 SER A O 1
ATOM 2965 N N . PHE A 1 399 ? 2.423 265.000 -29.358 1.00 20.55 379 PHE A N 1
ATOM 2966 C CA . PHE A 1 399 ? 1.844 264.624 -30.636 1.00 19.82 379 PHE A CA 1
ATOM 2967 C C . PHE A 1 399 ? 2.004 263.137 -30.936 1.00 19.68 379 PHE A C 1
ATOM 2968 O O . PHE A 1 399 ? 1.522 262.660 -31.969 1.00 21.52 379 PHE A O 1
ATOM 2976 N N . SER A 1 400 ? 2.666 262.392 -30.058 1.00 20.36 380 SER A N 1
ATOM 2977 C CA . SER A 1 400 ? 3.057 261.028 -30.368 1.00 20.12 380 SER A CA 1
ATOM 2978 C C . SER A 1 400 ? 2.288 260.029 -29.516 1.00 19.83 380 SER A C 1
ATOM 2979 O O . SER A 1 400 ? 1.797 260.357 -28.426 1.00 20.16 380 SER A O 1
ATOM 2982 N N . PRO A 1 401 ? 2.159 258.784 -29.992 1.00 19.79 381 PRO A N 1
ATOM 2983 C CA . PRO A 1 401 ? 1.482 257.725 -29.223 1.00 20.74 381 PRO A CA 1
ATOM 2984 C C . PRO A 1 401 ? 2.398 257.183 -28.129 1.00 22.54 381 PRO A C 1
ATOM 2985 O O . PRO A 1 401 ? 3.002 256.107 -28.235 1.00 21.69 381 PRO A O 1
ATOM 2989 N N . VAL A 1 402 ? 2.458 257.936 -27.034 1.00 22.64 382 VAL A N 1
ATOM 2990 C CA . VAL A 1 402 ? 3.505 257.730 -26.028 1.00 23.09 382 VAL A CA 1
ATOM 2991 C C . VAL A 1 402 ? 3.442 256.357 -25.375 1.00 23.05 382 VAL A C 1
ATOM 2992 O O . VAL A 1 402 ? 4.475 255.837 -24.933 1.00 26.31 382 VAL A O 1
ATOM 2996 N N . HIS A 1 403 ? 2.260 255.758 -25.265 1.00 22.43 383 HIS A N 1
ATOM 2997 C CA . HIS A 1 403 ? 2.148 254.464 -24.601 1.00 24.12 383 HIS A CA 1
ATOM 2998 C C . HIS A 1 403 ? 2.193 253.279 -25.549 1.00 22.80 383 HIS A C 1
ATOM 2999 O O . HIS A 1 403 ? 2.109 252.128 -25.096 1.00 23.29 383 HIS A O 1
ATOM 3006 N N . PHE A 1 404 ? 2.349 253.513 -26.843 1.00 21.54 384 PHE A N 1
ATOM 3007 C CA . PHE A 1 404 ? 2.346 252.409 -27.795 1.00 20.05 384 PHE A CA 1
ATOM 3008 C C . PHE A 1 404 ? 3.580 251.538 -27.563 1.00 22.50 384 PHE A C 1
ATOM 3009 O O . PHE A 1 404 ? 4.712 252.036 -27.580 1.00 23.99 384 PHE A O 1
ATOM 3017 N N . LEU A 1 405 ? 3.368 250.242 -27.328 1.00 20.38 385 LEU A N 1
ATOM 3018 C CA . LEU A 1 405 ? 4.431 249.271 -27.070 1.00 19.81 385 LEU A CA 1
ATOM 3019 C C . LEU A 1 405 ? 5.049 249.396 -25.682 1.00 20.27 385 LEU A C 1
ATOM 3020 O O . LEU A 1 405 ? 5.993 248.656 -25.384 1.00 23.03 385 LEU A O 1
ATOM 3025 N N . GLY A 1 406 ? 4.572 250.313 -24.843 1.00 21.92 386 GLY A N 1
ATOM 3026 C CA . GLY A 1 406 ? 4.923 250.322 -23.431 1.00 20.91 386 GLY A CA 1
ATOM 3027 C C . GLY A 1 406 ? 6.294 250.860 -23.076 1.00 20.05 386 GLY A C 1
ATOM 3028 O O . GLY A 1 406 ? 6.777 250.598 -21.972 1.00 22.83 386 GLY A O 1
ATOM 3029 N N . HIS A 1 407 ? 6.933 251.614 -23.968 1.00 24.39 387 HIS A N 1
ATOM 3030 C CA . HIS A 1 407 ? 8.241 252.177 -23.639 1.00 25.33 387 HIS A CA 1
ATOM 3031 C C . HIS A 1 407 ? 8.093 253.420 -22.765 1.00 23.61 387 HIS A C 1
ATOM 3032 O O . HIS A 1 407 ? 7.093 254.140 -22.861 1.00 25.12 387 HIS A O 1
ATOM 3039 N N . PRO A 1 408 ? 9.067 253.676 -21.888 1.00 26.21 388 PRO A N 1
ATOM 3040 C CA . PRO A 1 408 ? 8.991 254.865 -21.022 1.00 23.82 388 PRO A CA 1
ATOM 3041 C C . PRO A 1 408 ? 8.977 256.138 -21.851 1.00 25.67 388 PRO A C 1
ATOM 3042 O O . PRO A 1 408 ? 9.719 256.264 -22.827 1.00 26.00 388 PRO A O 1
ATOM 3046 N N . THR A 1 409 ? 8.119 257.087 -21.459 1.00 23.81 389 THR A N 1
ATOM 3047 C CA . THR A 1 409 ? 8.173 258.409 -22.069 1.00 24.25 389 THR A CA 1
ATOM 3048 C C . THR A 1 409 ? 9.545 259.032 -21.792 1.00 22.36 389 THR A C 1
ATOM 3049 O O . THR A 1 409 ? 10.205 258.692 -20.799 1.00 23.70 389 THR A O 1
ATOM 3053 N N . PRO A 1 410 ? 10.018 259.917 -22.669 1.00 24.21 390 PRO A N 1
ATOM 3054 C CA . PRO A 1 410 ? 11.403 260.380 -22.584 1.00 24.67 390 PRO A CA 1
ATOM 3055 C C . PRO A 1 410 ? 11.598 261.536 -21.622 1.00 23.60 390 PRO A C 1
ATOM 3056 O O . PRO A 1 410 ? 10.686 262.319 -21.336 1.00 24.50 390 PRO A O 1
ATOM 3060 N N . ILE A 1 411 ? 12.832 261.610 -21.128 1.00 23.07 391 ILE A N 1
ATOM 3061 C CA . ILE A 1 411 ? 13.303 262.782 -20.409 1.00 22.76 391 ILE A CA 1
ATOM 3062 C C . ILE A 1 411 ? 13.275 264.006 -21.328 1.00 21.88 391 ILE A C 1
ATOM 3063 O O . ILE A 1 411 ? 13.500 263.915 -22.540 1.00 23.08 391 ILE A O 1
ATOM 3068 N N . GLU A 1 412 ? 12.972 265.164 -20.746 1.00 21.86 392 GLU A N 1
ATOM 3069 C CA . GLU A 1 412 ? 13.140 266.445 -21.416 1.00 21.30 392 GLU A CA 1
ATOM 3070 C C . GLU A 1 412 ? 14.033 267.324 -20.552 1.00 20.75 392 GLU A C 1
ATOM 3071 O O . GLU A 1 412 ? 13.869 267.380 -19.328 1.00 22.57 392 GLU A O 1
ATOM 3077 N N . ILE A 1 413 ? 14.977 267.995 -21.200 1.00 20.09 393 ILE A N 1
ATOM 3078 C CA . ILE A 1 413 ? 15.987 268.816 -20.544 1.00 22.76 393 ILE A CA 1
ATOM 3079 C C . ILE A 1 413 ? 15.921 270.216 -21.127 1.00 21.91 393 ILE A C 1
ATOM 3080 O O . ILE A 1 413 ? 15.827 270.390 -22.348 1.00 22.12 393 ILE A O 1
ATOM 3085 N N . LEU A 1 414 ? 16.013 271.216 -20.252 1.00 22.33 394 LEU A N 1
ATOM 3086 C CA . LEU A 1 414 ? 16.040 272.620 -20.647 1.00 22.69 394 LEU A CA 1
ATOM 3087 C C . LEU A 1 414 ? 17.415 273.197 -20.313 1.00 25.97 394 LEU A C 1
ATOM 3088 O O . LEU A 1 414 ? 17.821 273.215 -19.141 1.00 26.53 394 LEU A O 1
ATOM 3093 N N . LYS A 1 415 ? 18.135 273.637 -21.346 1.00 24.95 395 LYS A N 1
ATOM 3094 C CA . LYS A 1 415 ? 19.394 274.363 -21.188 1.00 27.08 395 LYS A CA 1
ATOM 3095 C C . LYS A 1 415 ? 19.113 275.859 -21.174 1.00 30.46 395 LYS A C 1
ATOM 3096 O O . LYS A 1 415 ? 18.466 276.389 -22.084 1.00 31.21 395 LYS A O 1
ATOM 3102 N N . ARG A 1 416 ? 19.614 276.549 -20.155 1.00 30.64 396 ARG A N 1
ATOM 3103 C CA . ARG A 1 416 ? 19.338 277.975 -20.097 1.00 31.33 396 ARG A CA 1
ATOM 3104 C C . ARG A 1 416 ? 20.268 278.623 -19.095 1.00 38.53 396 ARG A C 1
ATOM 3105 O O . ARG A 1 416 ? 20.462 278.099 -17.994 1.00 33.71 396 ARG A O 1
ATOM 3113 N N . ASN A 1 417 ? 20.817 279.776 -19.482 1.00 36.25 397 ASN A N 1
ATOM 3114 C CA . ASN A 1 417 ? 21.682 280.562 -18.608 1.00 38.46 397 ASN A CA 1
ATOM 3115 C C . ASN A 1 417 ? 22.868 279.749 -18.098 1.00 36.20 397 ASN A C 1
ATOM 3116 O O . ASN A 1 417 ? 23.372 279.992 -17.000 1.00 36.42 397 ASN A O 1
ATOM 3121 N N . GLY A 1 418 ? 23.329 278.783 -18.899 1.00 36.18 398 GLY A N 1
ATOM 3122 C CA . GLY A 1 418 ? 24.501 277.996 -18.564 1.00 38.84 398 GLY A CA 1
ATOM 3123 C C . GLY A 1 418 ? 24.242 276.785 -17.693 1.00 35.42 398 GLY A C 1
ATOM 3124 O O . GLY A 1 418 ? 25.208 276.119 -17.282 1.00 36.98 398 GLY A O 1
ATOM 3125 N N . SER A 1 419 ? 22.982 276.485 -17.387 1.00 31.28 399 SER A N 1
ATOM 3126 C CA . SER A 1 419 ? 22.631 275.369 -16.523 1.00 32.16 399 SER A CA 1
ATOM 3127 C C . SER A 1 419 ? 21.633 274.479 -17.242 1.00 30.06 399 SER A C 1
ATOM 3128 O O . SER A 1 419 ? 20.975 274.900 -18.193 1.00 31.64 399 SER A O 1
ATOM 3131 N N . TYR A 1 420 ? 21.519 273.240 -16.774 1.00 27.38 400 TYR A N 1
ATOM 3132 C CA . TYR A 1 420 ? 20.597 272.281 -17.366 1.00 28.38 400 TYR A CA 1
ATOM 3133 C C . TYR A 1 420 ? 19.586 271.892 -16.305 1.00 34.56 400 TYR A C 1
ATOM 3134 O O . TYR A 1 420 ? 19.958 271.614 -15.161 1.00 35.96 400 TYR A O 1
ATOM 3143 N N . GLU A 1 421 ? 18.315 271.869 -16.689 1.00 29.99 401 GLU A N 1
ATOM 3144 C CA . GLU A 1 421 ? 17.213 271.595 -15.782 1.00 28.39 401 GLU A CA 1
ATOM 3145 C C . GLU A 1 421 ? 16.398 270.447 -16.357 1.00 28.61 401 GLU A C 1
ATOM 3146 O O . GLU A 1 421 ? 16.035 270.475 -17.534 1.00 26.03 401 GLU A O 1
ATOM 3152 N N . LEU A 1 422 ? 16.111 269.447 -15.537 1.00 27.12 402 LEU A N 1
ATOM 3153 C CA . LEU A 1 422 ? 15.189 268.392 -15.936 1.00 24.64 402 LEU A CA 1
ATOM 3154 C C . LEU A 1 422 ? 13.773 268.959 -15.930 1.00 26.43 402 LEU A C 1
ATOM 3155 O O . LEU A 1 422 ? 13.296 269.433 -14.895 1.00 28.55 402 LEU A O 1
ATOM 3160 N N . ILE A 1 423 ? 13.100 268.944 -17.082 1.00 21.67 403 ILE A N 1
ATOM 3161 C CA . ILE A 1 423 ? 11.729 269.459 -17.160 1.00 22.37 403 ILE A CA 1
ATOM 3162 C C . ILE A 1 423 ? 10.699 268.379 -17.435 1.00 22.53 403 ILE A C 1
ATOM 3163 O O . ILE A 1 423 ? 9.505 268.685 -17.520 1.00 22.19 403 ILE A O 1
ATOM 3168 N N . ARG A 1 424 ? 11.118 267.125 -17.548 1.00 22.04 404 ARG A N 1
ATOM 3169 C CA . ARG A 1 424 ? 10.185 266.007 -17.574 1.00 22.35 404 ARG A CA 1
ATOM 3170 C C . ARG A 1 424 ? 10.968 264.766 -17.193 1.00 22.68 404 ARG A C 1
ATOM 3171 O O . ARG A 1 424 ? 12.008 264.493 -17.801 1.00 24.41 404 ARG A O 1
ATOM 3179 N N . ARG A 1 425 ? 10.486 264.038 -16.180 1.00 23.80 405 ARG A N 1
ATOM 3180 C CA . ARG A 1 425 ? 11.135 262.798 -15.782 1.00 24.17 405 ARG A CA 1
ATOM 3181 C C . ARG A 1 425 ? 10.814 261.680 -16.771 1.00 24.47 405 ARG A C 1
ATOM 3182 O O . ARG A 1 425 ? 9.794 261.701 -17.466 1.00 24.98 405 ARG A O 1
ATOM 3190 N N . LYS A 1 426 ? 11.704 260.686 -16.807 1.00 24.01 406 LYS A N 1
ATOM 3191 C CA . LYS A 1 426 ? 11.452 259.460 -17.551 1.00 25.45 406 LYS A CA 1
ATOM 3192 C C . LYS A 1 426 ? 10.149 258.811 -17.097 1.00 24.64 406 LYS A C 1
ATOM 3193 O O . LYS A 1 426 ? 9.833 258.786 -15.907 1.00 27.16 406 LYS A O 1
ATOM 3199 N N . GLY A 1 427 ? 9.383 258.295 -18.059 1.00 24.73 407 GLY A N 1
ATOM 3200 C CA . GLY A 1 427 ? 8.164 257.587 -17.720 1.00 25.41 407 GLY A CA 1
ATOM 3201 C C . GLY A 1 427 ? 8.433 256.235 -17.083 1.00 26.28 407 GLY A C 1
ATOM 3202 O O . GLY A 1 427 ? 9.528 255.681 -17.151 1.00 27.67 407 GLY A O 1
ATOM 3203 N N . THR A 1 428 ? 7.400 255.700 -16.439 1.00 24.69 408 THR A N 1
ATOM 3204 C CA . THR A 1 428 ? 7.449 254.393 -15.806 1.00 25.04 408 THR A CA 1
ATOM 3205 C C . THR A 1 428 ? 6.271 253.557 -16.283 1.00 26.97 408 THR A C 1
ATOM 3206 O O . THR A 1 428 ? 5.296 254.072 -16.838 1.00 26.90 408 THR A O 1
ATOM 3210 N N . ALA A 1 429 ? 6.364 252.244 -16.046 1.00 26.64 409 ALA A N 1
ATOM 3211 C CA . ALA A 1 429 ? 5.229 251.362 -16.303 1.00 27.07 409 ALA A CA 1
ATOM 3212 C C . ALA A 1 429 ? 4.013 251.747 -15.470 1.00 29.01 409 ALA A C 1
ATOM 3213 O O . ALA A 1 429 ? 2.875 251.598 -15.931 1.00 27.24 409 ALA A O 1
ATOM 3215 N N . ASP A 1 430 ? 4.223 252.252 -14.245 1.00 28.06 410 ASP A N 1
ATOM 3216 C CA . ASP A 1 430 ? 3.089 252.715 -13.450 1.00 27.76 410 ASP A CA 1
ATOM 3217 C C . ASP A 1 430 ? 2.328 253.839 -14.147 1.00 28.35 410 ASP A C 1
ATOM 3218 O O . ASP A 1 430 ? 1.112 253.963 -13.967 1.00 31.07 410 ASP A O 1
ATOM 3223 N N . ASP A 1 431 ? 3.013 254.656 -14.955 1.00 26.08 411 ASP A N 1
ATOM 3224 C CA . ASP A 1 431 ? 2.303 255.689 -15.707 1.00 26.88 411 ASP A CA 1
ATOM 3225 C C . ASP A 1 431 ? 1.321 255.062 -16.694 1.00 26.84 411 ASP A C 1
ATOM 3226 O O . ASP A 1 431 ? 0.236 255.608 -16.935 1.00 27.99 411 ASP A O 1
ATOM 3231 N N . ILE A 1 432 ? 1.692 253.923 -17.288 1.00 25.92 412 ILE A N 1
ATOM 3232 C CA . ILE A 1 432 ? 0.835 253.283 -18.284 1.00 27.73 412 ILE A CA 1
ATOM 3233 C C . ILE A 1 432 ? -0.436 252.739 -17.647 1.00 25.95 412 ILE A C 1
ATOM 3234 O O . ILE A 1 432 ? -1.531 252.888 -18.197 1.00 28.47 412 ILE A O 1
ATOM 3239 N N . VAL A 1 433 ? -0.309 252.072 -16.495 1.00 24.76 413 VAL A N 1
ATOM 3240 C CA . VAL A 1 433 ? -1.449 251.392 -15.870 1.00 28.99 413 VAL A CA 1
ATOM 3241 C C . VAL A 1 433 ? -2.285 252.264 -14.956 1.00 27.85 413 VAL A C 1
ATOM 3242 O O . VAL A 1 433 ? -3.322 251.788 -14.463 1.00 31.87 413 VAL A O 1
ATOM 3246 N N . ALA A 1 434 ? -1.872 253.505 -14.702 1.00 28.14 414 ALA A N 1
ATOM 3247 C CA . ALA A 1 434 ? -2.575 254.352 -13.739 1.00 33.39 414 ALA A CA 1
ATOM 3248 C C . ALA A 1 434 ? -4.082 254.351 -13.980 1.00 33.09 414 ALA A C 1
ATOM 3249 O O . ALA A 1 434 ? -4.866 254.071 -13.066 1.00 36.86 414 ALA A O 1
ATOM 3251 N N . THR A 1 435 ? -4.507 254.626 -15.216 1.00 27.00 415 THR A N 1
ATOM 3252 C CA . THR A 1 435 ? -5.932 254.679 -15.529 1.00 26.49 415 THR A CA 1
ATOM 3253 C C . THR A 1 435 ? -6.616 253.316 -15.464 1.00 27.09 415 THR A C 1
ATOM 3254 O O . THR A 1 435 ? -7.849 253.267 -15.434 1.00 27.05 415 THR A O 1
ATOM 3258 N N . GLN A 1 436 ? -5.855 252.221 -15.453 1.00 26.14 416 GLN A N 1
ATOM 3259 C CA . GLN A 1 436 ? -6.414 250.879 -15.462 1.00 26.53 416 GLN A CA 1
ATOM 3260 C C . GLN A 1 436 ? -6.593 250.268 -14.080 1.00 31.22 416 GLN A C 1
ATOM 3261 O O . GLN A 1 436 ? -7.426 249.363 -13.928 1.00 35.03 416 GLN A O 1
ATOM 3267 N N . LEU A 1 437 ? -5.834 250.709 -13.079 1.00 33.67 417 LEU A N 1
ATOM 3268 C CA . LEU A 1 437 ? -5.856 250.038 -11.766 1.00 35.56 417 LEU A CA 1
ATOM 3269 C C . LEU A 1 437 ? -6.945 250.494 -10.798 1.00 49.48 417 LEU A C 1
ATOM 3270 O O . LEU A 1 437 ? -7.497 249.700 -10.038 1.00 57.82 417 LEU A O 1
ATOM 3275 N N . GLN A 1 438 ? -7.371 251.695 -11.241 1.00 51.76 418 GLN A N 1
ATOM 3276 C CA . GLN A 1 438 ? -7.954 252.882 -10.588 1.00 52.86 418 GLN A CA 1
ATOM 3277 C C . GLN A 1 438 ? -9.416 253.055 -10.976 1.00 50.66 418 GLN A C 1
ATOM 3278 O O . GLN A 1 438 ? -10.126 252.091 -11.154 1.00 51.54 418 GLN A O 1
#

InterPro domains:
  IPR000183 Ornithine/DAP/Arg decarboxylase [PR01179] (46-64)
  IPR000183 Ornithine/DAP/Arg decarboxylase [PR01179] (66-78)
  IPR000183 Ornithine/DAP/Arg decarboxylase [PR01179] (178-191)
  IPR000183 Ornithine/DAP/Arg decarboxylase [PR01179] (266-285)
  IPR002986 Diaminopimelate decarboxylase, LysA [PR01181] (64-81)
  IPR002986 Diaminopimelate decarboxylase, LysA [PR01181] (294-312)
  IPR002986 Diaminopimelate decarboxylase, LysA [PR01181] (384-406)
  IPR009006 Alanine racemase/group IV decarboxylase, C-terminal [G3DSA:2.40.37.10] (11-412)
  IPR009006 Alanine racemase/group IV decarboxylase, C-terminal [SSF50621] (257-417)
  IPR022643 Orn/DAP/Arg decarboxylase 2, C-terminal [PF00278] (19-373)
  IPR022644 Orn/DAP/Arg decarboxylase 2, N-terminal [PF02784] (27-276)
  IPR022657 Orn/DAP/Arg decarboxylase 2, conserved site [PS00879] (217-230)
  IPR029066 PLP-binding barrel [G3DSA:3.20.20.10] (24-278)
  IPR029066 PLP-binding barrel [SSF51419] (16-278)

Solvent-accessible surface area: 18437 Å² total; per-residue (Å²): 55,140,31,73,75,76,24,2,30,60,5,29,150,155,26,98,16,20,0,0,2,2,13,0,56,51,0,39,63,22,9,125,98,0,63,94,91,9,20,127,18,0,43,1,1,3,9,1,100,0,15,49,6,43,62,1,2,53,16,0,79,115,46,45,2,0,0,18,0,44,37,23,45,26,9,51,45,0,132,123,0,31,1,48,35,126,35,0,1,1,8,10,76,62,22,146,139,63,30,0,50,80,1,6,87,42,47,8,32,1,4,2,0,11,37,37,112,12,0,95,72,0,15,103,16,0,84,138,38,128,84,93,6,69,0,3,0,17,3,12,12,56,81,27,40,33,112,126,66,173,160,182,36,18,76,135,81,138,57,15,15,51,30,89,97,3,76,62,4,0,88,10,8,124,70,12,167,79,16,89,23,0,0,1,4,2,44,46,15,73,51,28,49,64,23,83,8,0,16,56,7,1,72,43,0,0,55,6,0,65,43,0,69,129,109,29,54,42,59,0,66,3,0,3,3,0,6,9,3,2,1,32,19,57,127,142,42,175,72,16,76,14,26,75,0,4,136,24,2,11,90,57,0,73,52,0,72,102,100,103,0,79,164,2,42,0,0,3,7,6,7,32,21,2,2,0,49,0,1,0,0,0,0,57,1,65,143,70,113,84,43,205,84,69,31,56,0,34,0,25,0,0,28,1,2,0,4,22,6,20,181,119,48,22,42,27,61,38,5,84,50,29,104,121,29,75,141,62,139,128,36,104,2,9,0,19,5,36,14,115,40,137,55,3,28,2,0,110,54,24,122,1,61,3,3,37,65,23,0,2,0,0,0,42,21,0,0,0,29,6,15,54,108,12,59,32,86,98,81,39,56,53,22,4,19,1,0,6,42,49,121,71,74,67,92,91,8,64,136,84,5,65,74,108,51,44,48,37,128,129,147,184

Nearest PDB structures (foldseek):
  7ru7-assembly1_A-2  TM=1.002E+00  e=8.426E-94  Niallia circulans
  3c5q-assembly1_A-2  TM=9.181E-01  e=6.793E-39  unclassified
  6n2f-assembly1_B  TM=8.816E-01  e=2.174E-35  Arabidopsis thaliana
  2o0t-assembly2_D  TM=8.847E-01  e=9.228E-35  Mycobacterium tuberculosis H37Rv
  6n2f-assembly1_A  TM=8.899E-01  e=6.169E-32  Arabidopsis thaliana

Radius of gyration: 23.46 Å; Cα contacts (8 Å, |Δi|>4): 916; chains: 1; bounding box: 66×64×47 Å

Organism: Niallia circulans (NCBI:txid1397)

GO terms:
  GO:0016831 carboxy-lyase activity (F, IDA)
  GO:0042803 protein homodimerization activity (F, IDA)
  GO:0017000 antibiotic biosynthetic process (P, IDA)